Protein AF-A0A9P1GJ25-F1 (afdb_monomer_lite)

Organism: NCBI:txid2562237

pLDDT: mean 79.01, std 17.04, range [30.56, 98.62]

InterPro domains:
  IPR002156 Ribonuclease H domain [PS50879] (129-288)
  IPR012337 Ribonuclease H-like superfamily [SSF53098] (136-288)
  IPR036397 Ribonuclease H superfamily [G3DSA:3.30.420.10] (131-294)

Radius of gyration: 30.02 Å; chains: 1; bounding box: 71×71×80 Å

Sequence (431 aa):
MSQQFFGQGLESGLDAVLHKRLLDSVPVQDAPLLQTWWQGALQHSFNSRQCVCPTCDVELTLLHMLFECPGCIRECGPVPAAWSACYGLVEQSHFWLRGLVPDAWTRAPAVTDENIVRTGCFENSAGFDFSDLFFATDGSGGPFSNEPRLRKCAWAVVAVALVDGDYVLVGSIAGFVRGGPDPNTVARAELRAFVELLRSISEGCELRVAVDASFVINVYNKLRRCPKKIRNPHGDLLGQLVTLLDKQVSLTKVKSHITHEEHVSLGRESWSWHANQCADELASMNAAAVAPFEVEGGKGKRKKIDETSVVEIEWPDDEQAPPSRNGIALWDFKAFASTKIPAKIEEPSAEKEQKRAQLMMLFRSEYSRFCKEVMGLESVPADSVDRWLLEQLAQPGGGPDPLLPRPRIAESSRVLLRELLAEDYAPVVRS

Secondary structure (DSSP, 8-state):
------STT-TT-B--HHHHHHHHHS-TTTHHHHHIIIIIS---TTT-S--B-TTT-SB--HHIIIII-HHHHHHH-PPPHHHHHHHT-GGGHHHHTTSPPBHHHHSPPP------EEEETTTT-TT---TT-EEEEEEE--TTTT-TTT---EEEEEEEEEETTEEEEEEEEEEE---SSS---HHHHHHHHHHHHHHHSPTT-EEEEEE--HHHHHHHHHHHH-TT---STTHHHHHHHHTTTTSEEEEEEPPTT--HHHHHHTT--HHHHHHHHHHHHHHHHHHHHT-SS--TT---------GGG-------TT--S--EETTEES---------PPPP-PPPP-HHHHHHHHHHHHHHHHHHHHHHHHHS--SSPPTTHHHHHHHHHHTSSS--SSSSSPPP-SS-S-HHHHHHHHHHTTS-----

Structure (mmCIF, N/CA/C/O backbone):
data_AF-A0A9P1GJ25-F1
#
_entry.id   AF-A0A9P1GJ25-F1
#
loop_
_atom_site.group_PDB
_atom_site.id
_atom_site.type_symbol
_atom_site.label_atom_id
_atom_site.label_alt_id
_atom_site.label_comp_id
_atom_site.label_asym_id
_atom_site.label_entity_id
_atom_site.label_seq_id
_atom_site.pdbx_PDB_ins_code
_atom_site.Cartn_x
_atom_site.Cartn_y
_atom_site.Cartn_z
_atom_site.occupancy
_atom_site.B_iso_or_equiv
_atom_site.auth_seq_id
_atom_site.auth_comp_id
_atom_site.auth_asym_id
_atom_site.auth_atom_id
_atom_site.pdbx_PDB_model_num
ATOM 1 N N . MET A 1 1 ? 16.631 -29.225 -35.673 1.00 30.56 1 MET A N 1
ATOM 2 C CA . MET A 1 1 ? 15.606 -28.860 -34.676 1.00 30.56 1 MET A CA 1
ATOM 3 C C . MET A 1 1 ? 16.176 -27.715 -33.866 1.00 30.56 1 MET A C 1
ATOM 5 O O . MET A 1 1 ? 16.994 -27.965 -32.990 1.00 30.56 1 MET A O 1
ATOM 9 N N . SER A 1 2 ? 15.865 -26.475 -34.247 1.00 33.25 2 SER A N 1
ATOM 10 C CA . SER A 1 2 ? 16.211 -25.305 -33.441 1.00 33.25 2 SER A CA 1
ATOM 11 C C . SER A 1 2 ? 15.443 -25.424 -32.117 1.00 33.25 2 SER A C 1
ATOM 13 O O . SER A 1 2 ? 14.251 -25.742 -32.107 1.00 33.25 2 SER A O 1
ATOM 15 N N . GLN A 1 3 ? 16.132 -25.298 -30.981 1.00 38.75 3 GLN A N 1
ATOM 16 C CA . GLN A 1 3 ? 15.456 -25.204 -29.689 1.00 38.75 3 GLN A CA 1
ATOM 17 C C . GLN A 1 3 ? 14.682 -23.889 -29.700 1.00 38.75 3 GLN A C 1
ATOM 19 O O . GLN A 1 3 ? 15.248 -22.825 -29.486 1.00 38.75 3 GLN A O 1
ATOM 24 N N . GLN A 1 4 ? 13.390 -23.941 -30.011 1.00 45.34 4 GLN A N 1
ATOM 25 C CA . GLN A 1 4 ? 12.520 -22.798 -29.789 1.00 45.34 4 GLN A CA 1
ATOM 26 C C . GLN A 1 4 ? 12.521 -22.532 -28.276 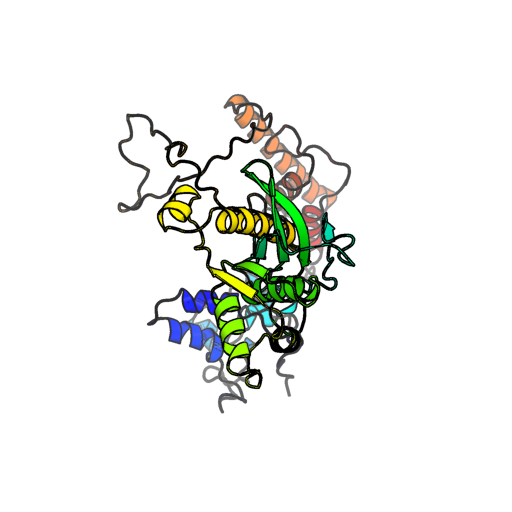1.00 45.34 4 GLN A C 1
ATOM 28 O O . GLN A 1 4 ? 12.147 -23.401 -27.486 1.00 45.34 4 GLN A O 1
ATOM 33 N N . PHE A 1 5 ? 13.024 -21.358 -27.885 1.00 50.81 5 PHE A N 1
ATOM 34 C CA . PHE A 1 5 ? 13.275 -20.933 -26.503 1.00 50.81 5 PHE A CA 1
ATOM 35 C C . PHE A 1 5 ? 11.974 -20.617 -25.758 1.00 50.81 5 PHE A C 1
ATOM 37 O O . PHE A 1 5 ? 11.742 -19.501 -25.298 1.00 50.81 5 PHE A O 1
ATOM 44 N N . PHE A 1 6 ? 11.080 -21.599 -25.669 1.00 50.50 6 PHE A N 1
ATOM 45 C CA . PHE A 1 6 ? 9.806 -21.465 -24.979 1.00 50.50 6 PHE A CA 1
ATOM 46 C C . PHE A 1 6 ? 10.024 -21.417 -23.465 1.00 50.50 6 PHE A C 1
ATOM 48 O O . PHE A 1 6 ? 9.904 -22.421 -22.770 1.00 50.50 6 PHE A O 1
ATOM 55 N N . GLY A 1 7 ? 10.331 -20.225 -22.956 1.00 46.97 7 GLY A N 1
ATOM 56 C CA . GLY A 1 7 ? 10.226 -19.910 -21.535 1.00 46.97 7 GLY A CA 1
ATOM 57 C C . GLY A 1 7 ? 11.461 -20.152 -20.673 1.00 46.97 7 GLY A C 1
ATOM 58 O O . GLY A 1 7 ? 11.330 -20.064 -19.455 1.00 46.97 7 GLY A O 1
ATOM 59 N N . GLN A 1 8 ? 12.644 -20.390 -21.251 1.00 46.66 8 GLN A N 1
ATOM 60 C CA . GLN A 1 8 ? 13.890 -20.252 -20.483 1.00 46.66 8 GLN A CA 1
ATOM 61 C C . GLN A 1 8 ? 14.023 -18.802 -19.993 1.00 46.66 8 GLN A C 1
ATOM 63 O O . GLN A 1 8 ? 13.913 -17.867 -20.786 1.00 46.66 8 GLN A O 1
ATOM 68 N N . GLY A 1 9 ? 14.201 -18.619 -18.684 1.00 50.44 9 GLY A N 1
ATOM 69 C CA . GLY A 1 9 ? 14.195 -17.311 -18.022 1.00 50.44 9 GLY A CA 1
ATOM 70 C C . GLY A 1 9 ? 12.812 -16.833 -17.555 1.00 50.44 9 GLY A C 1
ATOM 71 O O . GLY A 1 9 ? 12.728 -15.828 -16.853 1.00 50.44 9 GLY A O 1
ATOM 72 N N . LEU A 1 10 ? 11.723 -17.533 -17.903 1.00 55.56 10 LEU A N 1
ATOM 73 C CA . LEU A 1 10 ? 10.347 -17.211 -17.486 1.00 55.56 10 LEU A CA 1
ATOM 74 C C . LEU A 1 10 ? 9.837 -18.109 -16.351 1.00 55.56 10 LEU A C 1
ATOM 76 O O . LEU A 1 10 ? 8.634 -18.166 -16.096 1.00 55.56 10 LEU A O 1
ATOM 80 N N . GLU A 1 11 ? 10.728 -18.803 -15.644 1.00 64.25 11 GLU A N 1
ATOM 81 C CA . GLU A 1 11 ? 10.382 -19.727 -14.556 1.00 64.25 11 GLU A CA 1
ATOM 82 C C . GLU A 1 11 ? 9.681 -19.007 -13.392 1.00 64.25 11 GLU A C 1
ATOM 84 O O . GLU A 1 11 ? 8.899 -19.610 -12.659 1.00 64.25 11 GLU A O 1
ATOM 89 N N . SER A 1 12 ? 9.924 -17.700 -13.252 1.00 62.84 12 SER A N 1
ATOM 90 C CA . SER A 1 12 ? 9.251 -16.823 -12.282 1.00 62.84 12 SER A CA 1
ATOM 91 C C . SER A 1 12 ? 7.916 -16.244 -12.773 1.00 62.84 12 SER A C 1
ATOM 93 O O . SER A 1 12 ? 7.251 -15.527 -12.031 1.00 62.84 12 SER A O 1
ATOM 95 N N . GLY A 1 13 ? 7.497 -16.565 -13.999 1.00 71.25 13 GLY A N 1
ATOM 96 C CA . GLY A 1 13 ? 6.379 -15.919 -14.678 1.00 71.25 13 GLY A CA 1
ATOM 97 C C . GLY A 1 13 ? 6.787 -14.643 -15.420 1.00 71.25 13 GLY A C 1
ATOM 98 O O . GLY A 1 13 ? 7.953 -14.251 -15.449 1.00 71.25 13 GLY A O 1
ATOM 99 N N . LEU A 1 14 ? 5.802 -14.005 -16.053 1.00 73.19 14 LEU A N 1
ATOM 100 C CA . LEU A 1 14 ? 5.967 -12.781 -16.839 1.00 73.19 14 LEU A CA 1
ATOM 101 C C . LEU A 1 14 ? 5.398 -11.581 -16.082 1.00 73.19 14 LEU A C 1
ATOM 103 O O . LEU A 1 14 ? 4.258 -11.634 -15.612 1.00 73.19 14 LEU A O 1
ATOM 107 N N . ASP A 1 15 ? 6.140 -10.475 -16.051 1.00 75.25 15 ASP A N 1
ATOM 108 C CA . ASP A 1 15 ? 5.578 -9.193 -15.640 1.00 75.25 15 ASP A CA 1
ATOM 109 C C . ASP A 1 15 ? 4.720 -8.611 -16.769 1.00 75.25 15 ASP A C 1
ATOM 111 O O . ASP A 1 15 ? 5.225 -8.057 -17.744 1.00 75.25 15 ASP A O 1
ATOM 115 N N . ALA A 1 16 ? 3.402 -8.714 -16.611 1.00 74.75 16 ALA A N 1
ATOM 116 C CA . ALA A 1 16 ? 2.423 -8.110 -17.510 1.00 74.75 16 ALA A CA 1
ATOM 117 C C . ALA A 1 16 ? 1.762 -6.849 -16.922 1.00 74.75 16 ALA A C 1
ATOM 119 O O . ALA A 1 16 ? 0.785 -6.352 -17.483 1.00 74.75 16 ALA A O 1
ATOM 120 N N . VAL A 1 17 ? 2.234 -6.328 -15.779 1.00 75.62 17 VAL A N 1
ATOM 121 C CA . VAL A 1 17 ? 1.596 -5.188 -15.094 1.00 75.62 17 VAL A CA 1
ATOM 122 C C . VAL A 1 17 ? 1.683 -3.924 -15.943 1.00 75.62 17 VAL A C 1
ATOM 124 O O . VAL A 1 17 ? 0.689 -3.206 -16.070 1.00 75.62 17 VAL A O 1
ATOM 127 N N . LEU A 1 18 ? 2.846 -3.667 -16.552 1.00 73.62 18 LEU A N 1
ATOM 128 C CA . LEU A 1 18 ? 3.038 -2.532 -17.457 1.00 73.62 18 LEU A CA 1
ATOM 129 C C . LEU A 1 18 ? 2.117 -2.643 -18.676 1.00 73.62 18 LEU A C 1
ATOM 131 O O . LEU A 1 18 ? 1.384 -1.705 -18.978 1.00 73.62 18 LEU A O 1
ATOM 135 N N . HIS A 1 19 ? 2.106 -3.806 -19.325 1.00 72.94 19 HIS A N 1
ATOM 136 C CA . HIS A 1 19 ? 1.274 -4.084 -20.494 1.00 72.94 19 HIS A CA 1
ATOM 137 C C . HIS A 1 19 ? -0.204 -3.920 -20.167 1.00 72.94 19 HIS A C 1
ATOM 139 O O . HIS A 1 19 ? -0.912 -3.221 -20.880 1.00 72.94 19 HIS A O 1
ATOM 145 N N . LYS A 1 20 ? -0.675 -4.463 -19.042 1.00 74.56 20 LYS A N 1
ATOM 146 C CA . LYS A 1 20 ? -2.064 -4.284 -18.613 1.00 74.56 20 LYS A CA 1
ATOM 147 C C . LYS A 1 20 ? -2.430 -2.806 -18.461 1.00 74.56 20 LYS A C 1
ATOM 149 O O . LYS A 1 20 ? -3.450 -2.388 -18.990 1.00 74.56 20 LYS A O 1
ATOM 154 N N . ARG A 1 21 ? -1.582 -2.004 -17.808 1.00 75.44 21 ARG A N 1
ATOM 155 C CA . ARG A 1 21 ? -1.823 -0.556 -17.681 1.00 75.44 21 ARG A CA 1
ATOM 156 C C . ARG A 1 21 ? -1.832 0.160 -19.023 1.00 75.44 21 ARG A C 1
ATOM 158 O O . ARG A 1 21 ? -2.636 1.062 -19.220 1.00 75.44 21 ARG A O 1
ATOM 165 N N . LEU A 1 22 ? -0.937 -0.231 -19.923 1.00 71.50 22 LEU A N 1
ATOM 166 C CA . LEU A 1 22 ? -0.894 0.313 -21.272 1.00 71.50 22 LEU A CA 1
ATOM 167 C C . LEU A 1 22 ? -2.180 -0.042 -22.039 1.00 71.50 22 LEU A C 1
ATOM 169 O O . LEU A 1 22 ? -2.789 0.862 -22.595 1.00 71.50 22 LEU A O 1
ATOM 173 N N . LEU A 1 23 ? -2.664 -1.291 -21.979 1.00 73.62 23 LEU A N 1
ATOM 174 C CA . LEU A 1 23 ? -3.976 -1.684 -22.528 1.00 73.62 23 LEU A CA 1
ATOM 175 C C . LEU A 1 23 ? -5.116 -0.853 -21.945 1.00 73.62 23 LEU A C 1
ATOM 177 O O . LEU A 1 23 ? -5.940 -0.354 -22.699 1.00 73.62 23 LEU A O 1
ATOM 181 N N . ASP A 1 24 ? -5.135 -0.678 -20.623 1.00 74.00 24 ASP A N 1
ATOM 182 C CA . ASP A 1 24 ? -6.165 0.105 -19.932 1.00 74.00 24 ASP A CA 1
ATOM 183 C C . ASP A 1 24 ? -6.126 1.598 -20.331 1.00 74.00 24 ASP A C 1
ATOM 185 O O . ASP A 1 24 ? -7.125 2.302 -20.192 1.00 74.00 24 ASP A O 1
ATOM 189 N N . SER A 1 25 ? -4.980 2.089 -20.818 1.00 76.44 25 SER A N 1
ATOM 190 C CA . SER A 1 25 ? -4.781 3.484 -21.242 1.00 76.44 25 SER A CA 1
ATOM 191 C C . SER A 1 25 ? -5.005 3.732 -22.735 1.00 76.44 25 SER A C 1
ATOM 193 O O . SER A 1 25 ? -5.116 4.884 -23.157 1.00 76.44 25 SER A O 1
ATOM 195 N N . VAL A 1 26 ? -5.047 2.671 -23.541 1.00 75.19 26 VAL A N 1
ATOM 196 C CA . VAL A 1 26 ? -5.187 2.762 -24.994 1.00 75.19 26 VAL A CA 1
ATOM 197 C C . VAL A 1 26 ? -6.677 2.791 -25.361 1.00 75.19 26 VAL A C 1
ATOM 199 O O . VAL A 1 26 ? -7.472 2.076 -24.746 1.00 75.19 26 VAL A O 1
ATOM 202 N N . PRO A 1 27 ? -7.101 3.616 -26.342 1.00 79.25 27 PRO A N 1
ATOM 203 C CA . PRO A 1 27 ? -8.493 3.651 -26.776 1.00 79.25 27 PRO A CA 1
ATOM 204 C C . PRO A 1 27 ? -9.014 2.263 -27.168 1.00 79.25 27 PRO A C 1
ATOM 206 O O . PRO A 1 27 ? -8.287 1.451 -27.736 1.00 79.25 27 PRO A O 1
ATOM 209 N N . VAL A 1 28 ? -10.299 1.996 -26.916 1.00 77.50 28 VAL A N 1
ATOM 210 C CA . VAL A 1 28 ? -10.917 0.677 -27.167 1.00 77.50 28 VAL A CA 1
ATOM 211 C C . VAL A 1 28 ? -10.739 0.223 -28.619 1.00 77.50 28 VAL A C 1
ATOM 213 O O . VAL A 1 28 ? -10.575 -0.969 -28.865 1.00 77.50 28 VAL A O 1
ATOM 216 N N . GLN A 1 29 ? -10.724 1.153 -29.578 1.00 76.94 29 GLN A N 1
ATOM 217 C CA . GLN A 1 29 ? -10.479 0.842 -30.989 1.00 76.94 29 GLN A CA 1
ATOM 218 C C . GLN A 1 29 ? -9.054 0.343 -31.288 1.00 76.94 29 GLN A C 1
ATOM 220 O O . GLN A 1 29 ? -8.866 -0.420 -32.232 1.00 76.94 29 GLN A O 1
ATOM 225 N N . ASP A 1 30 ? -8.074 0.721 -30.467 1.00 69.88 30 ASP A N 1
ATOM 226 C CA . ASP A 1 30 ? -6.655 0.402 -30.649 1.00 69.88 30 ASP A CA 1
ATOM 227 C C . ASP A 1 30 ? -6.218 -0.778 -29.758 1.00 69.88 30 ASP A C 1
ATOM 229 O O . ASP A 1 30 ? -5.186 -1.411 -29.999 1.00 69.88 30 ASP A O 1
ATOM 233 N N . ALA A 1 31 ? -7.029 -1.137 -28.756 1.00 65.81 31 ALA A N 1
ATOM 234 C CA . ALA A 1 31 ? -6.791 -2.281 -27.879 1.00 65.81 31 ALA A CA 1
ATOM 235 C C . ALA A 1 31 ? -6.618 -3.618 -28.639 1.00 65.81 31 ALA A C 1
ATOM 237 O O . ALA A 1 31 ? -5.700 -4.358 -28.285 1.00 65.81 31 ALA A O 1
ATOM 238 N N . PRO A 1 32 ? -7.382 -3.940 -29.709 1.00 62.59 32 PRO A N 1
ATOM 239 C CA . PRO A 1 32 ? -7.147 -5.144 -30.508 1.00 62.59 32 PRO A CA 1
ATOM 240 C C . PRO A 1 32 ? -5.794 -5.151 -31.226 1.00 62.59 32 PRO A C 1
ATOM 242 O O . PRO A 1 32 ? -5.188 -6.212 -31.358 1.00 62.59 32 PRO A O 1
ATOM 245 N N . LEU A 1 33 ? -5.291 -3.992 -31.669 1.00 61.84 33 LEU A N 1
ATOM 246 C CA . LEU A 1 33 ? -3.977 -3.875 -32.308 1.00 61.84 33 LEU A CA 1
ATOM 247 C C . LEU A 1 33 ? -2.866 -4.141 -31.288 1.00 61.84 33 LEU A C 1
ATOM 249 O O . LEU A 1 33 ? -1.985 -4.964 -31.531 1.00 61.84 33 LEU A O 1
ATOM 253 N N . LEU A 1 34 ? -2.968 -3.518 -30.114 1.00 62.62 34 LEU A N 1
ATOM 254 C CA . LEU A 1 34 ? -2.039 -3.702 -29.001 1.00 62.62 34 LEU A CA 1
ATOM 255 C C . LEU A 1 34 ? -2.064 -5.147 -28.470 1.00 62.62 34 LEU A C 1
ATOM 257 O O . LEU A 1 34 ? -1.027 -5.769 -28.248 1.00 62.62 34 LEU A O 1
ATOM 261 N N . GLN A 1 35 ? -3.259 -5.729 -28.352 1.00 58.22 35 GLN A N 1
ATOM 262 C CA . GLN A 1 35 ? -3.460 -7.130 -27.995 1.00 58.22 35 GLN A CA 1
ATOM 263 C C . GLN A 1 35 ? -2.908 -8.069 -29.072 1.00 58.22 35 GLN A C 1
ATOM 265 O O . GLN A 1 35 ? -2.310 -9.082 -28.730 1.00 58.22 35 GLN A O 1
ATOM 270 N N . THR A 1 36 ? -3.033 -7.736 -30.358 1.00 57.66 36 THR A N 1
ATOM 271 C CA . THR A 1 36 ? -2.426 -8.508 -31.453 1.00 57.66 36 THR A CA 1
ATOM 272 C C . THR A 1 36 ? -0.905 -8.439 -31.383 1.00 57.66 36 THR A C 1
ATOM 274 O O . THR A 1 36 ? -0.251 -9.472 -31.481 1.00 57.66 36 THR A O 1
ATOM 277 N N . TRP A 1 37 ? -0.326 -7.269 -31.114 1.00 57.72 37 TRP A N 1
ATOM 278 C CA . TRP A 1 37 ? 1.120 -7.110 -30.935 1.00 57.72 37 TRP A CA 1
ATOM 279 C C . TRP A 1 37 ? 1.661 -7.923 -29.750 1.00 57.72 37 TRP A C 1
ATOM 281 O O . TRP A 1 37 ? 2.795 -8.395 -29.797 1.00 57.72 37 TRP A O 1
ATOM 291 N N . TRP A 1 38 ? 0.852 -8.148 -28.710 1.00 62.69 38 TRP A N 1
ATOM 292 C CA . TRP A 1 38 ? 1.287 -8.852 -27.497 1.00 62.69 38 TRP A CA 1
ATOM 293 C C . TRP A 1 38 ? 0.881 -10.332 -27.411 1.00 62.69 38 TRP A C 1
ATOM 295 O O . TRP A 1 38 ? 1.620 -11.128 -26.828 1.00 62.69 38 TRP A O 1
ATOM 305 N N . GLN A 1 39 ? -0.259 -10.724 -27.988 1.00 55.06 39 GLN A N 1
ATOM 306 C CA . GLN A 1 39 ? -0.792 -12.096 -27.979 1.00 55.06 39 GLN A CA 1
ATOM 307 C C . GLN A 1 39 ? -0.649 -12.820 -29.326 1.00 55.06 39 GLN A C 1
ATOM 309 O O . GLN A 1 39 ? -0.524 -14.043 -29.330 1.00 55.06 39 GLN A O 1
ATOM 314 N N . GLY A 1 40 ? -0.695 -12.107 -30.457 1.00 48.97 40 GLY A N 1
ATOM 315 C CA . GLY A 1 40 ? -1.078 -12.699 -31.746 1.00 48.97 40 GLY A CA 1
ATOM 316 C C . GLY A 1 40 ? -0.162 -12.448 -32.945 1.00 48.97 40 GLY A C 1
ATOM 317 O O . GLY A 1 40 ? -0.390 -13.049 -33.987 1.00 48.97 40 GLY A O 1
ATOM 318 N N . ALA A 1 41 ? 0.871 -11.610 -32.847 1.00 48.00 41 ALA A N 1
ATOM 319 C CA . ALA A 1 41 ? 1.617 -11.200 -34.039 1.00 48.00 41 ALA A CA 1
ATOM 320 C C . ALA A 1 41 ? 2.564 -12.272 -34.598 1.00 48.00 41 ALA A C 1
ATOM 322 O O . ALA A 1 41 ? 3.050 -12.109 -35.709 1.00 48.00 41 ALA A O 1
ATOM 323 N N . LEU A 1 42 ? 2.809 -13.377 -33.888 1.00 52.81 42 LEU A N 1
ATOM 324 C CA . LEU A 1 42 ? 3.602 -14.473 -34.432 1.00 52.81 42 LEU A CA 1
ATOM 325 C C . LEU A 1 42 ? 2.816 -15.760 -34.517 1.00 52.81 42 LEU A C 1
ATOM 327 O O . LEU A 1 42 ? 2.594 -16.445 -33.519 1.00 52.81 42 LEU A O 1
ATOM 331 N N . GLN A 1 43 ? 2.474 -16.094 -35.751 1.00 52.84 43 GLN A N 1
ATOM 332 C CA . GLN A 1 43 ? 2.223 -17.457 -36.160 1.00 52.84 43 GLN A CA 1
ATOM 333 C C . GLN A 1 43 ? 3.477 -18.300 -35.878 1.00 52.84 43 GLN A C 1
ATOM 335 O O . GLN A 1 43 ? 4.548 -18.030 -36.408 1.00 52.84 43 GLN A O 1
ATOM 340 N N . HIS A 1 44 ? 3.350 -19.297 -35.012 1.00 55.09 44 HIS A N 1
ATOM 341 C CA . HIS A 1 44 ? 4.343 -20.339 -34.775 1.00 55.09 44 HIS A CA 1
ATOM 342 C C . HIS A 1 44 ? 3.628 -21.682 -34.626 1.00 55.09 44 HIS A C 1
ATOM 344 O O . HIS A 1 44 ? 2.415 -21.727 -34.438 1.00 55.09 44 HIS A O 1
ATOM 350 N N . SER A 1 45 ? 4.372 -22.784 -34.650 1.00 50.31 45 SER A N 1
ATOM 351 C CA . SER A 1 45 ? 3.850 -24.163 -34.706 1.00 50.31 45 SER A CA 1
ATOM 352 C C . SER A 1 45 ? 2.751 -24.534 -33.689 1.00 50.31 45 SER A C 1
ATOM 354 O O . SER A 1 45 ? 2.000 -25.477 -33.934 1.00 50.31 45 SER A O 1
ATOM 356 N N . PHE A 1 46 ? 2.627 -23.817 -32.565 1.00 48.69 46 PHE A N 1
ATOM 357 C CA . PHE A 1 46 ? 1.612 -24.070 -31.532 1.00 48.69 46 PHE A CA 1
ATOM 358 C C . PHE A 1 46 ? 0.341 -23.211 -31.658 1.00 48.69 46 PHE A C 1
ATOM 360 O O . PHE A 1 46 ? -0.679 -23.580 -31.081 1.00 48.69 46 PHE A O 1
ATOM 367 N N . ASN A 1 47 ? 0.369 -22.087 -32.384 1.00 57.78 47 ASN A N 1
ATOM 368 C CA . ASN A 1 47 ? -0.791 -21.199 -32.580 1.00 57.78 47 ASN A CA 1
ATOM 369 C C . ASN A 1 47 ? -1.136 -20.956 -34.067 1.00 57.78 47 ASN A C 1
ATOM 371 O O . ASN A 1 47 ? -2.163 -20.353 -34.371 1.00 57.78 47 ASN A O 1
ATOM 375 N N . SER A 1 48 ? -0.312 -21.465 -34.987 1.00 62.69 48 SER A N 1
ATOM 376 C CA . SER A 1 48 ? -0.516 -21.478 -36.432 1.00 62.69 48 SER A CA 1
ATOM 377 C C . SER A 1 48 ? 0.122 -22.724 -37.057 1.00 62.69 48 SER A C 1
ATOM 379 O O . SER A 1 48 ? 1.122 -23.251 -36.578 1.00 62.69 48 SER A O 1
ATOM 381 N N . ARG A 1 49 ? -0.444 -23.192 -38.176 1.00 65.12 49 ARG A N 1
ATOM 382 C CA . ARG A 1 49 ? 0.171 -24.235 -39.021 1.00 65.12 49 ARG A CA 1
ATOM 383 C C . ARG A 1 49 ? 1.297 -23.694 -39.906 1.00 65.12 49 ARG A C 1
ATOM 385 O O . ARG A 1 49 ? 1.934 -24.465 -40.619 1.00 65.12 49 ARG A O 1
ATOM 392 N N . GLN A 1 50 ? 1.511 -22.383 -39.901 1.00 70.12 50 GLN A N 1
ATOM 393 C CA . GLN A 1 50 ? 2.555 -21.743 -40.675 1.00 70.12 50 GLN A CA 1
ATOM 394 C C . GLN A 1 50 ? 3.901 -21.897 -39.959 1.00 70.12 50 GLN A C 1
ATOM 396 O O . GLN A 1 50 ? 4.207 -21.181 -39.012 1.00 70.12 50 GLN A O 1
ATOM 401 N N . CYS A 1 51 ? 4.699 -22.856 -40.424 1.00 76.75 51 CYS A N 1
ATOM 402 C CA . CYS A 1 51 ? 6.061 -23.091 -39.935 1.00 76.75 51 CYS A CA 1
ATOM 403 C C . CYS A 1 51 ? 7.132 -22.400 -40.794 1.00 76.75 51 CYS A C 1
ATOM 405 O O . CYS A 1 51 ? 8.311 -22.465 -40.459 1.00 76.75 51 CYS A O 1
ATOM 407 N N . VAL A 1 52 ? 6.733 -21.768 -41.902 1.00 84.44 52 VAL A N 1
ATOM 408 C CA . VAL A 1 52 ? 7.628 -21.123 -42.870 1.00 84.44 52 VAL A CA 1
ATOM 409 C C . VAL A 1 52 ? 7.170 -19.705 -43.192 1.00 84.44 52 VAL A C 1
ATOM 411 O O . VAL A 1 52 ? 5.974 -19.402 -43.258 1.00 84.44 52 VAL A O 1
ATOM 414 N N . CYS A 1 53 ? 8.142 -18.819 -43.358 1.00 84.06 53 CYS A N 1
ATOM 415 C CA . CYS A 1 53 ? 7.938 -17.414 -43.649 1.00 84.06 53 CYS A CA 1
ATOM 416 C C . CYS A 1 53 ? 7.371 -17.237 -45.066 1.00 84.06 53 CYS A C 1
ATOM 418 O O . CYS A 1 53 ? 7.967 -17.737 -46.019 1.00 84.06 53 CYS A O 1
ATOM 420 N N . PRO A 1 54 ? 6.261 -16.503 -45.256 1.00 82.44 54 PRO A N 1
ATOM 421 C CA . PRO A 1 54 ? 5.603 -16.421 -46.559 1.00 82.44 54 PRO A CA 1
ATOM 422 C C . PRO A 1 54 ? 6.378 -15.559 -47.566 1.00 82.44 54 PRO A C 1
ATOM 424 O O . PRO A 1 54 ? 6.087 -15.591 -48.756 1.00 82.44 54 PRO A O 1
ATOM 427 N N . THR A 1 55 ? 7.349 -14.771 -47.098 1.00 85.38 55 THR A N 1
ATOM 428 C CA . THR A 1 55 ? 8.105 -13.823 -47.924 1.00 85.38 55 THR A CA 1
ATOM 429 C C . THR A 1 55 ? 9.473 -14.352 -48.354 1.00 85.38 55 THR A C 1
ATOM 431 O O . THR A 1 55 ? 10.033 -13.852 -49.332 1.00 85.38 55 THR A O 1
ATOM 434 N N . CYS A 1 56 ? 10.040 -15.334 -47.643 1.00 89.25 56 CYS A N 1
ATOM 435 C CA . CYS A 1 56 ? 11.371 -15.870 -47.948 1.00 89.25 56 CYS A CA 1
ATOM 436 C C . CYS A 1 56 ? 11.539 -17.382 -47.728 1.00 89.25 56 CYS A C 1
ATOM 438 O O . CYS A 1 56 ? 12.651 -17.870 -47.890 1.00 89.25 56 CYS A O 1
ATOM 440 N N . ASP A 1 57 ? 10.477 -18.103 -47.355 1.00 87.88 57 ASP A N 1
ATOM 441 C CA . ASP A 1 57 ? 10.433 -19.573 -47.252 1.00 87.88 57 ASP A CA 1
ATOM 442 C C . ASP A 1 57 ? 11.440 -20.203 -46.260 1.00 87.88 57 ASP A C 1
ATOM 444 O O . ASP A 1 57 ? 11.842 -21.357 -46.379 1.00 87.88 57 ASP A O 1
ATOM 448 N N . VAL A 1 58 ? 11.856 -19.437 -45.246 1.00 86.75 58 VAL A N 1
ATOM 449 C CA . VAL A 1 58 ? 12.709 -19.898 -44.131 1.00 86.75 58 VAL A CA 1
ATOM 450 C C . VAL A 1 58 ? 11.834 -20.277 -42.928 1.00 86.75 58 VAL A C 1
ATOM 452 O O . VAL A 1 58 ? 10.697 -19.816 -42.835 1.00 86.75 58 VAL A O 1
ATOM 455 N N . GLU A 1 59 ? 12.342 -21.102 -42.001 1.00 84.25 59 GLU A N 1
ATOM 456 C CA . GLU A 1 59 ? 11.663 -21.422 -40.733 1.00 84.25 59 GLU A CA 1
ATOM 457 C C . GLU A 1 59 ? 11.140 -20.147 -40.048 1.00 84.25 59 GLU A C 1
ATOM 459 O O . GLU A 1 59 ? 11.887 -19.201 -39.785 1.00 84.25 59 GLU A O 1
ATOM 464 N N . LEU A 1 60 ? 9.837 -20.121 -39.766 1.00 75.06 60 LEU A N 1
ATOM 465 C CA . LEU A 1 60 ? 9.185 -18.963 -39.172 1.00 75.06 60 LEU A CA 1
ATOM 466 C C . LEU A 1 60 ? 9.438 -18.939 -37.662 1.00 75.06 60 LEU A C 1
ATOM 468 O O . LEU A 1 60 ? 8.790 -19.648 -36.891 1.00 75.06 60 LEU A O 1
ATOM 472 N N . THR A 1 61 ? 10.379 -18.094 -37.242 1.00 73.81 61 THR A N 1
ATOM 473 C CA . THR A 1 61 ? 10.635 -17.770 -35.833 1.00 73.81 61 THR A CA 1
ATOM 474 C C . THR A 1 61 ? 10.268 -16.314 -35.531 1.00 73.81 61 THR A C 1
ATOM 476 O O . THR A 1 61 ? 10.137 -15.486 -36.437 1.00 73.81 61 THR A O 1
ATOM 479 N N . LEU A 1 62 ? 10.108 -15.983 -34.243 1.00 71.62 62 LEU A N 1
ATOM 480 C CA . LEU A 1 62 ? 9.833 -14.605 -33.811 1.00 71.62 62 LEU A CA 1
ATOM 481 C C . LEU A 1 62 ? 10.988 -13.664 -34.174 1.00 71.62 62 LEU A C 1
ATOM 483 O O . LEU A 1 62 ? 10.756 -12.568 -34.675 1.00 71.62 62 LEU A O 1
ATOM 487 N N . LEU A 1 63 ? 12.219 -14.138 -33.957 1.00 75.88 63 LEU A N 1
ATOM 488 C CA . LEU A 1 63 ? 13.450 -13.455 -34.341 1.00 75.88 63 LEU A CA 1
ATOM 489 C C . LEU A 1 63 ? 13.468 -13.185 -35.848 1.00 75.88 63 LEU A C 1
ATOM 491 O O . LEU A 1 63 ? 13.666 -12.049 -36.275 1.00 75.88 63 LEU A O 1
ATOM 495 N N . HIS A 1 64 ? 13.154 -14.211 -36.641 1.00 80.69 64 HIS A N 1
ATOM 496 C CA . HIS A 1 64 ? 13.134 -14.097 -38.087 1.00 80.69 64 HIS A CA 1
ATOM 497 C C . HIS A 1 64 ? 12.131 -13.047 -38.565 1.00 80.69 64 HIS A C 1
ATOM 499 O O . HIS A 1 64 ? 12.505 -12.126 -39.283 1.00 80.69 64 HIS A O 1
ATOM 505 N N . MET A 1 65 ? 10.862 -13.146 -38.162 1.00 75.94 65 MET A N 1
ATOM 506 C CA . MET A 1 65 ? 9.829 -12.244 -38.679 1.00 75.94 65 MET A CA 1
ATOM 507 C C . MET A 1 65 ? 10.071 -10.779 -38.295 1.00 75.94 65 MET A C 1
ATOM 509 O O . MET A 1 65 ? 9.789 -9.891 -39.097 1.00 75.94 65 MET A O 1
ATOM 513 N N . LEU A 1 66 ? 10.555 -10.531 -37.073 1.00 74.12 66 LEU A N 1
ATOM 514 C CA . LEU A 1 66 ? 10.730 -9.176 -36.556 1.00 74.12 66 LEU A CA 1
ATOM 515 C C . LEU A 1 66 ? 12.051 -8.535 -36.988 1.00 74.12 66 LEU A C 1
ATOM 517 O O . LEU A 1 66 ? 12.081 -7.320 -37.168 1.00 74.12 66 LEU A O 1
ATOM 521 N N . PHE A 1 67 ? 13.125 -9.320 -37.140 1.00 78.50 67 PHE A N 1
ATOM 522 C CA . PHE A 1 67 ? 14.474 -8.760 -37.256 1.00 78.50 67 PHE A CA 1
ATOM 523 C C . PHE A 1 67 ? 15.301 -9.270 -38.440 1.00 78.50 67 PHE A C 1
ATOM 525 O O . PHE A 1 67 ? 16.104 -8.507 -38.972 1.00 78.50 67 PHE A O 1
ATOM 532 N N . GLU A 1 68 ? 15.125 -10.519 -38.881 1.00 84.06 68 GLU A N 1
ATOM 533 C CA . GLU A 1 68 ? 16.030 -11.126 -39.879 1.00 84.06 68 GLU A CA 1
ATOM 534 C C . GLU A 1 68 ? 15.401 -11.297 -41.265 1.00 84.06 68 GLU A C 1
ATOM 536 O O . GLU A 1 68 ? 16.113 -11.545 -42.238 1.00 84.06 68 GLU A O 1
ATOM 541 N N . CYS A 1 69 ? 14.074 -11.204 -41.381 1.00 87.69 69 CYS A N 1
ATOM 542 C CA . CYS A 1 69 ? 13.365 -11.538 -42.607 1.00 87.69 69 CYS A CA 1
ATOM 543 C C . CYS A 1 69 ? 13.746 -10.582 -43.750 1.00 87.69 69 CYS A C 1
ATOM 545 O O . CYS A 1 69 ? 13.374 -9.404 -43.714 1.00 87.69 69 CYS A O 1
ATOM 547 N N . PRO A 1 70 ? 14.384 -11.074 -44.834 1.00 89.94 70 PRO A N 1
ATOM 548 C CA . PRO A 1 70 ? 14.774 -10.219 -45.952 1.00 89.94 70 PRO A CA 1
ATOM 549 C C . PRO A 1 70 ? 13.571 -9.586 -46.658 1.00 89.94 70 PRO A C 1
ATOM 551 O O . PRO A 1 70 ? 13.688 -8.502 -47.220 1.00 89.94 70 PRO A O 1
ATOM 554 N N . GLY A 1 71 ? 12.417 -10.265 -46.647 1.00 87.75 71 GLY A N 1
ATOM 555 C CA . GLY A 1 71 ? 11.161 -9.729 -47.167 1.00 87.75 71 GLY A CA 1
ATOM 556 C C . GLY A 1 71 ? 10.686 -8.517 -46.373 1.00 87.75 71 GLY A C 1
ATOM 557 O O . GLY A 1 71 ? 10.510 -7.451 -46.953 1.00 87.75 71 GLY A O 1
ATOM 558 N N . CYS A 1 72 ? 10.582 -8.658 -45.048 1.00 82.88 72 CYS A N 1
ATOM 559 C CA . CYS A 1 72 ? 10.197 -7.563 -44.159 1.00 82.88 72 CYS A CA 1
ATOM 560 C C . CYS A 1 72 ? 11.191 -6.397 -44.226 1.00 82.88 72 CYS A C 1
ATOM 562 O O . CYS A 1 72 ? 10.771 -5.251 -44.290 1.00 82.88 72 CYS A O 1
ATOM 564 N N . ILE A 1 73 ? 12.499 -6.671 -44.274 1.00 88.06 73 ILE A N 1
ATOM 565 C CA . ILE A 1 73 ? 13.535 -5.628 -44.364 1.00 88.06 73 ILE A CA 1
ATOM 566 C C . ILE A 1 73 ? 13.411 -4.817 -45.661 1.00 88.06 73 ILE A C 1
ATOM 568 O O . ILE A 1 73 ? 13.620 -3.605 -45.656 1.00 88.06 73 ILE A O 1
ATOM 572 N N . ARG A 1 74 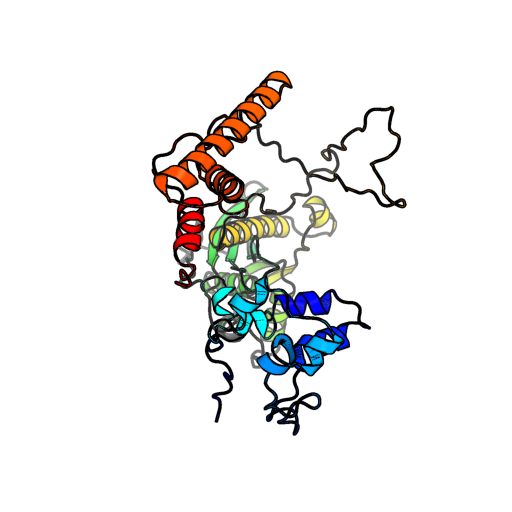? 13.061 -5.460 -46.783 1.00 88.81 74 ARG A N 1
ATOM 573 C CA . ARG A 1 74 ? 12.838 -4.747 -48.051 1.00 88.81 74 ARG A CA 1
ATOM 574 C C . ARG A 1 74 ? 11.620 -3.830 -48.000 1.00 88.81 74 ARG A C 1
ATOM 576 O O . ARG A 1 74 ? 11.666 -2.759 -48.594 1.00 88.81 74 ARG A O 1
ATOM 583 N N . GLU A 1 75 ? 10.547 -4.254 -47.338 1.00 83.44 75 GLU A N 1
ATOM 584 C CA . GLU A 1 75 ? 9.287 -3.500 -47.283 1.00 83.44 75 GLU A CA 1
ATOM 585 C C . GLU A 1 75 ? 9.293 -2.411 -46.204 1.00 83.44 75 GLU A C 1
ATOM 587 O O . GLU A 1 75 ? 8.870 -1.285 -46.455 1.00 83.44 75 GLU A O 1
ATOM 592 N N . CYS A 1 76 ? 9.793 -2.733 -45.012 1.00 79.75 76 CYS A N 1
ATOM 593 C CA . CYS A 1 76 ? 9.732 -1.882 -43.824 1.00 79.75 76 CYS A CA 1
ATOM 594 C C . CYS A 1 76 ? 11.040 -1.124 -43.544 1.00 79.75 76 CYS A C 1
ATOM 596 O O . CYS A 1 76 ? 11.066 -0.252 -42.677 1.00 79.75 76 CYS A O 1
ATOM 598 N N . GLY A 1 77 ? 12.119 -1.445 -44.263 1.00 85.38 77 GLY A N 1
ATOM 599 C CA . GLY A 1 77 ? 13.463 -0.932 -44.007 1.00 85.38 77 GLY A CA 1
ATOM 600 C C . GLY A 1 77 ? 14.279 -1.811 -43.046 1.00 85.38 77 GLY A C 1
ATOM 601 O O . GLY A 1 77 ? 13.748 -2.724 -42.409 1.00 85.38 77 GLY A O 1
ATOM 602 N N . PRO A 1 78 ? 15.601 -1.575 -42.956 1.00 82.94 78 PRO A N 1
ATOM 603 C CA . PRO A 1 78 ? 16.485 -2.346 -42.091 1.00 82.94 78 PRO A CA 1
ATOM 604 C C . PRO A 1 78 ? 16.215 -2.071 -40.612 1.00 82.94 78 PRO A C 1
ATOM 606 O O . PRO A 1 78 ? 15.867 -0.957 -40.216 1.00 82.94 78 PRO A O 1
ATOM 609 N N . VAL A 1 79 ? 16.453 -3.085 -39.780 1.00 77.88 79 VAL A N 1
ATOM 610 C CA . VAL A 1 79 ? 16.434 -2.925 -38.324 1.00 77.88 79 VAL A CA 1
ATOM 611 C C . VAL A 1 79 ? 17.517 -1.916 -37.912 1.00 77.88 79 VAL A C 1
ATOM 613 O O . VAL A 1 79 ? 18.642 -2.009 -38.413 1.00 77.88 79 VAL A O 1
ATOM 616 N N . PRO A 1 80 ? 17.232 -0.974 -36.993 1.00 79.69 80 PRO A N 1
ATOM 617 C CA . PRO A 1 80 ? 18.246 -0.063 -36.476 1.00 79.69 80 PRO A CA 1
ATOM 618 C C . PRO A 1 80 ? 19.469 -0.816 -35.936 1.00 79.69 80 PRO A C 1
ATOM 620 O O . PRO A 1 80 ? 19.328 -1.753 -35.151 1.00 79.69 80 PRO A O 1
ATOM 623 N N . ALA A 1 81 ? 20.676 -0.374 -36.297 1.00 77.06 81 ALA A N 1
ATOM 624 C CA . ALA A 1 81 ? 21.930 -1.018 -35.882 1.00 77.06 81 ALA A CA 1
ATOM 625 C C . ALA A 1 81 ? 22.100 -1.104 -34.351 1.00 77.06 81 ALA A C 1
ATOM 627 O O . ALA A 1 81 ? 22.741 -2.014 -33.832 1.00 77.06 81 ALA A O 1
ATOM 628 N N . ALA A 1 82 ? 21.468 -0.199 -33.600 1.00 69.88 82 ALA A N 1
ATOM 629 C CA . ALA A 1 82 ? 21.453 -0.262 -32.141 1.00 69.88 82 ALA A CA 1
ATOM 630 C C . ALA A 1 82 ? 20.768 -1.536 -31.604 1.00 69.88 82 ALA A C 1
ATOM 632 O O . ALA A 1 82 ? 21.036 -1.952 -30.483 1.00 69.88 82 ALA A O 1
ATOM 633 N N . TRP A 1 83 ? 19.877 -2.157 -32.382 1.00 69.50 83 TRP A N 1
ATOM 634 C CA . TRP A 1 83 ? 19.104 -3.328 -31.962 1.00 69.50 83 TRP A CA 1
ATOM 635 C C . TRP A 1 83 ? 19.790 -4.644 -32.347 1.00 69.50 83 TRP A C 1
ATOM 637 O O . TRP A 1 83 ? 19.548 -5.659 -31.695 1.00 69.50 83 TRP A O 1
ATOM 647 N N . SER A 1 84 ? 20.687 -4.638 -33.345 1.00 69.56 84 SER A N 1
ATOM 648 C CA . SER A 1 84 ? 21.420 -5.839 -33.785 1.00 69.56 84 SER A CA 1
ATOM 649 C C . SER A 1 84 ? 22.365 -6.417 -32.745 1.00 69.56 84 SER A C 1
ATOM 651 O O . SER A 1 84 ? 22.579 -7.626 -32.732 1.00 69.56 84 SER A O 1
ATOM 653 N N . ALA A 1 85 ? 22.860 -5.593 -31.821 1.00 66.06 85 ALA A N 1
ATOM 654 C CA . ALA A 1 85 ? 23.626 -6.072 -30.674 1.00 66.06 85 ALA A CA 1
ATOM 655 C C . ALA A 1 85 ? 22.764 -6.859 -29.664 1.00 66.06 85 ALA A C 1
ATOM 657 O O . ALA A 1 85 ? 23.290 -7.679 -28.918 1.00 66.06 85 ALA A O 1
ATOM 658 N N . CYS A 1 86 ? 21.447 -6.625 -29.638 1.00 62.81 86 CYS A N 1
ATOM 659 C CA . CYS A 1 86 ? 20.551 -7.145 -28.605 1.00 62.81 86 CYS A CA 1
ATOM 660 C C . CYS A 1 86 ? 19.790 -8.405 -29.039 1.00 62.81 86 CYS A C 1
ATOM 662 O O . CYS A 1 86 ? 19.570 -9.290 -28.215 1.00 62.81 86 CYS A O 1
ATOM 664 N N . TYR A 1 87 ? 19.388 -8.519 -30.313 1.00 67.38 87 TYR A N 1
ATOM 665 C CA . TYR A 1 87 ? 18.590 -9.671 -30.763 1.00 67.38 87 TYR A CA 1
ATOM 666 C C . TYR A 1 87 ? 19.399 -10.935 -31.087 1.00 67.38 87 TYR A C 1
ATOM 668 O O . TYR A 1 87 ? 18.822 -12.011 -31.215 1.00 67.38 87 TYR A O 1
ATOM 676 N N . GLY A 1 88 ? 20.731 -10.831 -31.169 1.00 65.12 88 GLY A N 1
ATOM 677 C CA . GLY A 1 88 ? 21.629 -11.987 -31.299 1.00 65.12 88 GLY A CA 1
ATOM 678 C C . GLY A 1 88 ? 21.859 -12.755 -29.991 1.00 65.12 88 GLY A C 1
ATOM 679 O O . GLY A 1 88 ? 22.375 -13.871 -30.019 1.00 65.12 88 GLY A O 1
ATOM 680 N N . LEU A 1 89 ? 21.468 -12.178 -28.848 1.00 70.69 89 LEU A N 1
ATOM 681 C CA . LEU A 1 89 ? 21.620 -12.774 -27.522 1.00 70.69 89 LEU A CA 1
ATOM 682 C C . LEU A 1 89 ? 20.310 -13.449 -27.107 1.00 70.69 89 LEU A C 1
ATOM 684 O O . LEU A 1 89 ? 19.326 -12.800 -26.740 1.00 70.69 89 LEU A O 1
ATOM 688 N N . VAL A 1 90 ? 20.299 -14.777 -27.182 1.00 66.81 90 VAL A N 1
ATOM 689 C CA . VAL A 1 90 ? 19.136 -15.627 -26.889 1.00 66.81 90 VAL A CA 1
ATOM 690 C C . VAL A 1 90 ? 18.616 -15.409 -25.466 1.00 66.81 90 VAL A C 1
ATOM 692 O O . VAL A 1 90 ? 17.406 -15.355 -25.234 1.00 66.81 90 VAL A O 1
ATOM 695 N N . GLU A 1 91 ? 19.518 -15.240 -24.507 1.00 65.56 91 GLU A N 1
ATOM 696 C CA . GLU A 1 91 ? 19.208 -14.983 -23.106 1.00 65.56 91 GLU A CA 1
ATOM 697 C C . GLU A 1 91 ? 18.513 -13.634 -22.888 1.00 65.56 91 GLU A C 1
ATOM 699 O O . GLU A 1 91 ? 17.800 -13.479 -21.901 1.00 65.56 91 GLU A O 1
ATOM 704 N N . GLN A 1 92 ? 18.648 -12.687 -23.823 1.00 67.75 92 GLN A N 1
ATOM 705 C CA . GLN A 1 92 ? 17.998 -11.369 -23.797 1.00 67.75 92 GLN A CA 1
ATOM 706 C C . GLN A 1 92 ? 16.688 -11.332 -24.586 1.00 67.75 92 GLN A C 1
ATOM 708 O O . GLN A 1 92 ? 16.091 -10.268 -24.773 1.00 67.75 92 GLN A O 1
ATOM 713 N N . SER A 1 93 ? 16.215 -12.495 -25.039 1.00 66.81 93 SER A N 1
ATOM 714 C CA . SER A 1 93 ? 15.044 -12.603 -25.901 1.00 66.81 93 SER A CA 1
ATOM 715 C C . SER A 1 93 ? 13.784 -11.954 -25.341 1.00 66.81 93 SER A C 1
ATOM 717 O O . SER A 1 93 ? 13.024 -11.337 -26.076 1.00 66.81 93 SER A O 1
ATOM 719 N N . HIS A 1 94 ? 13.619 -11.919 -24.028 1.00 63.62 94 HIS A N 1
ATOM 720 C CA . HIS A 1 94 ? 12.530 -11.218 -23.349 1.00 63.62 94 HIS A CA 1
ATOM 721 C C . HIS A 1 94 ? 12.433 -9.702 -23.671 1.00 63.62 94 HIS A C 1
ATOM 723 O O . HIS A 1 94 ? 11.324 -9.160 -23.736 1.00 63.62 94 HIS A O 1
ATOM 729 N N . PHE A 1 95 ? 13.547 -9.014 -23.962 1.00 63.84 95 PHE A N 1
ATOM 730 C CA . PHE A 1 95 ? 13.533 -7.587 -24.318 1.00 63.84 95 PHE A CA 1
ATOM 731 C C . PHE A 1 95 ? 13.005 -7.328 -25.733 1.00 63.84 95 PHE A C 1
ATOM 733 O O . PHE A 1 95 ? 12.219 -6.402 -25.931 1.00 63.84 95 PHE A O 1
ATOM 740 N N . TRP A 1 96 ? 13.377 -8.160 -26.708 1.00 65.19 96 TRP A N 1
ATOM 741 C CA . TRP A 1 96 ? 13.038 -7.954 -28.122 1.00 65.19 96 TRP A CA 1
ATOM 742 C C . TRP A 1 96 ? 11.880 -8.830 -28.623 1.00 65.19 96 TRP A C 1
ATOM 744 O O . TRP A 1 96 ? 11.293 -8.534 -29.661 1.00 65.19 96 TRP A O 1
ATOM 754 N N . LEU A 1 97 ? 11.480 -9.866 -27.876 1.00 58.38 97 LEU A N 1
ATOM 755 C CA . LEU A 1 97 ? 10.359 -10.739 -28.238 1.00 58.38 97 LEU A CA 1
ATOM 756 C C . LEU A 1 97 ? 8.980 -10.156 -27.889 1.00 58.38 97 LEU A C 1
ATOM 758 O O . LEU A 1 97 ? 7.994 -10.739 -28.340 1.00 58.38 97 LEU A O 1
ATOM 762 N N . ARG A 1 98 ? 8.894 -9.102 -27.048 1.00 64.12 98 ARG A N 1
ATOM 763 C CA . ARG A 1 98 ? 7.634 -8.468 -26.558 1.00 64.12 98 ARG A CA 1
ATOM 764 C C . ARG A 1 98 ? 7.815 -7.337 -25.521 1.00 64.12 98 ARG A C 1
ATOM 766 O O . ARG A 1 98 ? 6.816 -6.782 -25.052 1.00 64.12 98 ARG A O 1
ATOM 773 N N . GLY A 1 99 ? 9.048 -7.045 -25.093 1.00 64.19 99 GLY A N 1
ATOM 774 C CA . GLY A 1 99 ? 9.314 -6.142 -23.966 1.00 64.19 99 GLY A CA 1
ATOM 775 C C . GLY A 1 99 ? 8.766 -6.651 -22.625 1.00 64.19 99 GLY A C 1
ATOM 776 O O . GLY A 1 99 ? 8.540 -5.856 -21.717 1.00 64.19 99 GLY A O 1
ATOM 777 N N . LEU A 1 100 ? 8.491 -7.956 -22.513 1.00 69.50 100 LEU A N 1
ATOM 778 C CA . LEU A 1 100 ? 8.017 -8.594 -21.286 1.00 69.50 100 LEU A CA 1
ATOM 779 C C . LEU A 1 100 ? 9.212 -9.210 -20.573 1.00 69.50 100 LEU A C 1
ATOM 781 O O . LEU A 1 100 ? 9.858 -10.085 -21.134 1.00 69.50 100 LEU A O 1
ATOM 785 N N . VAL A 1 101 ? 9.474 -8.789 -19.342 1.00 73.12 101 VAL A N 1
ATOM 786 C CA . VAL A 1 101 ? 10.582 -9.303 -18.528 1.00 73.12 101 VAL A CA 1
ATOM 787 C C . VAL A 1 101 ? 10.088 -10.340 -17.513 1.00 73.12 101 VAL A C 1
ATOM 789 O O . VAL A 1 101 ? 8.890 -10.370 -17.201 1.00 73.12 101 VAL A O 1
ATOM 792 N N . PRO A 1 102 ? 10.982 -11.192 -16.980 1.00 76.31 102 PRO A N 1
ATOM 793 C CA . PRO A 1 102 ? 10.638 -12.089 -15.883 1.00 76.31 102 PRO A CA 1
ATOM 794 C C . PRO A 1 102 ? 10.080 -11.315 -14.681 1.00 76.31 102 PRO A C 1
ATOM 796 O O . PRO A 1 102 ? 10.617 -10.272 -14.306 1.00 76.31 102 PRO A O 1
ATOM 799 N N . ASP A 1 103 ? 9.027 -11.829 -14.043 1.00 76.69 103 ASP A N 1
ATOM 800 C CA . ASP A 1 103 ? 8.366 -11.160 -12.908 1.00 76.69 103 ASP A CA 1
ATOM 801 C C . ASP A 1 103 ? 9.327 -10.896 -11.735 1.00 76.69 103 ASP A C 1
ATOM 803 O O . ASP A 1 103 ? 9.281 -9.843 -11.097 1.00 76.69 103 ASP A O 1
ATOM 807 N N . ALA A 1 104 ? 10.274 -11.809 -11.504 1.00 80.50 104 ALA A N 1
ATOM 808 C CA . ALA A 1 104 ? 11.286 -11.659 -10.462 1.00 80.50 104 ALA A CA 1
ATOM 809 C C . ALA A 1 104 ? 12.231 -10.460 -10.669 1.00 80.50 104 ALA A C 1
ATOM 811 O O . ALA A 1 104 ? 12.886 -10.044 -9.718 1.00 80.50 104 ALA A O 1
ATOM 812 N N . TRP A 1 105 ? 12.328 -9.907 -11.883 1.00 81.00 105 TRP A N 1
ATOM 813 C CA . TRP A 1 105 ? 13.220 -8.777 -12.171 1.00 81.00 105 TRP A CA 1
ATOM 814 C C . TRP A 1 105 ? 12.621 -7.437 -11.757 1.00 81.00 105 TRP A C 1
ATOM 816 O O . TRP A 1 105 ? 13.347 -6.484 -11.488 1.00 81.00 105 TRP A O 1
ATOM 826 N N . THR A 1 106 ? 11.293 -7.353 -11.726 1.00 84.06 106 THR A N 1
ATOM 827 C CA . THR A 1 106 ? 10.560 -6.105 -11.483 1.00 84.06 106 THR A CA 1
ATOM 828 C C . THR A 1 106 ? 9.837 -6.107 -10.144 1.00 84.06 106 THR A C 1
ATOM 830 O O . THR A 1 106 ? 9.494 -5.042 -9.621 1.00 84.06 106 THR A O 1
ATOM 833 N N . ARG A 1 107 ? 9.611 -7.287 -9.560 1.00 86.00 107 ARG A N 1
ATOM 834 C CA . ARG A 1 107 ? 8.990 -7.444 -8.250 1.00 86.00 107 ARG A CA 1
ATOM 835 C C . ARG A 1 107 ? 9.989 -7.187 -7.128 1.00 86.00 107 ARG A C 1
ATOM 837 O O . ARG A 1 107 ? 11.057 -7.785 -7.053 1.00 86.00 107 ARG A O 1
ATOM 844 N N . ALA A 1 108 ? 9.586 -6.353 -6.178 1.00 87.50 108 ALA A N 1
ATOM 845 C CA . ALA A 1 108 ? 10.345 -6.151 -4.955 1.00 87.50 108 ALA A CA 1
ATOM 846 C C . ALA A 1 108 ? 10.341 -7.423 -4.080 1.00 87.50 108 ALA A C 1
ATOM 848 O O . ALA A 1 108 ? 9.280 -8.055 -3.961 1.00 87.50 108 ALA A O 1
ATOM 849 N N . PRO A 1 109 ? 11.444 -7.743 -3.372 1.00 86.44 109 PRO A N 1
ATOM 850 C CA . PRO A 1 109 ? 11.547 -8.926 -2.515 1.00 86.44 109 PRO A CA 1
ATOM 851 C C . PRO A 1 109 ? 10.376 -9.074 -1.539 1.00 86.44 109 PRO A C 1
ATOM 853 O O . PRO A 1 109 ? 9.871 -8.090 -0.992 1.00 86.44 109 PRO A O 1
ATOM 856 N N . ALA A 1 110 ? 9.894 -10.298 -1.335 1.00 87.19 110 ALA A N 1
ATOM 857 C CA . ALA A 1 110 ? 8.787 -10.565 -0.420 1.00 87.19 110 ALA A CA 1
ATOM 858 C C . ALA A 1 110 ? 9.148 -10.191 1.030 1.00 87.19 110 ALA A C 1
ATOM 860 O O . ALA A 1 110 ? 10.278 -10.391 1.466 1.00 87.19 110 ALA A O 1
ATOM 861 N N . VAL A 1 111 ? 8.170 -9.687 1.790 1.00 89.88 111 VAL A N 1
ATOM 862 C CA . VAL A 1 111 ? 8.334 -9.454 3.232 1.00 89.88 111 VAL A CA 1
ATOM 863 C C . VAL A 1 111 ? 8.332 -10.807 3.939 1.00 89.88 111 VAL A C 1
ATOM 865 O O . VAL A 1 111 ? 7.323 -11.512 3.907 1.00 89.88 111 VAL A O 1
ATOM 868 N N . THR A 1 112 ? 9.451 -11.194 4.547 1.00 88.25 112 THR A N 1
ATOM 869 C CA . THR A 1 112 ? 9.597 -12.512 5.186 1.00 88.25 112 THR A CA 1
ATOM 870 C C . THR A 1 112 ? 9.115 -12.539 6.633 1.00 88.25 112 THR A C 1
ATOM 872 O O . THR A 1 112 ? 8.631 -13.583 7.075 1.00 88.25 112 THR A O 1
ATOM 875 N N . ASP A 1 113 ? 9.210 -11.406 7.333 1.00 88.94 113 ASP A N 1
ATOM 876 C CA . ASP A 1 113 ? 8.834 -11.218 8.737 1.00 88.94 113 ASP A CA 1
ATOM 877 C C . ASP A 1 113 ? 7.743 -10.141 8.865 1.00 88.94 113 ASP A C 1
ATOM 879 O O . ASP A 1 113 ? 7.830 -9.087 8.239 1.00 88.94 113 ASP A O 1
ATOM 883 N N . GLU A 1 114 ? 6.707 -10.410 9.664 1.00 90.31 114 GLU A N 1
ATOM 884 C CA . GLU A 1 114 ? 5.640 -9.441 9.940 1.00 90.31 114 GLU A CA 1
ATOM 885 C C . GLU A 1 114 ? 6.106 -8.303 10.858 1.00 90.31 114 GLU A C 1
ATOM 887 O O . GLU A 1 114 ? 5.446 -7.270 10.877 1.00 90.31 114 GLU A O 1
ATOM 892 N N . ASN A 1 115 ? 7.213 -8.470 11.597 1.00 93.69 115 ASN A N 1
ATOM 893 C CA . ASN A 1 115 ? 7.776 -7.464 12.506 1.00 93.69 115 ASN A CA 1
ATOM 894 C C . ASN A 1 115 ? 6.702 -6.785 13.379 1.00 93.69 115 ASN A C 1
ATOM 896 O O . ASN A 1 115 ? 6.504 -5.570 13.327 1.00 93.69 115 ASN A O 1
ATOM 900 N N . ILE A 1 116 ? 5.941 -7.595 14.122 1.00 96.31 116 ILE A N 1
ATOM 901 C CA . ILE A 1 116 ? 4.801 -7.086 14.885 1.00 96.31 116 ILE A CA 1
ATOM 902 C C . ILE A 1 116 ? 5.291 -6.349 16.132 1.00 96.31 116 ILE A C 1
ATOM 904 O O . ILE A 1 116 ? 5.829 -6.966 17.053 1.00 96.31 116 ILE A O 1
ATOM 908 N N . VAL A 1 117 ? 5.012 -5.052 16.195 1.00 96.81 117 VAL A N 1
ATOM 909 C CA . VAL A 1 117 ? 5.308 -4.180 17.335 1.00 96.81 117 VAL A CA 1
ATOM 910 C C . VAL A 1 117 ? 4.028 -3.930 18.126 1.00 96.81 117 VAL A C 1
ATOM 912 O O . VAL A 1 117 ? 2.979 -3.653 17.545 1.00 96.81 117 VAL A O 1
ATOM 915 N N . ARG A 1 118 ? 4.111 -4.031 19.456 1.00 97.44 118 ARG A N 1
ATOM 916 C CA . ARG A 1 118 ? 3.017 -3.742 20.397 1.00 97.44 118 ARG A CA 1
ATOM 917 C C . ARG A 1 118 ? 3.447 -2.641 21.350 1.00 97.44 118 ARG A C 1
ATOM 919 O O . ARG A 1 118 ? 4.594 -2.649 21.785 1.00 97.44 118 ARG A O 1
ATOM 926 N N . THR A 1 119 ? 2.534 -1.728 21.661 1.00 96.75 119 THR A N 1
ATOM 927 C CA . THR A 1 119 ? 2.772 -0.625 22.599 1.00 96.75 119 THR A CA 1
ATOM 928 C C . THR A 1 119 ? 1.605 -0.439 23.566 1.00 96.75 119 THR A C 1
ATOM 930 O O . THR A 1 119 ? 0.453 -0.756 23.240 1.00 96.75 119 THR A O 1
ATOM 933 N N . GLY A 1 120 ? 1.893 0.110 24.748 1.00 95.19 120 GLY A N 1
ATOM 934 C CA . GLY A 1 120 ? 0.878 0.504 25.730 1.00 95.19 120 GLY A CA 1
ATOM 935 C C . GLY A 1 120 ? 0.038 -0.679 26.216 1.00 95.19 120 GLY A C 1
ATOM 936 O O . GLY A 1 120 ? 0.585 -1.718 26.584 1.00 95.19 120 GLY A O 1
ATOM 937 N N . CYS A 1 121 ? -1.295 -0.556 26.183 1.00 93.75 121 CYS A N 1
ATOM 938 C CA . CYS A 1 121 ? -2.214 -1.612 26.645 1.00 93.75 121 CYS A CA 1
ATOM 939 C C . CYS A 1 121 ? -2.054 -2.975 25.934 1.00 93.75 121 CYS A C 1
ATOM 941 O O . CYS A 1 121 ? -2.536 -3.987 26.440 1.00 93.75 121 CYS A O 1
ATOM 943 N N . PHE A 1 122 ? -1.350 -3.038 24.797 1.00 95.31 122 PHE A N 1
ATOM 944 C CA . PHE A 1 122 ? -1.076 -4.291 24.089 1.00 95.31 122 PHE A CA 1
ATOM 945 C C . PHE A 1 122 ? 0.266 -4.953 24.443 1.00 95.31 122 PHE A C 1
ATOM 947 O O . PHE A 1 122 ? 0.490 -6.083 24.012 1.00 95.31 122 PHE A O 1
ATOM 954 N N . GLU A 1 123 ? 1.157 -4.305 25.204 1.00 92.62 123 GLU A N 1
ATOM 955 C CA . GLU A 1 123 ? 2.442 -4.907 25.615 1.00 92.62 123 GLU A CA 1
ATOM 956 C C . GLU A 1 123 ? 2.238 -6.100 26.556 1.00 92.62 123 GLU A C 1
ATOM 958 O O . GLU A 1 123 ? 2.898 -7.124 26.409 1.00 92.62 123 GLU A O 1
ATOM 963 N N . ASN A 1 124 ? 1.272 -5.987 27.473 1.00 83.44 124 ASN A N 1
ATOM 964 C CA . ASN A 1 124 ? 0.862 -7.037 28.404 1.00 83.44 124 ASN A CA 1
ATOM 965 C C . ASN A 1 124 ? -0.667 -7.156 28.408 1.00 83.44 124 ASN A C 1
ATOM 967 O O . ASN A 1 124 ? -1.337 -6.793 29.369 1.00 83.44 124 ASN A O 1
ATOM 971 N N . SER A 1 125 ? -1.223 -7.656 27.306 1.00 78.38 125 SER A N 1
ATOM 972 C CA . SER A 1 125 ? -2.676 -7.799 27.110 1.00 78.38 125 SER A CA 1
ATOM 973 C C . SER A 1 125 ? -3.340 -8.790 28.077 1.00 78.38 125 SER A C 1
ATOM 975 O O . SER A 1 125 ? -4.549 -8.727 28.300 1.00 78.38 125 SER A O 1
ATOM 977 N N . ALA A 1 126 ? -2.567 -9.698 28.679 1.00 79.81 126 ALA A N 1
ATOM 978 C CA . ALA A 1 126 ? -3.069 -10.659 29.650 1.00 79.81 126 ALA A CA 1
ATOM 979 C C . ALA A 1 126 ? -3.566 -9.951 30.924 1.00 79.81 126 ALA A C 1
ATOM 981 O O . ALA A 1 126 ? -2.776 -9.454 31.721 1.00 79.81 126 ALA A O 1
ATOM 982 N N . GLY A 1 127 ? -4.886 -9.944 31.124 1.00 74.81 127 GLY A N 1
ATOM 983 C CA . GLY A 1 127 ? -5.521 -9.352 32.305 1.00 74.81 127 GLY A CA 1
ATOM 984 C C . GLY A 1 127 ? -5.757 -7.842 32.223 1.00 74.81 127 GLY A C 1
ATOM 985 O O . GLY A 1 127 ? -6.217 -7.264 33.204 1.00 74.81 127 GLY A O 1
ATOM 986 N N . PHE A 1 128 ? -5.479 -7.208 31.080 1.00 85.88 128 PHE A N 1
ATOM 987 C CA . PHE A 1 128 ? -5.881 -5.824 30.843 1.00 85.88 128 PHE A CA 1
ATOM 988 C C . PHE A 1 128 ? -7.394 -5.754 30.580 1.00 85.88 128 PHE A C 1
ATOM 990 O O . PHE A 1 128 ? -7.937 -6.568 29.826 1.00 85.88 128 PHE A O 1
ATOM 997 N N . ASP A 1 129 ? -8.076 -4.789 31.196 1.00 88.31 129 ASP A N 1
ATOM 998 C CA . ASP A 1 129 ? -9.499 -4.551 30.954 1.00 88.31 129 ASP A CA 1
ATOM 999 C C . ASP A 1 129 ? -9.689 -3.621 29.751 1.00 88.31 129 ASP A C 1
ATOM 1001 O O . ASP A 1 129 ? -9.338 -2.443 29.780 1.00 88.31 129 ASP A O 1
ATOM 1005 N N . PHE A 1 130 ? -10.245 -4.168 28.673 1.00 90.94 130 PHE A N 1
ATOM 1006 C CA . PHE A 1 130 ? -10.476 -3.456 27.417 1.00 90.94 130 PHE A CA 1
ATOM 1007 C C . PHE A 1 130 ? -11.874 -2.821 27.322 1.00 90.94 130 PHE A C 1
ATOM 1009 O O . PHE A 1 130 ? -12.187 -2.221 26.294 1.00 90.94 130 PHE A O 1
ATOM 1016 N N . SER A 1 131 ? -12.719 -2.958 28.350 1.00 87.50 131 SER A N 1
ATOM 1017 C CA . SER A 1 131 ? -14.153 -2.627 28.282 1.00 87.50 131 SER A CA 1
ATOM 1018 C C . SER A 1 131 ? -14.431 -1.146 27.990 1.00 87.50 131 SER A C 1
ATOM 1020 O O . SER A 1 131 ? -15.363 -0.823 27.253 1.00 87.50 131 SER A O 1
ATOM 1022 N N . ASP A 1 132 ? -13.579 -0.245 28.484 1.00 90.81 132 ASP A N 1
ATOM 1023 C CA . ASP A 1 132 ? -13.738 1.207 28.312 1.00 90.81 132 ASP A CA 1
ATOM 1024 C C . ASP A 1 132 ? -12.991 1.778 27.097 1.00 90.81 132 ASP A C 1
ATOM 1026 O O . ASP A 1 132 ? -12.998 2.990 26.864 1.00 90.81 132 ASP A O 1
ATOM 1030 N N . LEU A 1 133 ? -12.365 0.921 26.287 1.00 95.69 133 LEU A N 1
ATOM 1031 C CA . LEU A 1 133 ? -11.564 1.350 25.146 1.00 95.69 133 LEU A CA 1
ATOM 1032 C C . LEU A 1 133 ? -12.358 1.370 23.840 1.00 95.69 133 LEU A C 1
ATOM 1034 O O . LEU A 1 133 ? -13.340 0.648 23.634 1.00 95.69 133 LEU A O 1
ATOM 1038 N N . PHE A 1 134 ? -11.896 2.222 22.932 1.00 97.25 134 PHE A N 1
ATOM 1039 C CA . PHE A 1 134 ? -12.346 2.279 21.552 1.00 97.25 134 PHE A CA 1
ATOM 1040 C C . PHE A 1 134 ? -11.195 1.888 20.640 1.00 97.25 134 PHE A C 1
ATOM 1042 O O . PHE A 1 134 ? -10.054 2.287 20.863 1.00 97.25 134 PHE A O 1
ATOM 1049 N N . PHE A 1 135 ? -11.491 1.135 19.592 1.00 98.12 135 PHE A N 1
ATOM 1050 C CA . PHE A 1 135 ? -10.468 0.597 18.708 1.00 98.12 135 PHE A CA 1
ATOM 1051 C C . PHE A 1 135 ? -10.631 1.132 17.298 1.00 98.12 135 PHE A C 1
ATOM 1053 O O . PHE A 1 135 ? -11.739 1.448 16.866 1.00 98.12 135 PHE A O 1
ATOM 1060 N N . ALA A 1 136 ? -9.538 1.172 16.549 1.00 98.25 136 ALA A N 1
ATOM 1061 C CA . ALA A 1 136 ? -9.597 1.293 15.103 1.00 98.25 136 ALA A CA 1
ATOM 1062 C C . ALA A 1 136 ? -8.574 0.386 14.437 1.00 98.25 136 ALA A C 1
ATOM 1064 O O . ALA A 1 136 ? -7.544 0.047 15.026 1.00 98.25 136 ALA A O 1
ATOM 1065 N N . THR A 1 137 ? -8.877 -0.008 13.206 1.00 98.44 137 THR A N 1
ATOM 1066 C CA . THR A 1 137 ? -8.000 -0.847 12.392 1.00 98.44 137 THR A CA 1
ATOM 1067 C C . THR A 1 137 ? -7.856 -0.254 11.008 1.00 98.44 137 THR A C 1
ATOM 1069 O O . THR A 1 137 ? -8.873 0.090 10.406 1.00 98.44 137 THR A O 1
ATOM 1072 N N . ASP A 1 138 ? -6.631 -0.214 10.497 1.00 97.88 138 ASP A N 1
ATOM 1073 C CA . ASP A 1 138 ? -6.354 0.245 9.139 1.00 97.88 138 ASP A CA 1
ATOM 1074 C C . ASP A 1 138 ? -5.246 -0.579 8.460 1.00 97.88 138 ASP A C 1
ATOM 1076 O O . ASP A 1 138 ? -4.431 -1.241 9.116 1.00 97.88 138 ASP A O 1
ATOM 1080 N N . GLY A 1 139 ? -5.233 -0.554 7.128 1.00 97.31 139 GLY A N 1
ATOM 1081 C CA . GLY A 1 139 ? -4.197 -1.129 6.286 1.00 97.31 139 GLY A CA 1
ATOM 1082 C C . GLY A 1 139 ? -3.734 -0.139 5.221 1.00 97.31 139 GLY A C 1
ATOM 1083 O O . GLY A 1 139 ? -4.533 0.461 4.518 1.00 97.31 139 GLY A O 1
ATOM 1084 N N . SER A 1 140 ? -2.422 -0.036 5.014 1.00 96.56 140 SER A N 1
ATOM 1085 C CA . SER A 1 140 ? -1.842 0.873 4.022 1.00 96.56 140 SER A CA 1
ATOM 1086 C C . SER A 1 140 ? -0.930 0.136 3.052 1.00 96.56 140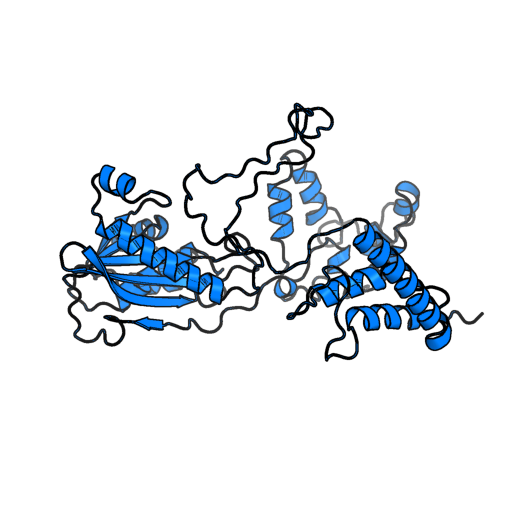 SER A C 1
ATOM 1088 O O . SER A 1 140 ? -0.193 -0.768 3.434 1.00 96.56 140 SER A O 1
ATOM 1090 N N . GLY A 1 141 ? -0.963 0.531 1.777 1.00 94.69 141 GLY A N 1
ATOM 1091 C CA . GLY A 1 141 ? -0.050 0.055 0.729 1.00 94.69 141 GLY A CA 1
ATOM 1092 C C . GLY A 1 141 ? 1.200 0.916 0.539 1.00 94.69 141 GLY A C 1
ATOM 1093 O O . GLY A 1 141 ? 1.991 0.637 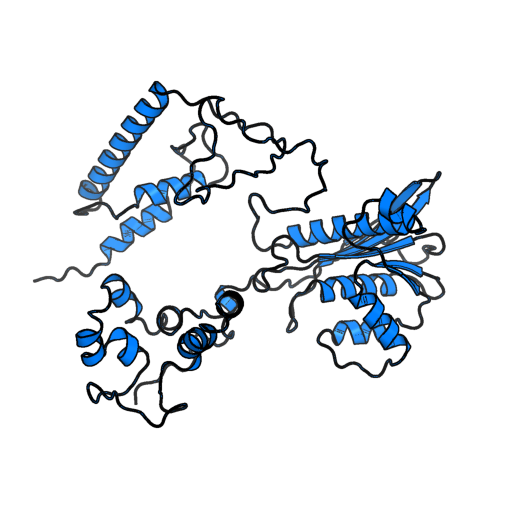-0.364 1.00 94.69 141 GLY A O 1
ATOM 1094 N N . GLY A 1 142 ? 1.351 1.969 1.349 1.00 93.31 142 GLY A N 1
ATOM 1095 C CA . GLY A 1 142 ? 2.505 2.861 1.316 1.00 93.31 142 GLY A CA 1
ATOM 1096 C C . GLY A 1 142 ? 2.647 3.651 0.006 1.00 93.31 142 GLY A C 1
ATOM 1097 O O . GLY A 1 142 ? 1.689 3.786 -0.764 1.00 93.31 142 GLY A O 1
ATOM 1098 N N . PRO A 1 143 ? 3.854 4.170 -0.282 1.00 91.19 143 PRO A N 1
ATOM 1099 C CA . PRO A 1 143 ? 4.115 5.002 -1.461 1.00 91.19 143 PRO A CA 1
ATOM 1100 C C . PRO A 1 143 ? 3.827 4.296 -2.793 1.00 91.19 143 PRO A C 1
ATOM 1102 O O . PRO A 1 143 ? 3.423 4.924 -3.769 1.00 91.19 143 PRO A O 1
ATOM 1105 N N . PHE A 1 144 ? 3.977 2.971 -2.819 1.00 90.75 144 PHE A N 1
ATOM 1106 C CA . PHE A 1 144 ? 3.740 2.131 -3.992 1.00 90.75 144 PHE A CA 1
ATOM 1107 C C . PHE A 1 144 ? 2.359 1.461 -3.964 1.00 90.75 144 PHE A C 1
ATOM 1109 O O . PHE A 1 144 ? 2.155 0.420 -4.590 1.00 90.75 144 PHE A O 1
ATOM 1116 N N . SER A 1 145 ? 1.376 2.060 -3.279 1.00 90.25 145 SER A N 1
ATOM 1117 C CA . SER A 1 145 ? 0.023 1.500 -3.161 1.00 90.25 145 SER A CA 1
ATOM 1118 C C . SER A 1 145 ? -0.639 1.234 -4.516 1.00 90.25 145 SER A C 1
ATOM 1120 O O . SER A 1 145 ? -1.421 0.305 -4.629 1.00 90.25 145 SER A O 1
ATOM 1122 N N . ASN A 1 146 ? -0.279 1.930 -5.595 1.00 86.12 146 ASN A N 1
ATOM 1123 C CA . ASN A 1 146 ? -0.831 1.655 -6.930 1.00 86.12 146 ASN A CA 1
ATOM 1124 C C . ASN A 1 146 ? 0.025 0.717 -7.791 1.00 86.12 146 ASN A C 1
ATOM 1126 O O . ASN A 1 146 ? -0.398 0.368 -8.891 1.00 86.12 146 ASN A O 1
ATOM 1130 N N . GLU A 1 147 ? 1.193 0.281 -7.312 1.00 88.56 147 GLU A N 1
ATOM 1131 C CA . GLU A 1 147 ? 2.162 -0.537 -8.049 1.00 88.56 147 GLU A CA 1
ATOM 1132 C C . GLU A 1 147 ? 2.321 -1.931 -7.428 1.00 88.56 147 GLU A C 1
ATOM 1134 O O . GLU A 1 147 ? 3.154 -2.104 -6.544 1.00 88.56 147 GLU A O 1
ATOM 1139 N N . PRO A 1 148 ? 1.556 -2.949 -7.879 1.00 86.81 148 PRO A N 1
ATOM 1140 C CA . PRO A 1 148 ? 1.552 -4.284 -7.275 1.00 86.81 148 PRO A CA 1
ATOM 1141 C C . PRO A 1 148 ? 2.924 -4.959 -7.178 1.00 86.81 148 PRO A C 1
ATOM 1143 O O . PRO A 1 148 ? 3.123 -5.788 -6.293 1.00 86.81 148 PRO A O 1
ATOM 1146 N N . ARG A 1 149 ? 3.864 -4.618 -8.068 1.00 86.25 149 ARG A N 1
ATOM 1147 C CA . ARG A 1 149 ? 5.219 -5.194 -8.083 1.00 86.25 149 ARG A CA 1
ATOM 1148 C C . ARG A 1 149 ? 6.065 -4.699 -6.917 1.00 86.25 149 ARG A C 1
ATOM 1150 O O . ARG A 1 149 ? 6.841 -5.456 -6.338 1.00 86.25 149 ARG A O 1
ATOM 1157 N N . LEU A 1 150 ? 5.887 -3.430 -6.562 1.00 89.75 150 LEU A N 1
ATOM 1158 C CA . LEU A 1 150 ? 6.654 -2.743 -5.525 1.00 89.75 150 LEU A CA 1
ATOM 1159 C C . LEU A 1 150 ? 5.887 -2.628 -4.209 1.00 89.75 150 LEU A C 1
ATOM 1161 O O . LEU A 1 150 ? 6.491 -2.378 -3.170 1.00 89.75 150 LEU A O 1
ATOM 1165 N N . ARG A 1 151 ? 4.565 -2.819 -4.241 1.00 92.31 151 ARG A N 1
ATOM 1166 C CA . ARG A 1 151 ? 3.680 -2.633 -3.097 1.00 92.31 151 ARG A CA 1
ATOM 1167 C C . ARG A 1 151 ? 4.086 -3.529 -1.934 1.00 92.31 151 ARG A C 1
ATOM 1169 O O . ARG A 1 151 ? 4.129 -4.758 -2.043 1.00 92.31 151 ARG A O 1
ATOM 1176 N N . LYS A 1 152 ? 4.295 -2.892 -0.788 1.00 93.00 152 LYS A N 1
ATOM 1177 C CA . LYS A 1 152 ? 4.452 -3.534 0.512 1.00 93.00 152 LYS A CA 1
ATOM 1178 C C . LYS A 1 152 ? 3.407 -2.923 1.424 1.00 93.00 152 LYS A C 1
ATOM 1180 O O . LYS A 1 152 ? 3.364 -1.706 1.576 1.00 93.00 152 LYS A O 1
ATOM 1185 N N . CYS A 1 153 ? 2.513 -3.760 1.939 1.00 95.62 153 CYS A N 1
ATOM 1186 C CA . CYS A 1 153 ? 1.467 -3.286 2.827 1.00 95.62 153 CYS A CA 1
ATOM 1187 C C . CYS A 1 153 ? 1.844 -3.513 4.285 1.00 95.62 153 CYS A C 1
ATOM 1189 O O . CYS A 1 153 ? 2.444 -4.533 4.636 1.00 95.62 153 CYS A O 1
ATOM 1191 N N . ALA A 1 154 ? 1.419 -2.579 5.118 1.00 97.38 154 ALA A N 1
ATOM 1192 C CA . ALA A 1 154 ? 1.439 -2.688 6.562 1.00 97.38 154 ALA A CA 1
ATOM 1193 C C . ALA A 1 154 ? 0.036 -2.451 7.109 1.00 97.38 154 ALA A C 1
ATOM 1195 O O . ALA A 1 154 ? -0.853 -1.974 6.402 1.00 97.38 154 ALA A O 1
ATOM 1196 N N . TRP A 1 155 ? -0.160 -2.822 8.359 1.00 98.19 155 TRP A N 1
ATOM 1197 C CA . TRP A 1 155 ? -1.444 -2.793 9.028 1.00 98.19 155 TRP A CA 1
ATOM 1198 C C . TRP A 1 155 ? -1.256 -2.291 10.457 1.00 98.19 155 TRP A C 1
ATOM 1200 O O . TRP A 1 155 ? -0.174 -2.429 11.033 1.00 98.19 155 TRP A O 1
ATOM 1210 N N . ALA A 1 156 ? -2.301 -1.688 11.013 1.00 98.56 156 ALA A N 1
ATOM 1211 C CA . ALA A 1 156 ? -2.283 -1.157 12.364 1.00 98.56 156 ALA A CA 1
ATOM 1212 C C . ALA A 1 156 ? -3.618 -1.375 13.077 1.00 98.56 156 ALA A C 1
ATOM 1214 O O . ALA A 1 156 ? -4.693 -1.318 12.482 1.00 98.56 156 ALA A O 1
ATOM 1215 N N . VAL A 1 157 ? -3.514 -1.593 14.380 1.00 98.62 157 VAL A N 1
ATOM 1216 C CA . VAL A 1 157 ? -4.583 -1.585 15.369 1.00 98.62 157 VAL A CA 1
ATOM 1217 C C . VAL A 1 157 ? -4.219 -0.519 16.385 1.00 98.62 157 VAL A C 1
ATOM 1219 O O . VAL A 1 157 ? -3.083 -0.473 16.856 1.00 98.62 157 VAL A O 1
ATOM 1222 N N . VAL A 1 158 ? -5.172 0.321 16.753 1.00 98.44 158 VAL A N 1
ATOM 1223 C CA . VAL A 1 158 ? -4.992 1.306 17.821 1.00 98.44 158 VAL A CA 1
ATOM 1224 C C . VAL A 1 158 ? -6.113 1.180 18.831 1.00 98.44 158 VAL A C 1
ATOM 1226 O O . VAL A 1 158 ? -7.234 0.811 18.477 1.00 98.44 158 VAL A O 1
ATOM 1229 N N . ALA A 1 159 ? -5.796 1.493 20.080 1.00 97.94 159 ALA A N 1
ATOM 1230 C CA . ALA A 1 159 ? -6.749 1.614 21.165 1.00 97.94 159 ALA A CA 1
ATOM 1231 C C . ALA A 1 159 ? -6.683 3.034 21.729 1.00 97.94 159 ALA A C 1
ATOM 1233 O O . ALA A 1 159 ? -5.597 3.538 22.027 1.00 97.94 159 ALA A O 1
ATOM 1234 N N . VAL A 1 160 ? -7.840 3.671 21.881 1.00 97.69 160 VAL A N 1
ATOM 1235 C CA . VAL A 1 160 ? -7.977 5.008 22.461 1.00 97.69 160 VAL A CA 1
ATOM 1236 C C . VAL A 1 160 ? -8.908 4.969 23.671 1.00 97.69 160 VAL A C 1
ATOM 1238 O O . VAL A 1 160 ? -9.876 4.205 23.694 1.00 97.69 160 VAL A O 1
ATOM 1241 N N . ALA A 1 161 ? -8.615 5.797 24.668 1.00 96.44 161 ALA A N 1
ATOM 1242 C CA . ALA A 1 161 ? -9.442 6.002 25.856 1.00 96.44 161 ALA A CA 1
ATOM 1243 C C . ALA A 1 161 ? -9.932 7.451 25.905 1.00 96.44 161 ALA A C 1
ATOM 1245 O O . ALA A 1 161 ? -9.257 8.343 25.393 1.00 96.44 161 ALA A O 1
ATOM 1246 N N . LEU A 1 162 ? -11.087 7.686 26.529 1.00 95.56 162 LEU A N 1
ATOM 1247 C CA . LEU A 1 162 ? -11.547 9.035 26.850 1.00 95.56 162 LEU A CA 1
ATOM 1248 C C . LEU A 1 162 ? -10.946 9.451 28.200 1.00 95.56 162 LEU A C 1
ATOM 1250 O O . LEU A 1 162 ? -11.304 8.881 29.228 1.00 95.56 162 LEU A O 1
ATOM 1254 N N . VAL A 1 163 ? -10.044 10.429 28.194 1.00 93.88 163 VAL A N 1
ATOM 1255 C CA . VAL A 1 163 ? -9.367 10.959 29.385 1.00 93.88 163 VAL A CA 1
ATOM 1256 C C . VAL A 1 163 ? -9.591 12.463 29.419 1.00 93.88 163 VAL A C 1
ATOM 1258 O O . VAL A 1 163 ? -9.279 13.152 28.456 1.00 93.88 163 VAL A O 1
ATOM 1261 N N . ASP A 1 164 ? -10.185 12.967 30.501 1.00 92.56 164 ASP A N 1
ATOM 1262 C CA . ASP A 1 164 ? -10.465 14.398 30.701 1.00 92.56 164 ASP A CA 1
ATOM 1263 C C . ASP A 1 164 ? -11.235 15.079 29.549 1.00 92.56 164 ASP A C 1
ATOM 1265 O O . ASP A 1 164 ? -11.130 16.281 29.327 1.00 92.56 164 ASP A O 1
ATOM 1269 N N . GLY A 1 165 ? -12.067 14.309 28.836 1.00 90.38 165 GLY A N 1
ATOM 1270 C CA . GLY A 1 165 ? -12.871 14.791 27.708 1.00 90.38 165 GLY A CA 1
ATOM 1271 C C . GLY A 1 165 ? -12.207 14.645 26.336 1.00 90.38 165 GLY A C 1
ATOM 1272 O O . GLY A 1 165 ? -12.891 14.829 25.331 1.00 90.38 165 GLY A O 1
ATOM 1273 N N . ASP A 1 166 ? -10.942 14.226 26.287 1.00 91.50 166 ASP A N 1
ATOM 1274 C CA . ASP A 1 166 ? -10.183 14.019 25.055 1.00 91.50 166 ASP A CA 1
ATOM 1275 C C . ASP A 1 166 ? -9.914 12.534 24.786 1.00 91.50 166 ASP A C 1
ATOM 1277 O O . ASP A 1 166 ? -9.721 11.726 25.697 1.00 91.50 166 ASP A O 1
ATOM 1281 N N . TYR A 1 167 ? -9.890 12.153 23.507 1.00 94.75 167 TYR A N 1
ATOM 1282 C CA . TYR A 1 167 ? -9.480 10.808 23.111 1.00 94.75 167 TYR A CA 1
ATOM 1283 C C . TYR A 1 167 ? -7.959 10.738 23.022 1.00 94.75 167 TYR A C 1
ATOM 1285 O O . TYR A 1 167 ? -7.342 11.500 22.282 1.00 94.75 167 TYR A O 1
ATOM 1293 N N . VAL A 1 168 ? -7.365 9.810 23.767 1.00 95.75 168 VAL A N 1
ATOM 1294 C CA . VAL A 1 168 ? -5.912 9.630 23.849 1.00 95.75 168 VAL A CA 1
ATOM 1295 C C . VAL A 1 168 ? -5.546 8.218 23.413 1.00 95.75 168 VAL A C 1
ATOM 1297 O O . VAL A 1 168 ? -6.187 7.249 23.824 1.00 95.75 168 VAL A O 1
ATOM 1300 N N . LEU A 1 169 ? -4.500 8.087 22.593 1.00 96.81 169 LEU A N 1
ATOM 1301 C CA . LEU A 1 169 ? -3.919 6.798 22.218 1.00 96.81 169 LEU A CA 1
ATOM 1302 C C . LEU A 1 169 ? -3.308 6.112 23.449 1.00 96.81 169 LEU A C 1
ATOM 1304 O O . LEU A 1 169 ? -2.340 6.606 24.020 1.00 96.81 169 LEU A O 1
ATOM 1308 N N . VAL A 1 170 ? -3.845 4.950 23.826 1.00 96.44 170 VAL A N 1
ATOM 1309 C CA . VAL A 1 170 ? -3.393 4.166 24.994 1.00 96.44 170 VAL A CA 1
ATOM 1310 C C . VAL A 1 170 ? -2.668 2.874 24.616 1.00 96.44 170 VAL A C 1
ATOM 1312 O O . VAL A 1 170 ? -2.122 2.180 25.474 1.00 96.44 170 VAL A O 1
ATOM 1315 N N . GLY A 1 171 ? -2.641 2.524 23.332 1.00 97.25 171 GLY A N 1
ATOM 1316 C CA . GLY A 1 171 ? -1.837 1.419 22.828 1.00 97.25 171 GLY A CA 1
ATOM 1317 C C . GLY A 1 171 ? -2.016 1.192 21.338 1.00 97.25 171 GLY A C 1
ATOM 1318 O O . GLY A 1 171 ? -2.987 1.647 20.729 1.00 97.25 171 GLY A O 1
ATOM 1319 N N . SER A 1 172 ? -1.074 0.464 20.747 1.00 98.31 172 SER A N 1
ATOM 1320 C CA . SER A 1 172 ? -1.164 0.046 19.351 1.00 98.31 172 SER A CA 1
ATOM 1321 C C . SER A 1 172 ? -0.554 -1.330 19.098 1.00 98.31 172 SER A C 1
ATOM 1323 O O . SER A 1 172 ? 0.272 -1.815 19.872 1.00 98.31 172 SER A O 1
ATOM 1325 N N . ILE A 1 173 ? -0.960 -1.940 17.988 1.00 98.44 173 ILE A N 1
ATOM 1326 C CA . ILE A 1 173 ? -0.290 -3.077 17.365 1.00 98.44 173 ILE A CA 1
ATOM 1327 C C . ILE A 1 173 ? -0.069 -2.714 15.906 1.00 98.44 173 ILE A C 1
ATOM 1329 O O . ILE A 1 173 ? -1.020 -2.353 15.221 1.00 98.44 173 ILE A O 1
ATOM 1333 N N . ALA A 1 174 ? 1.151 -2.833 15.406 1.00 98.25 174 ALA A N 1
ATOM 1334 C CA . ALA A 1 174 ? 1.433 -2.615 13.995 1.00 98.25 174 ALA A CA 1
ATOM 1335 C C . ALA A 1 174 ? 2.355 -3.697 13.456 1.00 98.25 174 ALA A C 1
ATOM 1337 O O . ALA A 1 174 ? 3.158 -4.267 14.192 1.00 98.25 174 ALA A O 1
ATOM 1338 N N . GLY A 1 175 ? 2.239 -3.976 12.165 1.00 97.50 175 GLY A N 1
ATOM 1339 C CA . GLY A 1 175 ? 3.096 -4.943 11.500 1.00 97.50 175 GLY A CA 1
ATOM 1340 C C . GLY A 1 175 ? 2.968 -4.883 9.989 1.00 97.50 175 GLY A C 1
ATOM 1341 O O . GLY A 1 175 ? 2.166 -4.142 9.417 1.00 97.50 175 GLY A O 1
ATOM 1342 N N . PHE A 1 176 ? 3.774 -5.693 9.324 1.00 96.25 176 PHE A N 1
ATOM 1343 C CA . PHE A 1 176 ? 3.769 -5.850 7.881 1.00 96.25 176 PHE A CA 1
ATOM 1344 C C . PHE A 1 176 ? 2.862 -7.005 7.470 1.00 96.25 176 PHE A C 1
ATOM 1346 O O . PHE A 1 176 ? 2.645 -7.966 8.212 1.00 96.25 176 PHE A O 1
ATOM 1353 N N . VAL A 1 177 ? 2.329 -6.936 6.253 1.00 94.75 177 VAL A N 1
ATOM 1354 C CA . VAL A 1 177 ? 1.687 -8.096 5.636 1.00 94.75 177 VAL A CA 1
ATOM 1355 C C . VAL A 1 177 ? 2.781 -8.994 5.075 1.00 94.75 177 VAL A C 1
ATOM 1357 O O . VAL A 1 177 ? 3.473 -8.614 4.124 1.00 94.75 177 VAL A O 1
ATOM 1360 N N . ARG A 1 178 ? 2.912 -10.198 5.642 1.00 90.44 178 ARG A N 1
ATOM 1361 C CA . ARG A 1 178 ? 3.856 -11.209 5.159 1.00 90.44 178 ARG A CA 1
ATOM 1362 C C . ARG A 1 178 ? 3.606 -11.528 3.686 1.00 90.44 178 ARG A C 1
ATOM 1364 O O . ARG A 1 178 ? 2.464 -11.731 3.264 1.00 90.44 178 ARG A O 1
ATOM 1371 N N . GLY A 1 179 ? 4.686 -11.591 2.913 1.00 80.75 179 GLY A N 1
ATOM 1372 C CA . GLY A 1 179 ? 4.651 -12.067 1.538 1.00 80.75 179 GLY A CA 1
ATOM 1373 C C . GLY A 1 179 ? 4.321 -13.558 1.479 1.00 80.75 179 GLY A C 1
ATOM 1374 O O . GLY A 1 179 ? 4.733 -14.337 2.336 1.00 80.75 179 GLY A O 1
ATOM 1375 N N . GLY A 1 180 ? 3.570 -13.954 0.460 1.00 75.38 180 GLY A N 1
ATOM 1376 C CA . GLY A 1 180 ? 3.153 -15.332 0.242 1.00 75.38 180 GLY A CA 1
ATOM 1377 C C . GLY A 1 180 ? 2.710 -15.543 -1.205 1.00 75.38 180 GLY A C 1
ATOM 1378 O O . GLY A 1 180 ? 2.969 -14.679 -2.045 1.00 75.38 180 GLY A O 1
ATOM 1379 N N . PRO A 1 181 ? 2.041 -16.669 -1.508 1.00 65.69 181 PRO A N 1
ATOM 1380 C CA . PRO A 1 181 ? 1.475 -16.900 -2.837 1.00 65.69 181 PRO A CA 1
ATOM 1381 C C . PRO A 1 181 ? 0.401 -15.859 -3.189 1.00 65.69 181 PRO A C 1
ATOM 1383 O O . PRO A 1 181 ? 0.189 -15.561 -4.363 1.00 65.69 181 PRO A O 1
ATOM 1386 N N . ASP A 1 182 ? -0.251 -15.282 -2.175 1.00 70.06 182 ASP A N 1
ATOM 1387 C CA . ASP A 1 182 ? -1.277 -14.266 -2.360 1.00 70.06 182 ASP A CA 1
ATOM 1388 C C . ASP A 1 182 ? -0.680 -12.855 -2.502 1.00 70.06 182 ASP A C 1
ATOM 1390 O O . ASP A 1 182 ? 0.273 -12.498 -1.796 1.00 70.06 182 ASP A O 1
ATOM 1394 N N . PRO A 1 183 ? -1.263 -11.998 -3.361 1.00 71.62 183 PRO A N 1
ATOM 1395 C CA . PRO A 1 183 ? -0.780 -10.640 -3.554 1.00 71.62 183 PRO A CA 1
ATOM 1396 C C . PRO A 1 183 ? -0.867 -9.802 -2.275 1.00 71.62 183 PRO A C 1
ATOM 1398 O O . PRO A 1 183 ? -1.886 -9.795 -1.574 1.00 71.62 183 PRO A O 1
ATOM 1401 N N . ASN A 1 184 ? 0.170 -8.999 -2.028 1.00 85.06 184 ASN A N 1
ATOM 1402 C CA . ASN A 1 184 ? 0.116 -7.982 -0.989 1.00 85.06 184 ASN A CA 1
ATOM 1403 C C . ASN A 1 184 ? -0.856 -6.870 -1.429 1.00 85.06 184 ASN A C 1
ATOM 1405 O O . ASN A 1 184 ? -0.658 -6.210 -2.453 1.00 85.06 184 ASN A O 1
ATOM 1409 N N . THR A 1 185 ? -1.969 -6.717 -0.716 1.00 92.06 185 THR A N 1
ATOM 1410 C CA . THR A 1 185 ? -3.049 -5.782 -1.065 1.00 92.06 185 THR A CA 1
ATOM 1411 C C . THR A 1 185 ? -3.510 -5.029 0.168 1.00 92.06 185 THR A C 1
ATOM 1413 O O . THR A 1 185 ? -3.457 -5.557 1.276 1.00 92.06 185 THR A O 1
ATOM 1416 N N . VAL A 1 186 ? -4.015 -3.812 -0.045 1.00 94.19 186 VAL A N 1
ATOM 1417 C CA . VAL A 1 186 ? -4.579 -2.980 1.026 1.00 94.19 186 VAL A CA 1
ATOM 1418 C C . VAL A 1 186 ? -5.719 -3.717 1.735 1.00 94.19 186 VAL A C 1
ATOM 1420 O O . VAL A 1 186 ? -5.671 -3.879 2.944 1.00 94.19 186 VAL A O 1
ATOM 1423 N N . ALA A 1 187 ? -6.639 -4.328 0.982 1.00 94.06 187 ALA A N 1
ATOM 1424 C CA . ALA A 1 187 ? -7.725 -5.140 1.540 1.00 94.06 187 ALA A CA 1
ATOM 1425 C C . ALA A 1 187 ? -7.237 -6.291 2.446 1.00 94.06 187 ALA A C 1
ATOM 1427 O O . ALA A 1 187 ? -7.855 -6.602 3.465 1.00 94.06 187 ALA A O 1
ATOM 1428 N N . ARG A 1 188 ? -6.108 -6.928 2.099 1.00 93.81 188 ARG A N 1
ATOM 1429 C CA . ARG A 1 188 ? -5.482 -7.956 2.943 1.00 93.81 188 ARG A CA 1
ATOM 1430 C C . ARG A 1 188 ? -4.899 -7.353 4.222 1.00 93.81 188 ARG A C 1
ATOM 1432 O O . ARG A 1 188 ? -5.042 -7.966 5.273 1.00 93.81 188 ARG A O 1
ATOM 1439 N N . ALA A 1 189 ? -4.266 -6.184 4.138 1.00 96.19 189 ALA A N 1
ATOM 1440 C CA . ALA A 1 189 ? -3.730 -5.467 5.293 1.00 96.19 189 ALA A CA 1
ATOM 1441 C C . ALA A 1 189 ? -4.837 -5.034 6.266 1.00 96.19 189 ALA A C 1
ATOM 1443 O O . ALA A 1 189 ? -4.749 -5.326 7.455 1.00 96.19 189 ALA A O 1
ATOM 1444 N N . GLU A 1 190 ? -5.918 -4.450 5.749 1.00 97.25 190 GLU A N 1
ATOM 1445 C CA . GLU A 1 190 ? -7.103 -4.070 6.528 1.00 97.25 190 GLU A CA 1
ATOM 1446 C C . GLU A 1 190 ? -7.701 -5.288 7.257 1.00 97.25 190 GLU A C 1
ATOM 1448 O O . GLU A 1 190 ? -7.959 -5.254 8.461 1.00 97.25 190 GLU A O 1
ATOM 1453 N N . LEU A 1 191 ? -7.869 -6.414 6.549 1.00 95.94 191 LEU A N 1
ATOM 1454 C CA . LEU A 1 191 ? -8.376 -7.650 7.150 1.00 95.94 191 LEU A CA 1
ATOM 1455 C C . LEU A 1 191 ? -7.403 -8.238 8.183 1.00 95.94 191 LEU A C 1
ATOM 1457 O O . LEU A 1 191 ? -7.840 -8.763 9.206 1.00 95.94 191 LEU A O 1
ATOM 1461 N N . ARG A 1 192 ? -6.091 -8.150 7.937 1.00 96.56 192 ARG A N 1
ATOM 1462 C CA . ARG A 1 192 ? -5.045 -8.610 8.861 1.00 96.56 192 ARG A CA 1
ATOM 1463 C C . ARG A 1 192 ? -5.045 -7.803 10.161 1.00 96.56 192 ARG A C 1
ATOM 1465 O O . ARG A 1 192 ? -4.924 -8.436 11.211 1.00 96.56 192 ARG A O 1
ATOM 1472 N N . ALA A 1 193 ? -5.214 -6.476 10.103 1.00 98.06 193 ALA A N 1
ATOM 1473 C CA . ALA A 1 193 ? -5.380 -5.634 11.293 1.00 98.06 193 ALA A CA 1
ATOM 1474 C C . ALA A 1 193 ? -6.616 -6.049 12.090 1.00 98.06 193 ALA A C 1
ATOM 1476 O O . ALA A 1 193 ? -6.537 -6.254 13.299 1.00 98.06 193 ALA A O 1
ATOM 1477 N N . PHE A 1 194 ? -7.748 -6.243 11.410 1.00 97.88 194 PHE A N 1
ATOM 1478 C CA . PHE A 1 194 ? -8.980 -6.652 12.075 1.00 97.88 194 PHE A CA 1
ATOM 1479 C C . PHE A 1 194 ? -8.850 -8.012 12.772 1.00 97.88 194 PHE A C 1
ATOM 1481 O O . PHE A 1 194 ? -9.234 -8.158 13.931 1.00 97.88 194 PHE A O 1
ATOM 1488 N N . VAL A 1 195 ? -8.241 -8.999 12.109 1.00 96.81 195 VAL A N 1
ATOM 1489 C CA . VAL A 1 195 ? -7.953 -10.307 12.720 1.00 96.81 195 VAL A CA 1
ATOM 1490 C C . VAL A 1 195 ? -6.992 -10.174 13.906 1.00 96.81 195 VAL A C 1
ATOM 1492 O O . VAL A 1 195 ? -7.197 -10.849 14.914 1.00 96.81 195 VAL A O 1
ATOM 1495 N N . GLU A 1 196 ? -5.972 -9.312 13.824 1.00 97.38 196 GLU A N 1
ATOM 1496 C CA . GLU A 1 196 ? -5.060 -9.084 14.952 1.00 97.38 196 GLU A CA 1
ATOM 1497 C C . GLU A 1 196 ? -5.782 -8.502 16.162 1.00 97.38 196 GLU A C 1
ATOM 1499 O O . GLU A 1 196 ? -5.579 -8.988 17.276 1.00 97.38 196 GLU A O 1
ATOM 1504 N N . LEU A 1 197 ? -6.639 -7.498 15.953 1.00 97.00 197 LEU A N 1
ATOM 1505 C CA . LEU A 1 197 ? -7.414 -6.898 17.032 1.00 97.00 197 LEU A CA 1
ATOM 1506 C C . LEU A 1 197 ? -8.214 -7.979 17.759 1.00 97.00 197 LEU A C 1
ATOM 1508 O O . LEU A 1 197 ? -8.087 -8.135 18.968 1.00 97.00 197 LEU A O 1
ATOM 1512 N N . LEU A 1 198 ? -8.976 -8.790 17.022 1.00 95.56 198 LEU A N 1
ATOM 1513 C CA . LEU A 1 198 ? -9.804 -9.829 17.631 1.00 95.56 198 LEU A CA 1
ATOM 1514 C C . LEU A 1 198 ? -8.985 -10.879 18.388 1.00 95.56 198 LEU A C 1
ATOM 1516 O O . LEU A 1 198 ? -9.433 -11.365 19.423 1.00 95.56 198 LEU A O 1
ATOM 1520 N N . ARG A 1 199 ? -7.783 -11.214 17.913 1.00 94.44 199 ARG A N 1
ATOM 1521 C CA . ARG A 1 199 ? -6.864 -12.112 18.630 1.00 94.44 199 ARG A CA 1
ATOM 1522 C C . ARG A 1 199 ? -6.308 -11.525 19.914 1.00 94.44 199 ARG A C 1
ATOM 1524 O O . ARG A 1 199 ? -6.064 -12.273 20.852 1.00 94.44 199 ARG A O 1
ATOM 1531 N N . SER A 1 200 ? -6.065 -10.222 19.925 1.00 92.75 200 SER A N 1
ATOM 1532 C CA . SER A 1 200 ? -5.343 -9.554 21.011 1.00 92.75 200 SER A CA 1
ATOM 1533 C C . SER A 1 200 ? -6.228 -9.224 22.209 1.00 92.75 200 SER A C 1
ATOM 1535 O O . SER A 1 200 ? -5.713 -8.891 23.270 1.00 92.75 200 SER A O 1
ATOM 1537 N N . ILE A 1 201 ? -7.547 -9.312 22.043 1.00 90.75 201 ILE A N 1
ATOM 1538 C CA . ILE A 1 201 ? -8.523 -9.007 23.085 1.00 90.75 201 ILE A CA 1
ATOM 1539 C C . ILE A 1 201 ? -9.012 -10.308 23.721 1.00 90.75 201 ILE A C 1
ATOM 1541 O O . ILE A 1 201 ? -9.216 -11.308 23.031 1.00 90.75 201 ILE A O 1
ATOM 1545 N N . SER A 1 202 ? -9.265 -10.273 25.026 1.00 84.94 202 SER A N 1
ATOM 1546 C CA . SER A 1 202 ? -9.900 -11.337 25.810 1.00 84.94 202 SER A CA 1
ATOM 1547 C C . SER A 1 202 ? -11.291 -11.742 25.286 1.00 84.94 202 SER A C 1
ATOM 1549 O O . SER A 1 202 ? -11.926 -11.053 24.484 1.00 84.94 202 SER A O 1
ATOM 1551 N N . GLU A 1 203 ? -11.788 -12.906 25.699 1.00 84.00 203 GLU A N 1
ATOM 1552 C CA . GLU A 1 203 ? -13.200 -13.264 25.499 1.00 84.00 203 GLU A CA 1
ATOM 1553 C C . GLU A 1 203 ? -14.111 -12.445 26.427 1.00 84.00 203 GLU A C 1
ATOM 1555 O O . GLU A 1 203 ? -13.676 -11.972 27.473 1.00 84.00 203 GLU A O 1
ATOM 1560 N N . GLY A 1 204 ? -15.376 -12.263 26.039 1.00 82.12 204 GLY A N 1
ATOM 1561 C CA . GLY A 1 204 ? -16.377 -11.558 26.852 1.00 82.12 204 GLY A CA 1
ATOM 1562 C C . GLY A 1 204 ? -16.361 -10.026 26.769 1.00 82.12 204 GLY A C 1
ATOM 1563 O O . GLY A 1 204 ? -17.318 -9.410 27.225 1.00 82.12 204 GLY A O 1
ATOM 1564 N N . CYS A 1 205 ? -15.350 -9.406 26.152 1.00 85.25 205 CYS A N 1
ATOM 1565 C CA . CYS A 1 205 ? -15.334 -7.960 25.904 1.00 85.25 205 CYS A CA 1
ATOM 1566 C C . CYS A 1 205 ? -16.215 -7.584 24.699 1.00 85.25 205 CYS A C 1
ATOM 1568 O O . CYS A 1 205 ? -16.127 -8.215 23.641 1.00 85.25 205 CYS A O 1
ATOM 1570 N N . GLU A 1 206 ? -17.015 -6.524 24.836 1.00 90.12 206 GLU A N 1
ATOM 1571 C CA . GLU A 1 206 ? -17.727 -5.903 23.717 1.00 90.12 206 GLU A CA 1
ATOM 1572 C C . GLU A 1 206 ? -16.837 -4.842 23.062 1.00 90.12 206 GLU A C 1
ATOM 1574 O O . GLU A 1 206 ? -16.514 -3.812 23.648 1.00 90.12 206 GLU A O 1
ATOM 1579 N N . LEU A 1 207 ? -16.417 -5.101 21.826 1.00 92.88 207 LEU A N 1
ATOM 1580 C CA . LEU A 1 207 ? -15.482 -4.242 21.112 1.00 92.88 207 LEU A CA 1
ATOM 1581 C C . LEU A 1 207 ? -16.201 -3.189 20.277 1.00 92.88 207 LEU A C 1
ATOM 1583 O O . LEU A 1 207 ? -16.963 -3.528 19.374 1.00 92.88 207 LEU A O 1
ATOM 1587 N N . ARG A 1 208 ? -15.881 -1.912 20.499 1.00 96.25 208 ARG A N 1
ATOM 1588 C CA . ARG A 1 208 ? -16.269 -0.801 19.615 1.00 96.25 208 ARG A CA 1
ATOM 1589 C C . ARG A 1 208 ? -15.119 -0.496 18.668 1.00 96.25 208 ARG A C 1
ATOM 1591 O O . ARG A 1 208 ? -14.074 -0.021 19.106 1.00 96.25 208 ARG A O 1
ATOM 1598 N N . VAL A 1 209 ? -15.297 -0.797 17.383 1.00 97.44 209 VAL A N 1
ATOM 1599 C CA . VAL A 1 209 ? -14.210 -0.747 16.396 1.00 97.44 209 VAL A CA 1
ATOM 1600 C C . VAL A 1 209 ? -14.581 0.151 15.225 1.00 97.44 209 VAL A C 1
ATOM 1602 O O . VAL A 1 209 ? -15.555 -0.097 14.514 1.00 97.44 209 VAL A O 1
ATOM 1605 N N . ALA A 1 210 ? -13.778 1.182 14.998 1.00 97.38 210 ALA A N 1
ATOM 1606 C CA . ALA A 1 210 ? -13.823 2.015 13.812 1.00 97.38 210 ALA A CA 1
ATOM 1607 C C . ALA A 1 210 ? -13.026 1.369 12.674 1.00 97.38 210 ALA A C 1
ATOM 1609 O O . ALA A 1 210 ? -11.892 0.924 12.854 1.00 97.38 210 ALA A O 1
ATOM 1610 N N . VAL A 1 211 ? -13.638 1.310 11.496 1.00 96.06 211 VAL A N 1
ATOM 1611 C CA . VAL A 1 211 ? -13.030 0.733 10.295 1.00 96.06 211 VAL A CA 1
ATOM 1612 C C . VAL A 1 211 ? -13.431 1.585 9.097 1.00 96.06 211 VAL A C 1
ATOM 1614 O O . VAL A 1 211 ? -14.617 1.870 8.907 1.00 96.06 211 VAL A O 1
ATOM 1617 N N . ASP A 1 212 ? -12.487 1.981 8.251 1.00 93.12 212 ASP A N 1
ATOM 1618 C CA . ASP A 1 212 ? -12.777 2.662 6.986 1.00 93.12 212 ASP A CA 1
ATOM 1619 C C . ASP A 1 212 ? -12.835 1.688 5.784 1.00 93.12 212 ASP A C 1
ATOM 1621 O O . ASP A 1 212 ? -13.373 1.999 4.720 1.00 93.12 212 ASP A O 1
ATOM 1625 N N . ALA A 1 213 ? -12.422 0.447 5.972 1.00 93.88 213 ALA A N 1
ATOM 1626 C CA . ALA A 1 213 ? -12.572 -0.619 5.003 1.00 93.88 213 ALA A CA 1
ATOM 1627 C C . ALA A 1 213 ? -14.005 -1.180 4.956 1.00 93.88 213 ALA A C 1
ATOM 1629 O O . ALA A 1 213 ? -14.385 -2.064 5.733 1.00 93.88 213 ALA A O 1
ATOM 1630 N N . SER A 1 214 ? -14.816 -0.764 3.972 1.00 92.56 214 SER A N 1
ATOM 1631 C CA . SER A 1 214 ? -16.116 -1.424 3.708 1.00 92.56 214 SER A CA 1
ATOM 1632 C C . SER A 1 214 ? -15.945 -2.923 3.434 1.00 92.56 214 SER A C 1
ATOM 1634 O O . SER A 1 214 ? -16.830 -3.723 3.736 1.00 92.56 214 SER A O 1
ATOM 1636 N N . PHE A 1 215 ? -14.801 -3.305 2.860 1.00 92.44 215 PHE A N 1
ATOM 1637 C CA . PHE A 1 215 ? -14.438 -4.691 2.601 1.00 92.44 215 PHE A CA 1
ATOM 1638 C C . PHE A 1 215 ? -14.453 -5.539 3.882 1.00 92.44 215 PHE A C 1
ATOM 1640 O O . PHE A 1 215 ? -15.125 -6.571 3.907 1.00 92.44 215 PHE A O 1
ATOM 1647 N N . VAL A 1 216 ? -13.801 -5.078 4.955 1.00 94.50 216 VAL A N 1
ATOM 1648 C CA . VAL A 1 216 ? -13.732 -5.785 6.246 1.00 94.50 216 VAL A CA 1
ATOM 1649 C C . VAL A 1 216 ? -15.122 -5.967 6.850 1.00 94.50 216 VAL A C 1
ATOM 1651 O O . VAL A 1 216 ? -15.497 -7.085 7.206 1.00 94.50 216 VAL A O 1
ATOM 1654 N N . ILE A 1 217 ? -15.932 -4.903 6.879 1.00 94.31 217 ILE A N 1
ATOM 1655 C CA . ILE A 1 217 ? -17.309 -4.950 7.399 1.00 94.31 217 ILE A CA 1
ATOM 1656 C C . ILE A 1 217 ? -18.152 -5.967 6.621 1.00 94.31 217 ILE A C 1
ATOM 1658 O O . ILE A 1 217 ? -18.851 -6.796 7.209 1.00 94.31 217 ILE A O 1
ATOM 1662 N N . ASN A 1 218 ? -18.071 -5.939 5.290 1.00 92.62 218 ASN A N 1
ATOM 1663 C CA . ASN A 1 218 ? -18.821 -6.851 4.431 1.00 92.62 218 ASN A CA 1
ATOM 1664 C C . ASN A 1 218 ? -18.387 -8.308 4.625 1.00 92.62 218 ASN A C 1
ATOM 1666 O O . ASN A 1 218 ? -19.237 -9.199 4.691 1.00 92.62 218 ASN A O 1
ATOM 1670 N N . VAL A 1 219 ? -17.079 -8.554 4.736 1.00 91.50 219 VAL A N 1
ATOM 1671 C CA . VAL A 1 219 ? -16.517 -9.881 5.006 1.00 91.50 219 VAL A CA 1
ATOM 1672 C C . VAL A 1 219 ? -16.992 -10.406 6.357 1.00 91.50 219 VAL A C 1
ATOM 1674 O O . VAL A 1 219 ? -17.533 -11.511 6.415 1.00 91.50 219 VAL A O 1
ATOM 1677 N N . TYR A 1 220 ? -16.856 -9.611 7.418 1.00 92.69 220 TYR A N 1
ATOM 1678 C CA . TYR A 1 220 ? -17.260 -9.993 8.767 1.00 92.69 220 TYR A CA 1
ATOM 1679 C C . TYR A 1 220 ? -18.758 -10.314 8.842 1.00 92.69 220 TYR A C 1
ATOM 1681 O O . TYR A 1 220 ? -19.148 -11.408 9.253 1.00 92.69 220 TYR A O 1
ATOM 1689 N N . ASN A 1 221 ? -19.608 -9.418 8.330 1.00 91.94 221 ASN A N 1
ATOM 1690 C CA . ASN A 1 221 ? -21.059 -9.617 8.304 1.00 91.94 221 ASN A CA 1
ATOM 1691 C C . ASN A 1 221 ? -21.468 -10.854 7.494 1.00 91.94 221 ASN A C 1
ATOM 1693 O O . ASN A 1 221 ? -22.381 -11.588 7.880 1.00 91.94 221 ASN A O 1
ATOM 1697 N N . LYS A 1 222 ? -20.795 -11.110 6.366 1.00 90.12 222 LYS A N 1
ATOM 1698 C CA . LYS A 1 222 ? -21.047 -12.296 5.542 1.00 90.12 222 LYS A CA 1
ATOM 1699 C C . LYS A 1 222 ? -20.655 -13.579 6.269 1.00 90.12 222 LYS A C 1
ATOM 1701 O O . LYS A 1 222 ? -21.420 -14.541 6.216 1.00 90.12 222 LYS A O 1
ATOM 1706 N N . LEU A 1 223 ? -19.505 -13.603 6.942 1.00 90.50 223 LEU A N 1
ATOM 1707 C CA . LEU A 1 223 ? -19.046 -14.773 7.689 1.00 90.50 223 LEU A CA 1
ATOM 1708 C C . LEU A 1 223 ? -19.933 -15.065 8.899 1.00 90.50 223 LEU A C 1
ATOM 1710 O O . LEU A 1 223 ? -20.295 -16.221 9.083 1.00 90.50 223 LEU A O 1
ATOM 1714 N N . ARG A 1 224 ? -20.393 -14.044 9.637 1.00 89.56 224 ARG A N 1
ATOM 1715 C CA . ARG A 1 224 ? -21.376 -14.234 10.722 1.00 89.56 224 ARG A CA 1
ATOM 1716 C C . ARG A 1 224 ? -22.671 -14.891 10.240 1.00 89.56 224 ARG A C 1
ATOM 1718 O O . ARG A 1 224 ? -23.250 -15.702 10.951 1.00 89.56 224 ARG A O 1
ATOM 1725 N N . ARG A 1 225 ? -23.125 -14.567 9.024 1.00 88.69 225 ARG A N 1
ATOM 1726 C CA . ARG A 1 225 ? -24.329 -15.174 8.425 1.00 88.69 225 ARG A CA 1
ATOM 1727 C C . ARG A 1 225 ? -24.067 -16.555 7.825 1.00 88.69 225 ARG A C 1
ATOM 1729 O O . ARG A 1 225 ? -24.958 -17.398 7.815 1.00 88.69 225 ARG A O 1
ATOM 1736 N N . CYS A 1 226 ? -22.890 -16.772 7.241 1.00 87.44 226 CYS A N 1
ATOM 1737 C CA . CYS A 1 226 ? -22.561 -17.971 6.467 1.00 87.44 226 CYS A CA 1
ATOM 1738 C C . CYS A 1 226 ? -21.083 -18.388 6.642 1.00 87.44 226 CYS A C 1
ATOM 1740 O O . CYS A 1 226 ? -20.306 -18.257 5.687 1.00 87.44 226 CYS A O 1
ATOM 1742 N N . PRO A 1 227 ? -20.692 -18.975 7.791 1.00 81.31 227 PRO A N 1
ATOM 1743 C CA . PRO A 1 227 ? -19.290 -19.307 8.079 1.00 81.31 227 PRO A CA 1
ATOM 1744 C C . PRO A 1 227 ? -18.664 -20.299 7.083 1.00 81.31 227 PRO A C 1
ATOM 1746 O O . PRO A 1 227 ? -17.467 -20.271 6.827 1.00 81.31 227 PRO A O 1
ATOM 1749 N N . LYS A 1 228 ? -19.485 -21.157 6.456 1.00 77.62 228 LYS A N 1
ATOM 1750 C CA . LYS A 1 228 ? -19.037 -22.213 5.527 1.00 77.62 228 LYS A CA 1
ATOM 1751 C C . LYS A 1 228 ? -18.671 -21.714 4.118 1.00 77.62 228 LYS A C 1
ATOM 1753 O O . LYS A 1 228 ? -18.203 -22.500 3.300 1.00 77.62 228 LYS A O 1
ATOM 1758 N N . LYS A 1 229 ? -18.894 -20.434 3.786 1.00 67.81 229 LYS A N 1
ATOM 1759 C CA . LYS A 1 229 ? -18.608 -19.875 2.447 1.00 67.81 229 LYS A CA 1
ATOM 1760 C C . LYS A 1 229 ? -17.233 -19.201 2.389 1.00 67.81 229 LYS A C 1
ATOM 1762 O O . LYS A 1 229 ? -17.137 -17.994 2.172 1.00 67.81 229 LYS A O 1
ATOM 1767 N N . ILE A 1 230 ? -16.174 -20.000 2.508 1.00 62.88 230 ILE A N 1
ATOM 1768 C CA . ILE A 1 230 ? -14.781 -19.559 2.337 1.00 62.88 230 ILE A CA 1
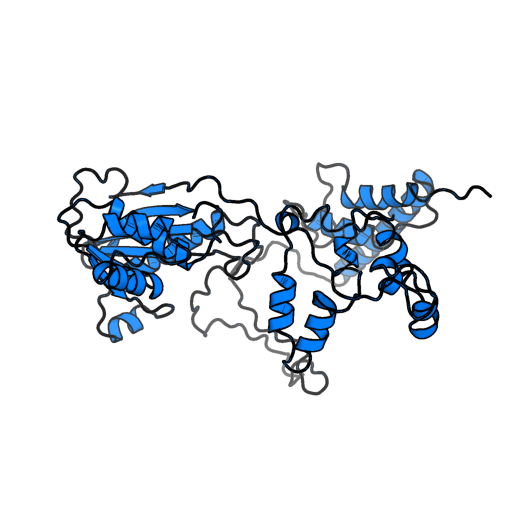ATOM 1769 C C . ILE A 1 230 ? -14.334 -19.868 0.898 1.00 62.88 230 ILE A C 1
ATOM 1771 O O . ILE A 1 230 ? -13.628 -20.833 0.630 1.00 62.88 230 ILE A O 1
ATOM 1775 N N . ARG A 1 231 ? -14.802 -19.079 -0.073 1.00 58.62 231 ARG A N 1
ATOM 1776 C CA . ARG A 1 231 ? -14.232 -19.043 -1.433 1.00 58.62 231 ARG A CA 1
ATOM 1777 C C . ARG A 1 231 ? -13.867 -17.594 -1.733 1.00 58.62 231 ARG A C 1
ATOM 1779 O O . ARG A 1 231 ? -14.724 -16.835 -2.176 1.00 58.62 231 ARG A O 1
ATOM 1786 N N . ASN A 1 232 ? -12.650 -17.189 -1.373 1.00 64.69 232 ASN A N 1
ATOM 1787 C CA . ASN A 1 232 ? -12.143 -15.829 -1.578 1.00 64.69 232 ASN A CA 1
ATOM 1788 C C . ASN A 1 232 ? -10.596 -15.823 -1.571 1.00 64.69 232 ASN A C 1
ATOM 1790 O O . ASN A 1 232 ? -10.015 -16.727 -0.970 1.00 64.69 232 ASN A O 1
ATOM 1794 N N . PRO A 1 233 ? -9.926 -14.803 -2.144 1.00 68.19 233 PRO A N 1
ATOM 1795 C CA . PRO A 1 233 ? -8.466 -14.714 -2.286 1.00 68.19 233 PRO A CA 1
ATOM 1796 C C . PRO A 1 233 ? -7.716 -14.367 -0.980 1.00 68.19 233 PRO A C 1
ATOM 1798 O O . PRO A 1 233 ? -6.564 -13.956 -1.009 1.00 68.19 233 PRO A O 1
ATOM 1801 N N . HIS A 1 234 ? -8.367 -14.505 0.179 1.00 84.12 234 HIS A N 1
ATOM 1802 C CA . HIS A 1 234 ? -7.781 -14.277 1.510 1.00 84.12 234 HIS A CA 1
ATOM 1803 C C . HIS A 1 234 ? -8.129 -15.432 2.459 1.00 84.12 234 HIS A C 1
ATOM 1805 O O . HIS A 1 234 ? -8.445 -15.222 3.629 1.00 84.12 234 HIS A O 1
ATOM 1811 N N . GLY A 1 235 ? -8.197 -16.655 1.920 1.00 83.06 235 GLY A N 1
ATOM 1812 C CA . GLY A 1 235 ? -8.729 -17.829 2.620 1.00 83.06 235 GLY A CA 1
ATOM 1813 C C . GLY A 1 235 ? -8.050 -18.117 3.960 1.00 83.06 235 GLY A C 1
ATOM 1814 O O . GLY A 1 235 ? -8.717 -18.559 4.892 1.00 83.06 235 GLY A O 1
ATOM 1815 N N . ASP A 1 236 ? -6.764 -17.794 4.083 1.00 88.31 236 ASP A N 1
ATOM 1816 C CA . ASP A 1 236 ? -5.985 -17.925 5.310 1.00 88.31 236 ASP A CA 1
ATOM 1817 C C . ASP A 1 236 ? -6.484 -16.994 6.429 1.00 88.31 236 ASP A C 1
ATOM 1819 O O . ASP A 1 236 ? -6.773 -17.462 7.530 1.00 88.31 236 ASP A O 1
ATOM 1823 N N . LEU A 1 237 ? -6.664 -15.699 6.148 1.00 91.25 237 LEU A N 1
ATOM 1824 C CA . LEU A 1 237 ? -7.196 -14.728 7.110 1.00 91.25 237 LEU A CA 1
ATOM 1825 C C . LEU A 1 237 ? -8.675 -14.979 7.402 1.00 91.25 237 LEU A C 1
ATOM 1827 O O . LEU A 1 237 ? -9.117 -14.813 8.534 1.00 91.25 237 LEU A O 1
ATOM 1831 N N . LEU A 1 238 ? -9.444 -15.420 6.404 1.00 90.00 238 LEU A N 1
ATOM 1832 C CA . LEU A 1 238 ? -10.851 -15.772 6.599 1.00 90.00 238 LEU A CA 1
ATOM 1833 C C . LEU A 1 238 ? -11.009 -16.992 7.508 1.00 90.00 238 LEU A C 1
ATOM 1835 O O . LEU A 1 238 ? -11.889 -16.987 8.362 1.00 90.00 238 LEU A O 1
ATOM 1839 N N . GLY A 1 239 ? -10.155 -18.009 7.362 1.00 89.88 239 GLY A N 1
ATOM 1840 C CA . GLY A 1 239 ? -10.142 -19.166 8.258 1.00 89.88 239 GLY A CA 1
ATOM 1841 C C . GLY A 1 239 ? -9.868 -18.762 9.707 1.00 89.88 239 GLY A C 1
ATOM 1842 O O . GLY A 1 239 ? -10.557 -19.221 10.612 1.00 89.88 239 GLY A O 1
ATOM 1843 N N . GLN A 1 240 ? -8.929 -17.835 9.914 1.00 92.75 240 GLN A N 1
ATOM 1844 C CA . GLN A 1 240 ? -8.624 -17.268 11.232 1.00 92.75 240 GLN A CA 1
ATOM 1845 C C . GLN A 1 240 ? -9.781 -16.420 11.774 1.00 92.75 240 GLN A C 1
ATOM 1847 O O . GLN A 1 240 ? -10.109 -16.495 12.951 1.00 92.75 240 GLN A O 1
ATOM 1852 N N . LEU A 1 241 ? -10.433 -15.628 10.922 1.00 93.31 241 LEU A N 1
ATOM 1853 C CA . LEU A 1 241 ? -11.575 -14.815 11.328 1.00 93.31 241 LEU A CA 1
ATOM 1854 C C . LEU A 1 241 ? -12.775 -15.680 11.733 1.00 93.31 241 LEU A C 1
ATOM 1856 O O . LEU A 1 241 ? -13.470 -15.333 12.681 1.00 93.31 241 LEU A O 1
ATOM 1860 N N . VAL A 1 242 ? -13.004 -16.817 11.063 1.00 92.94 242 VAL A N 1
ATOM 1861 C CA . VAL A 1 242 ? -14.090 -17.753 11.406 1.00 92.94 242 VAL A CA 1
ATOM 1862 C C . VAL A 1 242 ? -13.975 -18.257 12.845 1.00 92.94 242 VAL A C 1
ATOM 1864 O O . VAL A 1 242 ? -14.994 -18.358 13.521 1.00 92.94 242 VAL A O 1
ATOM 1867 N N . THR A 1 243 ? -12.760 -18.507 13.342 1.00 92.69 243 THR A N 1
ATOM 1868 C CA . THR A 1 243 ? -12.545 -18.945 14.733 1.00 92.69 243 THR A CA 1
ATOM 1869 C C . THR A 1 243 ? -12.711 -17.822 15.758 1.00 92.69 243 THR A C 1
ATOM 1871 O O . THR A 1 243 ? -12.611 -18.073 16.951 1.00 92.69 243 THR A O 1
ATOM 1874 N N . LEU A 1 244 ? -12.916 -16.580 15.311 1.00 93.88 244 LEU A N 1
ATOM 1875 C CA . LEU A 1 244 ? -13.021 -15.384 16.152 1.00 93.88 244 LEU A CA 1
ATOM 1876 C C . LEU A 1 244 ? -14.422 -14.749 16.097 1.00 93.88 244 LEU A C 1
ATOM 1878 O O . LEU A 1 244 ? -14.636 -13.704 16.706 1.00 93.88 244 LEU A O 1
ATOM 1882 N N . LEU A 1 245 ? -15.378 -15.356 15.378 1.00 91.25 245 LEU A N 1
ATOM 1883 C CA . LEU A 1 245 ? -16.723 -14.796 15.166 1.00 91.25 245 LEU A CA 1
ATOM 1884 C C . LEU A 1 245 ? -17.590 -14.738 16.429 1.00 91.25 245 LEU A C 1
ATOM 1886 O O . LEU A 1 245 ? -18.585 -14.013 16.428 1.00 91.25 245 LEU A O 1
ATOM 1890 N N . ASP A 1 246 ? -17.226 -15.483 17.474 1.00 90.38 246 ASP A N 1
ATOM 1891 C CA . ASP A 1 246 ? -17.944 -15.488 18.754 1.00 90.38 246 ASP A CA 1
ATOM 1892 C C . ASP A 1 246 ? -17.653 -14.231 19.593 1.00 90.38 246 ASP A C 1
ATOM 1894 O O . ASP A 1 246 ? -18.377 -13.933 20.544 1.00 90.38 246 ASP A O 1
ATOM 1898 N N . LYS A 1 247 ? -16.630 -13.445 19.224 1.00 90.31 247 LYS A N 1
ATOM 1899 C CA . LYS A 1 247 ? -16.342 -12.161 19.871 1.00 90.31 247 LYS A CA 1
ATOM 1900 C C . LYS A 1 247 ? -17.427 -11.140 19.542 1.00 90.31 247 LYS A C 1
ATOM 1902 O O . LYS A 1 247 ? -17.852 -10.993 18.394 1.00 90.31 247 LYS A O 1
ATOM 1907 N N . GLN A 1 248 ? -17.861 -10.401 20.560 1.00 88.25 248 GLN A N 1
ATOM 1908 C CA . GLN A 1 248 ? -18.835 -9.332 20.382 1.00 88.25 248 GLN A CA 1
ATOM 1909 C C . GLN A 1 248 ? -18.132 -8.089 19.845 1.00 88.25 248 GLN A C 1
ATOM 1911 O O . GLN A 1 248 ? -17.246 -7.530 20.484 1.00 88.25 248 GLN A O 1
ATOM 1916 N N . VAL A 1 249 ? -18.513 -7.681 18.636 1.00 93.25 249 VAL A N 1
ATOM 1917 C CA . VAL A 1 249 ? -17.895 -6.557 17.930 1.00 93.25 249 VAL A CA 1
ATOM 1918 C C . VAL A 1 249 ? -18.981 -5.680 17.325 1.00 93.25 249 VAL A C 1
ATOM 1920 O O . VAL A 1 249 ? -19.777 -6.146 16.503 1.00 93.25 249 VAL A O 1
ATOM 1923 N N . SER A 1 250 ? -18.964 -4.406 17.698 1.00 93.81 250 SER A N 1
ATOM 1924 C CA . SER A 1 250 ? -19.705 -3.316 17.080 1.00 93.81 250 SER A CA 1
ATOM 1925 C C . SER A 1 250 ? -18.783 -2.567 16.116 1.00 93.81 250 SER A C 1
ATOM 1927 O O . SER A 1 250 ? -17.769 -1.996 16.520 1.00 93.81 250 SER A O 1
ATOM 1929 N N . LEU A 1 251 ? -19.106 -2.616 14.820 1.00 95.19 251 LEU A N 1
ATOM 1930 C CA . LEU A 1 251 ? -18.317 -1.983 13.761 1.00 95.19 251 LEU A CA 1
ATOM 1931 C C . LEU A 1 251 ? -18.917 -0.633 13.361 1.00 95.19 251 LEU A C 1
ATOM 1933 O O . LEU A 1 251 ? -20.046 -0.575 12.871 1.00 95.19 251 LEU A O 1
ATOM 1937 N N . THR A 1 252 ? -18.118 0.427 13.456 1.00 94.56 252 THR A N 1
ATOM 1938 C CA . THR A 1 252 ? -18.460 1.775 12.990 1.00 94.56 252 THR A CA 1
ATOM 1939 C C . THR A 1 252 ? -17.704 2.086 11.703 1.00 94.56 252 THR A C 1
ATOM 1941 O O . THR A 1 252 ? -16.478 2.192 11.696 1.00 94.56 252 THR A O 1
ATOM 1944 N N . LYS A 1 253 ? -18.431 2.273 10.593 1.00 94.00 253 LYS A N 1
ATOM 1945 C CA . LYS A 1 253 ? -17.822 2.698 9.325 1.00 94.00 253 LYS A CA 1
ATOM 1946 C C . LYS A 1 253 ? -17.420 4.169 9.394 1.00 94.00 253 LYS A C 1
ATOM 1948 O O . LYS A 1 253 ? -18.283 5.051 9.388 1.00 94.00 253 LYS A O 1
ATOM 1953 N N . VAL A 1 254 ? -16.126 4.447 9.311 1.00 93.00 254 VAL A N 1
ATOM 1954 C CA . VAL A 1 254 ? -15.617 5.817 9.142 1.00 93.00 254 VAL A CA 1
ATOM 1955 C C . VAL A 1 254 ? -15.533 6.126 7.654 1.00 93.00 254 VAL A C 1
ATOM 1957 O O . VAL A 1 254 ? -15.158 5.270 6.856 1.00 93.00 254 VAL A O 1
ATOM 1960 N N . LYS A 1 255 ? -15.984 7.304 7.221 1.00 88.38 255 LYS A N 1
ATOM 1961 C CA . LYS A 1 255 ? -15.861 7.690 5.809 1.00 88.38 255 LYS A CA 1
ATOM 1962 C C . LYS A 1 255 ? -14.437 8.199 5.600 1.00 88.38 255 LYS A C 1
ATOM 1964 O O . LYS A 1 255 ? -13.975 9.024 6.375 1.00 88.38 255 LYS A O 1
ATOM 1969 N N . SER A 1 256 ? -13.753 7.703 4.580 1.00 80.19 256 SER A N 1
ATOM 1970 C CA . SER A 1 256 ? -12.401 8.161 4.268 1.00 80.19 256 SER A CA 1
ATOM 1971 C C . SER A 1 256 ? -12.437 9.622 3.793 1.00 80.19 256 SER A C 1
ATOM 1973 O O . SER A 1 256 ? -13.412 10.047 3.165 1.00 80.19 256 SER A O 1
ATOM 1975 N N . HIS A 1 257 ? -11.367 10.370 4.072 1.00 75.81 257 HIS A N 1
ATOM 1976 C CA . HIS A 1 257 ? -11.138 11.746 3.597 1.00 75.81 257 HIS A CA 1
ATOM 1977 C C . HIS A 1 257 ? -12.139 12.821 4.062 1.00 75.81 257 HIS A C 1
ATOM 1979 O O . HIS A 1 257 ? -12.342 13.793 3.337 1.00 75.81 257 HIS A O 1
ATOM 1985 N N . ILE A 1 258 ? -12.747 12.676 5.243 1.00 86.25 258 ILE A N 1
ATOM 1986 C CA . ILE A 1 258 ? -13.575 13.738 5.842 1.00 86.25 258 ILE A CA 1
ATOM 1987 C C . ILE A 1 258 ? -12.879 14.393 7.035 1.00 86.25 258 ILE A C 1
ATOM 1989 O O . ILE A 1 258 ? -12.085 13.741 7.721 1.00 86.25 258 ILE A O 1
ATOM 1993 N N . THR A 1 259 ? -13.177 15.666 7.291 1.00 89.31 259 THR A N 1
ATOM 1994 C CA . THR A 1 259 ? -12.679 16.367 8.486 1.00 89.31 259 THR A CA 1
ATOM 1995 C C . THR A 1 259 ? -13.398 15.891 9.750 1.00 89.31 259 THR A C 1
ATOM 1997 O O . THR A 1 259 ? -14.418 15.195 9.684 1.00 89.31 259 THR A O 1
ATOM 2000 N N . HIS A 1 260 ? -12.861 16.250 10.919 1.00 89.12 260 HIS A N 1
ATOM 2001 C CA . HIS A 1 260 ? -13.497 15.933 12.197 1.00 89.12 260 HIS A CA 1
ATOM 2002 C C . HIS A 1 260 ? -14.877 16.592 12.304 1.00 89.12 260 HIS A C 1
ATOM 2004 O O . HIS A 1 260 ? -15.849 15.928 12.663 1.00 89.12 260 HIS A O 1
ATOM 2010 N N . GLU A 1 261 ? -14.993 17.854 11.890 1.00 87.69 261 GLU A N 1
ATOM 2011 C CA . GLU A 1 261 ? -16.247 18.611 11.900 1.00 87.69 261 GLU A CA 1
ATOM 2012 C C . GLU A 1 261 ? -17.286 17.977 10.971 1.00 87.69 261 GLU A C 1
ATOM 2014 O O . GLU A 1 261 ? -18.441 17.795 11.360 1.00 87.69 261 GLU A O 1
ATOM 2019 N N . GLU A 1 262 ? -16.877 17.574 9.763 1.00 88.00 262 GLU A N 1
ATOM 2020 C CA . GLU A 1 262 ? -17.741 16.853 8.827 1.00 88.00 262 GLU A CA 1
ATOM 2021 C C . GLU A 1 262 ? -18.217 15.525 9.428 1.00 88.00 262 GLU A C 1
ATOM 2023 O O . GLU A 1 262 ? -19.395 15.182 9.323 1.00 88.00 262 GLU A O 1
ATOM 2028 N N . HIS A 1 263 ? -17.336 14.780 10.100 1.00 89.38 263 HIS A N 1
ATOM 2029 C CA . HIS A 1 263 ? -17.693 13.511 10.734 1.00 89.38 263 HIS A CA 1
ATOM 2030 C C . HIS A 1 263 ? -18.721 13.690 11.851 1.00 89.38 263 HIS A C 1
ATOM 2032 O O . HIS A 1 263 ? -19.722 12.970 11.877 1.00 89.38 263 HIS A O 1
ATOM 2038 N N . VAL A 1 264 ? -18.517 14.679 12.720 1.00 89.06 264 VAL A N 1
ATOM 2039 C CA . VAL A 1 264 ? -19.456 15.014 13.799 1.00 89.06 264 VAL A CA 1
ATOM 2040 C C . VAL A 1 264 ? -20.785 15.525 13.232 1.00 89.06 264 VAL A C 1
ATOM 2042 O O . VAL A 1 264 ? -21.844 15.130 13.716 1.00 89.06 264 VAL A O 1
ATOM 2045 N N . SER A 1 265 ? -20.763 16.317 12.152 1.00 87.38 265 SER A N 1
ATOM 2046 C CA . SER A 1 265 ? -21.979 16.827 11.492 1.00 87.38 265 SER A CA 1
ATOM 2047 C C . SER A 1 265 ? -22.891 15.719 10.946 1.00 87.38 265 SER A C 1
ATOM 2049 O O . SER A 1 265 ? -24.104 15.899 10.850 1.00 87.38 265 SER A O 1
ATOM 2051 N N . LEU A 1 266 ? -22.330 14.541 10.648 1.00 86.88 266 LEU A N 1
ATOM 2052 C CA . LEU A 1 266 ? -23.078 13.348 10.240 1.00 86.88 266 LEU A CA 1
ATOM 2053 C C . LEU A 1 266 ? -23.693 12.586 11.431 1.00 86.88 266 LEU A C 1
ATOM 2055 O O . LEU A 1 266 ? -24.187 11.472 11.244 1.00 86.88 266 LEU A O 1
ATOM 2059 N N . GLY A 1 267 ? -23.641 13.148 12.643 1.00 85.69 267 GLY A N 1
ATOM 2060 C CA . GLY A 1 267 ? -24.163 12.544 13.871 1.00 85.69 267 GLY A CA 1
ATOM 2061 C C . GLY A 1 267 ? -23.331 11.363 14.372 1.00 85.69 267 GLY A C 1
ATOM 2062 O O . GLY A 1 267 ? -23.862 10.482 15.046 1.00 85.69 267 GLY A O 1
ATOM 2063 N N . ARG A 1 268 ? -22.048 11.296 14.000 1.00 89.62 268 ARG A N 1
ATOM 2064 C CA . ARG A 1 268 ? -21.147 10.202 14.380 1.00 89.62 268 ARG A CA 1
ATOM 2065 C C . ARG A 1 268 ? -20.282 10.605 15.562 1.00 89.62 268 ARG A C 1
ATOM 2067 O O . ARG A 1 268 ? -19.885 11.757 15.697 1.00 89.62 268 ARG A O 1
ATOM 2074 N N . GLU A 1 269 ? -19.950 9.628 16.393 1.00 91.44 269 GLU A N 1
ATOM 2075 C CA . GLU A 1 269 ? -19.140 9.867 17.581 1.00 91.44 269 GLU A CA 1
ATOM 2076 C C . GLU A 1 269 ? -17.680 10.185 17.221 1.00 91.44 269 GLU A C 1
ATOM 2078 O O . GLU A 1 269 ? -17.063 9.502 16.390 1.00 91.44 269 GLU A O 1
ATOM 2083 N N . SER A 1 270 ? -17.117 11.195 17.892 1.00 92.62 270 SER A N 1
ATOM 2084 C CA . SER A 1 270 ? -15.756 11.704 17.669 1.00 92.62 270 SER A CA 1
ATOM 2085 C C . SER A 1 270 ? -14.664 10.645 17.827 1.00 92.62 270 SER A C 1
ATOM 2087 O O . SER A 1 270 ? -13.684 10.686 17.082 1.00 92.62 270 SER A O 1
ATOM 2089 N N . TRP A 1 271 ? -14.843 9.670 18.731 1.00 95.25 271 TRP A N 1
ATOM 2090 C CA . TRP A 1 271 ? -13.857 8.605 18.964 1.00 95.25 271 TRP A CA 1
ATOM 2091 C C . TRP A 1 271 ? -13.494 7.871 17.675 1.00 95.25 271 TRP A C 1
ATOM 2093 O O . TRP A 1 271 ? -12.331 7.555 17.445 1.00 95.25 271 TRP A O 1
ATOM 2103 N N . SER A 1 272 ? -14.489 7.621 16.819 1.00 95.94 272 SER A N 1
ATOM 2104 C CA . SER A 1 272 ? -14.307 6.792 15.629 1.00 95.94 272 SER A CA 1
ATOM 2105 C C . SER A 1 272 ? -13.449 7.488 14.582 1.00 95.94 272 SER A C 1
ATOM 2107 O O . SER A 1 272 ? -12.631 6.836 13.943 1.00 95.94 272 SER A O 1
ATOM 2109 N N . TRP A 1 273 ? -13.566 8.811 14.455 1.00 95.44 273 TRP A N 1
ATOM 2110 C CA . TRP A 1 273 ? -12.701 9.596 13.579 1.00 95.44 273 TRP A CA 1
ATOM 2111 C C . TRP A 1 273 ? -11.273 9.670 14.123 1.00 95.44 273 TRP A C 1
ATOM 2113 O O . TRP A 1 273 ? -10.333 9.370 13.391 1.00 95.44 273 TRP A O 1
ATOM 2123 N N . HIS A 1 274 ? -11.120 9.987 15.415 1.00 95.19 274 HIS A N 1
ATOM 2124 C CA . HIS A 1 274 ? -9.806 10.126 16.047 1.00 95.19 274 HIS A CA 1
ATOM 2125 C C . HIS A 1 274 ? -9.018 8.809 16.018 1.00 95.19 274 HIS A C 1
ATOM 2127 O O . HIS A 1 274 ? -7.891 8.766 15.529 1.00 95.19 274 HIS A O 1
ATOM 2133 N N . ALA A 1 275 ? -9.637 7.707 16.453 1.00 96.88 275 ALA A N 1
ATOM 2134 C CA . ALA A 1 275 ? -9.010 6.390 16.421 1.00 96.88 275 ALA A CA 1
ATOM 2135 C C . ALA A 1 275 ? -8.641 5.977 14.985 1.00 96.88 275 ALA A C 1
ATOM 2137 O O . ALA A 1 275 ? -7.543 5.476 14.751 1.00 96.88 275 ALA A O 1
ATOM 2138 N N . ASN A 1 276 ? -9.520 6.225 14.005 1.00 96.75 276 ASN A N 1
ATOM 2139 C CA . ASN A 1 276 ? -9.228 5.910 12.607 1.00 96.75 276 ASN A CA 1
ATOM 2140 C C . ASN A 1 276 ? -8.034 6.708 12.077 1.00 96.75 276 ASN A C 1
ATOM 2142 O O . ASN A 1 276 ? -7.205 6.137 11.379 1.00 96.75 276 ASN A O 1
ATOM 2146 N N . GLN A 1 277 ? -7.917 7.993 12.420 1.00 95.44 277 GLN A N 1
ATOM 2147 C CA . GLN A 1 277 ? -6.763 8.798 12.025 1.00 95.44 277 GLN A CA 1
ATOM 2148 C C . GLN A 1 277 ? -5.457 8.230 12.601 1.00 95.44 277 GLN A C 1
ATOM 2150 O O . GLN A 1 277 ? -4.485 8.080 11.863 1.00 95.44 277 GLN A O 1
ATOM 2155 N N . CYS A 1 278 ? -5.439 7.844 13.881 1.00 96.69 278 CYS A N 1
ATOM 2156 C CA . CYS A 1 278 ? -4.264 7.220 14.491 1.00 96.69 278 CYS A CA 1
ATOM 2157 C C . CYS A 1 278 ? -3.879 5.902 13.799 1.00 96.69 278 CYS A C 1
ATOM 2159 O O . CYS A 1 278 ? -2.699 5.670 13.530 1.00 96.69 278 CYS A O 1
ATOM 2161 N N . ALA A 1 279 ? -4.859 5.042 13.494 1.00 97.69 279 ALA A N 1
ATOM 2162 C CA . ALA A 1 279 ? -4.613 3.790 12.774 1.00 97.69 279 ALA A CA 1
ATOM 2163 C C . ALA A 1 279 ? -4.054 4.049 11.367 1.00 97.69 279 ALA A C 1
ATOM 2165 O O . ALA A 1 279 ? -3.075 3.421 10.968 1.00 97.69 279 ALA A O 1
ATOM 2166 N N . ASP A 1 280 ? -4.639 5.011 10.658 1.00 96.62 280 ASP A N 1
ATOM 2167 C CA . ASP A 1 280 ? -4.289 5.395 9.293 1.00 96.62 280 ASP A CA 1
ATOM 2168 C C . ASP A 1 280 ? -2.871 5.979 9.188 1.00 96.62 280 ASP A C 1
ATOM 2170 O O . ASP A 1 280 ? -2.080 5.622 8.298 1.00 96.62 280 ASP A O 1
ATOM 2174 N N . GLU A 1 281 ? -2.501 6.852 10.124 1.00 95.69 281 GLU A N 1
ATOM 2175 C CA . GLU A 1 281 ? -1.142 7.377 10.259 1.00 95.69 281 GLU A CA 1
ATOM 2176 C C . GLU A 1 281 ? -0.142 6.250 10.549 1.00 95.69 281 GLU A C 1
ATOM 2178 O O . GLU A 1 281 ? 0.840 6.100 9.813 1.00 95.69 281 GLU A O 1
ATOM 2183 N N . LEU A 1 282 ? -0.428 5.395 11.536 1.00 97.50 282 LEU A N 1
ATOM 2184 C CA . LEU A 1 282 ? 0.468 4.315 11.944 1.00 97.50 282 LEU A CA 1
ATOM 2185 C C . LEU A 1 282 ? 0.656 3.255 10.848 1.00 97.50 282 LEU A C 1
ATOM 2187 O O . LEU A 1 282 ? 1.791 2.860 10.562 1.00 97.50 282 LEU A O 1
ATOM 2191 N N . ALA A 1 283 ? -0.420 2.818 10.189 1.00 97.25 283 ALA A N 1
ATOM 2192 C CA . ALA A 1 283 ? -0.347 1.869 9.080 1.00 97.25 283 ALA A CA 1
ATOM 2193 C C . ALA A 1 283 ? 0.477 2.446 7.921 1.00 97.25 283 ALA A C 1
ATOM 2195 O O . ALA A 1 283 ? 1.299 1.749 7.324 1.00 97.25 283 ALA A O 1
ATOM 2196 N N . SER A 1 284 ? 0.311 3.737 7.624 1.00 95.69 284 SER A N 1
ATOM 2197 C CA . SER A 1 284 ? 1.041 4.396 6.538 1.00 95.69 284 SER A CA 1
ATOM 2198 C C . SER A 1 284 ? 2.518 4.609 6.839 1.00 95.69 284 SER A C 1
ATOM 2200 O O . SER A 1 284 ? 3.342 4.398 5.949 1.00 95.69 284 SER A O 1
ATOM 2202 N N . MET A 1 285 ? 2.868 4.968 8.077 1.00 95.38 285 MET A N 1
ATOM 2203 C CA . MET A 1 285 ? 4.264 5.044 8.516 1.00 95.38 285 MET A CA 1
ATOM 2204 C C . MET A 1 285 ? 4.960 3.688 8.370 1.00 95.38 285 MET A C 1
ATOM 2206 O O . MET A 1 285 ? 6.039 3.609 7.784 1.00 95.38 285 MET A O 1
ATOM 2210 N N . ASN A 1 286 ? 4.316 2.609 8.823 1.00 95.38 286 ASN A N 1
ATOM 2211 C CA . ASN A 1 286 ? 4.872 1.262 8.701 1.00 95.38 286 ASN A CA 1
ATOM 2212 C C . ASN A 1 286 ? 4.983 0.809 7.238 1.00 95.38 286 ASN A C 1
ATOM 2214 O O . ASN A 1 286 ? 5.994 0.228 6.854 1.00 95.38 286 ASN A O 1
ATOM 2218 N N . ALA A 1 287 ? 3.986 1.109 6.399 1.00 94.44 287 ALA A N 1
ATOM 2219 C CA . ALA A 1 287 ? 4.017 0.748 4.981 1.00 94.44 287 ALA A CA 1
ATOM 2220 C C . ALA A 1 287 ? 5.122 1.498 4.218 1.00 94.44 287 ALA A C 1
ATOM 2222 O O . ALA A 1 287 ? 5.732 0.942 3.306 1.00 94.44 287 ALA A O 1
ATOM 2223 N N . ALA A 1 288 ? 5.401 2.748 4.598 1.00 92.81 288 ALA A N 1
ATOM 2224 C CA . ALA A 1 288 ? 6.533 3.502 4.072 1.00 92.81 288 ALA A CA 1
ATOM 2225 C C . ALA A 1 288 ? 7.878 2.923 4.540 1.00 92.81 288 ALA A C 1
ATOM 2227 O O . ALA A 1 288 ? 8.787 2.802 3.726 1.00 92.81 288 ALA A O 1
ATOM 2228 N N . ALA A 1 289 ? 7.990 2.508 5.805 1.00 91.25 289 ALA A N 1
ATOM 2229 C CA . ALA A 1 289 ? 9.218 1.934 6.361 1.00 91.25 289 ALA A CA 1
ATOM 2230 C C . ALA A 1 289 ? 9.626 0.598 5.712 1.00 91.25 289 ALA A C 1
ATOM 2232 O O . ALA A 1 289 ? 10.809 0.278 5.657 1.00 91.25 289 ALA A O 1
ATOM 2233 N N . VAL A 1 290 ? 8.660 -0.178 5.207 1.00 91.06 290 VAL A N 1
ATOM 2234 C CA . VAL A 1 290 ? 8.912 -1.449 4.502 1.00 91.06 290 VAL A CA 1
ATOM 2235 C C . VAL A 1 290 ? 8.971 -1.287 2.976 1.00 91.06 290 VAL A C 1
ATOM 2237 O O . VAL A 1 290 ? 9.098 -2.273 2.248 1.00 91.06 290 VAL A O 1
ATOM 2240 N N . ALA A 1 291 ? 8.854 -0.064 2.454 1.00 89.06 291 ALA A N 1
ATOM 2241 C CA . ALA A 1 291 ? 8.921 0.172 1.019 1.00 89.06 291 ALA A CA 1
ATOM 2242 C C . ALA A 1 291 ? 10.315 -0.205 0.471 1.00 89.06 291 ALA A C 1
ATOM 2244 O O . ALA A 1 291 ? 11.327 0.091 1.100 1.00 89.06 291 ALA A O 1
ATOM 2245 N N . PRO A 1 292 ? 10.395 -0.838 -0.715 1.00 83.75 292 PRO A N 1
ATOM 2246 C CA . PRO A 1 292 ? 11.663 -1.333 -1.260 1.00 83.75 292 PRO A CA 1
ATOM 2247 C C . PRO A 1 292 ? 12.624 -0.223 -1.698 1.00 83.75 292 PRO A C 1
ATOM 2249 O O . PRO A 1 292 ? 13.804 -0.484 -1.904 1.00 83.75 292 PRO A O 1
ATOM 2252 N N . PHE A 1 293 ? 12.113 0.996 -1.864 1.00 80.56 293 PHE A N 1
ATOM 2253 C CA . PHE A 1 293 ? 12.870 2.161 -2.291 1.00 80.56 293 PHE A CA 1
ATOM 2254 C C . PHE A 1 293 ? 12.381 3.376 -1.513 1.00 80.56 293 PHE A C 1
ATOM 2256 O O . PHE A 1 293 ? 11.170 3.546 -1.321 1.00 80.56 293 PHE A O 1
ATOM 2263 N N . GLU A 1 294 ? 13.312 4.235 -1.107 1.00 67.06 294 GLU A N 1
ATOM 2264 C CA . GLU A 1 294 ? 12.965 5.566 -0.633 1.00 67.06 294 GLU A CA 1
ATOM 2265 C C . GLU A 1 294 ? 12.385 6.358 -1.802 1.00 67.06 294 GLU A C 1
ATOM 2267 O O . GLU A 1 294 ? 12.949 6.401 -2.896 1.00 67.06 294 GLU A O 1
ATOM 2272 N N . VAL A 1 295 ? 11.226 6.969 -1.587 1.00 60.09 295 VAL A N 1
ATOM 2273 C CA . VAL A 1 295 ? 10.659 7.873 -2.580 1.00 60.09 295 VAL A CA 1
ATOM 2274 C C . VAL A 1 295 ? 11.140 9.273 -2.234 1.00 60.09 295 VAL A C 1
ATOM 2276 O O . VAL A 1 295 ? 10.596 9.904 -1.324 1.00 60.09 295 VAL A O 1
ATOM 2279 N N . GLU A 1 296 ? 12.143 9.774 -2.956 1.00 43.09 296 GLU A N 1
ATOM 2280 C CA . GLU A 1 296 ? 12.464 11.202 -2.930 1.00 43.09 296 GLU A CA 1
ATOM 2281 C C . GLU A 1 296 ? 11.210 11.981 -3.357 1.00 43.09 296 GLU A C 1
ATOM 2283 O O . GLU A 1 296 ? 10.716 11.858 -4.476 1.00 43.09 296 GLU A O 1
ATOM 2288 N N . GLY A 1 297 ? 10.611 12.718 -2.418 1.00 47.41 297 GLY A N 1
ATOM 2289 C CA . GLY A 1 297 ? 9.366 13.454 -2.667 1.00 47.41 297 GLY A CA 1
ATOM 2290 C C . GLY A 1 297 ? 8.093 12.596 -2.688 1.00 47.41 297 GLY A C 1
ATOM 2291 O O . GLY A 1 297 ? 7.074 13.022 -3.236 1.00 47.41 297 GLY A O 1
ATOM 2292 N N . GLY A 1 298 ? 8.115 11.404 -2.085 1.00 35.62 298 GLY A N 1
ATOM 2293 C CA . GLY A 1 298 ? 6.941 10.542 -1.979 1.00 35.62 298 GLY A CA 1
ATOM 2294 C C . GLY A 1 298 ? 5.780 11.236 -1.284 1.00 35.62 298 GLY A C 1
ATOM 2295 O O . GLY A 1 298 ? 5.905 11.680 -0.146 1.00 35.62 298 GLY A O 1
ATOM 2296 N N . LYS A 1 299 ? 4.643 11.303 -1.985 1.00 41.09 299 LYS A N 1
ATOM 2297 C CA . LYS A 1 299 ? 3.338 11.774 -1.508 1.00 41.09 299 LYS A CA 1
ATOM 2298 C C . LYS A 1 299 ? 2.870 10.950 -0.297 1.00 41.09 299 LYS A C 1
ATOM 2300 O O . LYS A 1 299 ? 1.966 10.127 -0.410 1.00 41.09 299 LYS A O 1
ATOM 2305 N N . GLY A 1 300 ? 3.461 11.184 0.871 1.00 35.03 300 GLY A N 1
ATOM 2306 C CA . GLY A 1 300 ? 2.753 11.037 2.132 1.00 35.03 300 GLY A CA 1
ATOM 2307 C C . GLY A 1 300 ? 1.506 11.905 2.026 1.00 35.03 300 GLY A C 1
ATOM 2308 O O . GLY A 1 300 ? 1.592 13.038 1.553 1.00 35.03 300 GLY A O 1
ATOM 2309 N N . LYS A 1 301 ? 0.355 11.299 2.324 1.00 39.47 301 LYS A N 1
ATOM 2310 C CA . LYS A 1 301 ? -0.995 11.872 2.309 1.00 39.47 301 LYS A CA 1
ATOM 2311 C C . LYS A 1 301 ? -0.986 13.395 2.260 1.00 39.47 301 LYS A C 1
ATOM 2313 O O . LYS A 1 301 ? -0.515 14.039 3.196 1.00 39.47 301 LYS A O 1
ATOM 2318 N N . ARG A 1 302 ? -1.551 13.973 1.191 1.00 33.88 302 ARG A N 1
ATOM 2319 C CA . ARG A 1 302 ? -1.983 15.371 1.231 1.00 33.88 302 ARG A CA 1
ATOM 2320 C C . ARG A 1 302 ? -2.944 15.483 2.414 1.00 33.88 302 ARG A C 1
ATOM 2322 O O . ARG A 1 302 ? -4.124 15.172 2.283 1.00 33.88 302 ARG A O 1
ATOM 2329 N N . LYS A 1 303 ? -2.432 15.934 3.564 1.00 32.88 303 LYS A N 1
ATOM 2330 C CA . LYS A 1 303 ? -3.206 16.751 4.490 1.00 32.88 303 LYS A CA 1
ATOM 2331 C C . LYS A 1 303 ? -3.897 17.760 3.577 1.00 32.88 303 LYS A C 1
ATOM 2333 O O . LYS A 1 303 ? -3.232 18.315 2.695 1.00 32.88 303 LYS A O 1
ATOM 2338 N N . LYS A 1 304 ? -5.215 17.909 3.681 1.00 33.34 304 LYS A N 1
ATOM 2339 C CA . LYS A 1 304 ? -5.908 19.030 3.049 1.00 33.34 304 LYS A CA 1
ATOM 2340 C C . LYS A 1 304 ? -5.336 20.262 3.754 1.00 33.34 304 LYS A C 1
ATOM 2342 O O . LYS A 1 304 ? -5.792 20.636 4.826 1.00 33.34 304 LYS A O 1
ATOM 2347 N N . ILE A 1 305 ? -4.185 20.724 3.269 1.00 36.38 305 ILE A N 1
ATOM 2348 C CA . ILE A 1 305 ? -3.635 22.013 3.629 1.00 36.38 305 ILE A CA 1
ATOM 2349 C C . ILE A 1 305 ? -4.648 22.964 3.028 1.00 36.38 305 ILE A C 1
ATOM 2351 O O . ILE A 1 305 ? -5.026 22.813 1.864 1.00 36.38 305 ILE A O 1
ATOM 2355 N N . ASP A 1 306 ? -5.158 23.807 3.908 1.00 36.34 306 ASP A N 1
ATOM 2356 C CA . ASP A 1 306 ? -6.032 24.923 3.622 1.00 36.34 306 ASP A CA 1
ATOM 2357 C C . ASP A 1 306 ? -5.708 25.493 2.228 1.00 36.34 306 ASP A C 1
ATOM 2359 O O . ASP A 1 306 ? -4.543 25.750 1.913 1.00 36.34 306 ASP A O 1
ATOM 2363 N N . GLU A 1 307 ? -6.713 25.619 1.353 1.00 40.94 307 GLU A N 1
ATOM 2364 C CA . GLU A 1 307 ? -6.549 26.066 -0.049 1.00 40.94 307 GLU A CA 1
ATOM 2365 C C . GLU A 1 307 ? -5.941 27.482 -0.161 1.00 40.94 307 GLU A C 1
ATOM 2367 O O . GLU A 1 307 ? -5.678 27.975 -1.252 1.00 40.94 307 GLU A O 1
ATOM 2372 N N . THR A 1 308 ? -5.648 28.112 0.974 1.00 43.88 308 THR A N 1
ATOM 2373 C CA . THR A 1 308 ? -4.982 29.397 1.157 1.00 43.88 308 THR A CA 1
ATOM 2374 C C . THR A 1 308 ? -3.458 29.368 0.967 1.00 43.88 308 THR A C 1
ATOM 2376 O O . THR A 1 308 ? -2.854 30.437 0.949 1.00 43.88 308 THR A O 1
ATOM 2379 N N . SER A 1 309 ? -2.809 28.204 0.791 1.00 44.81 309 SER A N 1
ATOM 2380 C CA . SER A 1 309 ? -1.344 28.118 0.592 1.00 44.81 309 SER A CA 1
ATOM 2381 C C . SER A 1 309 ? -0.903 27.567 -0.774 1.00 44.81 309 SER A C 1
ATOM 2383 O O . SER A 1 309 ? 0.168 26.960 -0.888 1.00 44.81 309 SER A O 1
ATOM 2385 N N . VAL A 1 310 ? -1.720 27.728 -1.816 1.00 42.12 310 VAL A N 1
ATOM 2386 C CA . VAL A 1 310 ? -1.254 27.577 -3.201 1.00 42.12 310 VAL A CA 1
ATOM 2387 C C . VAL A 1 310 ? -0.556 28.881 -3.575 1.00 42.12 310 VAL A C 1
ATOM 2389 O O . VAL A 1 310 ? -1.205 29.909 -3.722 1.00 42.12 310 VAL A O 1
ATOM 2392 N N . VAL A 1 311 ? 0.772 28.855 -3.693 1.00 48.78 311 VAL A N 1
ATOM 2393 C CA . VAL A 1 311 ? 1.505 29.978 -4.286 1.00 48.78 311 VAL A CA 1
ATOM 2394 C C . VAL A 1 311 ? 1.315 29.859 -5.793 1.00 48.78 311 VAL A C 1
ATOM 2396 O O . VAL A 1 311 ? 1.973 29.049 -6.445 1.00 48.78 311 VAL A O 1
ATOM 2399 N N . GLU A 1 312 ? 0.351 30.597 -6.332 1.00 51.12 312 GLU A N 1
ATOM 2400 C CA . GLU A 1 312 ? 0.261 30.806 -7.772 1.00 51.12 312 GLU A CA 1
ATOM 2401 C C . GLU A 1 312 ? 1.469 31.659 -8.178 1.00 51.12 312 GLU A C 1
ATOM 2403 O O . GLU A 1 312 ? 1.760 32.675 -7.549 1.00 51.12 312 GLU A O 1
ATOM 2408 N N . ILE A 1 313 ? 2.243 31.201 -9.164 1.00 51.75 313 ILE A N 1
ATOM 2409 C CA . ILE A 1 313 ? 3.349 32.000 -9.691 1.00 51.75 313 ILE A CA 1
ATOM 2410 C C . ILE A 1 313 ? 2.707 33.165 -10.441 1.00 51.75 313 ILE A C 1
ATOM 2412 O O . ILE A 1 313 ? 2.116 32.960 -11.502 1.00 51.75 313 ILE A O 1
ATOM 2416 N N . GLU A 1 314 ? 2.798 34.365 -9.870 1.00 52.97 314 GLU A N 1
ATOM 2417 C CA . GLU A 1 314 ? 2.436 35.598 -10.559 1.00 52.97 314 GLU A CA 1
ATOM 2418 C C . GLU A 1 314 ? 3.391 35.775 -11.741 1.00 52.97 314 GLU A C 1
ATOM 2420 O O . GLU A 1 314 ? 4.611 35.894 -11.585 1.00 52.97 314 GLU A O 1
ATOM 2425 N N . TRP A 1 315 ? 2.828 35.720 -12.945 1.00 56.59 315 TRP A N 1
ATOM 2426 C CA . TRP A 1 315 ? 3.545 36.113 -14.146 1.00 56.59 315 TRP A CA 1
ATOM 2427 C C . TRP A 1 315 ? 3.739 37.630 -14.090 1.00 56.59 315 TRP A C 1
ATOM 2429 O O . TRP A 1 315 ? 2.814 38.321 -13.662 1.00 56.59 315 TRP A O 1
ATOM 2439 N N . PRO A 1 316 ? 4.907 38.160 -14.492 1.00 57.34 316 PRO A N 1
ATOM 2440 C CA . PRO A 1 316 ? 5.098 39.601 -14.602 1.00 57.34 316 PRO A CA 1
ATOM 2441 C C . PRO A 1 316 ? 3.937 40.202 -15.400 1.00 57.34 316 PRO A C 1
ATOM 2443 O O . PRO A 1 316 ? 3.561 39.629 -16.425 1.00 57.34 316 PRO A O 1
ATOM 2446 N N . ASP A 1 317 ? 3.382 41.322 -14.925 1.00 54.41 317 ASP A N 1
ATOM 2447 C CA . ASP A 1 317 ? 2.117 41.948 -15.371 1.00 54.41 317 ASP A CA 1
ATOM 2448 C C . ASP A 1 317 ? 2.006 42.216 -16.893 1.00 54.41 317 ASP A C 1
ATOM 2450 O O . ASP A 1 317 ? 0.945 42.573 -17.414 1.00 54.41 317 ASP A O 1
ATOM 2454 N N . ASP A 1 318 ? 3.095 42.006 -17.621 1.00 55.69 318 ASP A N 1
ATOM 2455 C CA . ASP A 1 318 ? 3.294 42.301 -19.029 1.00 55.69 318 ASP A CA 1
ATOM 2456 C C . ASP A 1 318 ? 2.927 41.108 -19.948 1.00 55.69 318 ASP A C 1
ATOM 2458 O O . ASP A 1 318 ? 2.690 41.304 -21.143 1.00 55.69 318 ASP A O 1
ATOM 2462 N N . GLU A 1 319 ? 2.847 39.873 -19.425 1.00 52.84 319 GLU A N 1
ATOM 2463 C CA . GLU A 1 319 ? 2.573 38.646 -20.198 1.00 52.84 319 GLU A CA 1
ATOM 2464 C C . GLU A 1 319 ? 1.246 37.982 -19.767 1.00 52.84 319 GLU A C 1
ATOM 2466 O O . GLU A 1 319 ? 1.191 37.117 -18.898 1.00 52.84 319 GLU A O 1
ATOM 2471 N N . GLN A 1 320 ? 0.134 38.372 -20.403 1.00 55.84 320 GLN A N 1
ATOM 2472 C CA . GLN A 1 320 ? -1.244 37.983 -20.030 1.00 55.84 320 GLN A CA 1
ATOM 2473 C C . GLN A 1 320 ? -1.645 36.503 -20.236 1.00 55.84 320 GLN A C 1
ATOM 2475 O O . GLN A 1 320 ? -2.834 36.181 -20.183 1.00 55.84 320 GLN A O 1
ATOM 2480 N N . ALA A 1 321 ? -0.717 35.572 -20.457 1.00 60.97 321 ALA A N 1
ATOM 2481 C CA . ALA A 1 321 ? -1.045 34.145 -20.468 1.00 60.97 321 ALA A CA 1
ATOM 2482 C C . ALA A 1 321 ? 0.203 33.268 -20.300 1.00 60.97 321 ALA A C 1
ATOM 2484 O O . ALA A 1 321 ? 1.257 33.608 -20.839 1.00 60.97 321 ALA A O 1
ATOM 2485 N N . PRO A 1 322 ? 0.083 32.088 -19.657 1.00 62.53 322 PRO A N 1
ATOM 2486 C CA . PRO A 1 322 ? 1.159 31.108 -19.657 1.00 62.53 322 PRO A CA 1
ATOM 2487 C C . PRO A 1 322 ? 1.538 30.741 -21.103 1.00 62.53 322 PRO A C 1
ATOM 2489 O O . PRO A 1 322 ? 0.650 30.643 -21.963 1.00 62.53 322 PRO A O 1
ATOM 2492 N N . PRO A 1 323 ? 2.828 30.479 -21.385 1.00 66.44 323 PRO A N 1
ATOM 2493 C CA . PRO A 1 323 ? 3.280 30.067 -22.706 1.00 66.44 323 PRO A CA 1
ATOM 2494 C C . PRO A 1 323 ? 2.443 28.892 -23.214 1.00 66.44 323 PRO A C 1
ATOM 2496 O O . PRO A 1 323 ? 2.414 27.814 -22.610 1.00 66.44 323 PRO A O 1
ATOM 2499 N N . SER A 1 324 ? 1.740 29.103 -24.323 1.00 70.69 324 SER A N 1
ATOM 2500 C CA . SER A 1 324 ? 0.847 28.109 -24.909 1.00 70.69 324 SER A CA 1
ATOM 2501 C C . SER A 1 324 ? 1.250 27.793 -26.341 1.00 70.69 324 SER A C 1
ATOM 2503 O O . SER A 1 324 ? 1.759 28.638 -27.079 1.00 70.69 324 SER A O 1
ATOM 2505 N N . ARG A 1 325 ? 1.021 26.547 -26.752 1.00 62.22 325 ARG A N 1
ATOM 2506 C CA . ARG A 1 325 ? 1.163 26.106 -28.138 1.00 62.22 325 ARG A CA 1
ATOM 2507 C C . ARG A 1 325 ? -0.174 25.535 -28.578 1.00 62.22 325 ARG A C 1
ATOM 2509 O O . ARG A 1 325 ? -0.661 24.576 -27.990 1.00 62.22 325 ARG A O 1
ATOM 2516 N N . ASN A 1 326 ? -0.777 26.145 -29.598 1.00 71.75 326 ASN A N 1
ATOM 2517 C CA . ASN A 1 326 ? -2.128 25.818 -30.078 1.00 71.75 326 ASN A CA 1
ATOM 2518 C C . ASN A 1 326 ? -3.217 25.936 -28.992 1.00 71.75 326 ASN A C 1
ATOM 2520 O O . ASN A 1 326 ? -4.112 25.100 -28.918 1.00 71.75 326 ASN A O 1
ATOM 2524 N N . GLY A 1 327 ? -3.126 26.950 -28.125 1.00 71.69 327 GLY A N 1
ATOM 2525 C CA . GLY A 1 327 ? -4.102 27.168 -27.050 1.00 71.69 327 GLY A CA 1
ATOM 2526 C C . GLY A 1 327 ? -3.992 26.188 -25.876 1.00 71.69 327 GLY A C 1
ATOM 2527 O O . GLY A 1 327 ? -4.789 26.268 -24.948 1.00 71.69 327 GLY A O 1
ATOM 2528 N N . ILE A 1 328 ? -3.003 25.288 -25.890 1.00 57.56 328 ILE A N 1
ATOM 2529 C CA . ILE A 1 328 ? -2.687 24.393 -24.775 1.00 57.56 328 ILE A CA 1
ATOM 2530 C C . ILE A 1 328 ? -1.460 24.959 -24.064 1.00 57.56 328 ILE A C 1
ATOM 2532 O O . ILE A 1 328 ? -0.422 25.166 -24.698 1.00 57.56 328 ILE A O 1
ATOM 2536 N N . ALA A 1 329 ? -1.579 25.231 -22.764 1.00 68.06 329 ALA A N 1
ATOM 2537 C CA . ALA A 1 329 ? -0.440 25.631 -21.945 1.00 68.06 329 ALA A CA 1
ATOM 2538 C C . ALA A 1 329 ? 0.650 24.554 -22.038 1.00 68.06 329 ALA A C 1
ATOM 2540 O O . ALA A 1 329 ? 0.376 23.368 -21.860 1.00 68.06 329 ALA A O 1
ATOM 2541 N N . LEU A 1 330 ? 1.883 24.959 -22.344 1.00 65.50 330 LEU A N 1
ATOM 2542 C CA . LEU A 1 330 ? 3.011 24.029 -22.454 1.00 65.50 330 LEU A CA 1
ATOM 2543 C C . LEU A 1 330 ? 3.377 23.409 -21.095 1.00 65.50 330 LEU A C 1
ATOM 2545 O O . LEU A 1 330 ? 4.010 22.357 -21.050 1.00 65.50 330 LEU A O 1
ATOM 2549 N N . TRP A 1 331 ? 2.949 24.046 -20.003 1.00 63.09 331 TRP A N 1
ATOM 2550 C CA . TRP A 1 331 ? 3.246 23.665 -18.628 1.00 63.09 331 TRP A CA 1
ATOM 2551 C C . TRP A 1 331 ? 2.058 24.024 -17.720 1.00 63.09 331 TRP A C 1
ATOM 2553 O O . TRP A 1 331 ? 1.428 25.064 -17.913 1.00 63.09 331 TRP A O 1
ATOM 2563 N N . ASP A 1 332 ? 1.783 23.195 -16.711 1.00 62.84 332 ASP A N 1
ATOM 2564 C CA . ASP A 1 332 ? 0.874 23.502 -15.596 1.00 62.84 332 ASP A CA 1
ATOM 2565 C C . ASP A 1 332 ? 1.714 23.587 -14.311 1.00 62.84 332 ASP A C 1
ATOM 2567 O O . ASP A 1 332 ? 2.187 22.569 -13.802 1.00 62.84 332 ASP A O 1
ATOM 2571 N N . PHE A 1 333 ? 1.960 24.803 -13.812 1.00 60.06 333 PHE A N 1
ATOM 2572 C CA . PHE A 1 333 ? 2.855 25.059 -12.672 1.00 60.06 333 PHE A CA 1
ATOM 2573 C C . PHE A 1 333 ? 2.172 24.943 -11.299 1.00 60.06 333 PHE A C 1
ATOM 2575 O O . PHE A 1 333 ? 2.619 25.545 -10.324 1.00 60.06 333 PHE A O 1
ATOM 2582 N N . LYS A 1 334 ? 1.116 24.133 -11.170 1.00 57.69 334 LYS A N 1
ATOM 2583 C CA . LYS A 1 334 ? 0.486 23.833 -9.872 1.00 57.69 334 LYS A CA 1
ATOM 2584 C C . LYS A 1 334 ? 1.380 22.939 -9.006 1.00 57.69 334 LYS A C 1
ATOM 2586 O O . LYS A 1 334 ? 1.197 21.721 -8.930 1.00 57.69 334 LYS A O 1
ATOM 2591 N N . ALA A 1 335 ? 2.345 23.548 -8.324 1.00 48.06 335 ALA A N 1
ATOM 2592 C CA . ALA A 1 335 ? 3.205 22.883 -7.354 1.00 48.06 335 ALA A CA 1
ATOM 2593 C C . ALA A 1 335 ? 2.767 23.200 -5.917 1.00 48.06 335 ALA A C 1
ATOM 2595 O O . ALA A 1 335 ? 2.487 24.338 -5.559 1.00 48.06 335 ALA A O 1
ATOM 2596 N N . PHE A 1 336 ? 2.729 22.172 -5.070 1.00 46.47 336 PHE A N 1
ATOM 2597 C CA . PHE A 1 336 ? 2.447 22.321 -3.644 1.00 46.47 336 PHE A CA 1
ATOM 2598 C C . PHE A 1 336 ? 3.784 22.489 -2.925 1.00 46.47 336 PHE A C 1
ATOM 2600 O O . PHE A 1 336 ? 4.545 21.526 -2.811 1.00 46.47 336 PHE A O 1
ATOM 2607 N N . ALA A 1 337 ? 4.097 23.703 -2.480 1.00 48.66 337 ALA A N 1
ATOM 2608 C CA . ALA A 1 337 ? 5.326 23.961 -1.745 1.00 48.66 337 ALA A CA 1
ATOM 2609 C C . ALA A 1 337 ? 5.197 23.429 -0.308 1.00 48.66 337 ALA A C 1
ATOM 2611 O O . ALA A 1 337 ? 4.331 23.860 0.449 1.00 48.66 337 ALA A O 1
ATOM 2612 N N . SER A 1 338 ? 6.071 22.502 0.098 1.00 43.81 338 SER A N 1
ATOM 2613 C CA . SER A 1 338 ? 6.327 22.291 1.527 1.00 43.81 338 SER A CA 1
ATOM 2614 C C . SER A 1 338 ? 7.341 23.338 1.971 1.00 43.81 338 SER A C 1
ATOM 2616 O O . SER A 1 338 ? 8.352 23.504 1.287 1.00 43.81 338 SER A O 1
ATOM 2618 N N . THR A 1 339 ? 7.117 23.990 3.111 1.00 40.09 339 THR A N 1
ATOM 2619 C CA . THR A 1 339 ? 8.057 24.911 3.767 1.00 40.09 339 THR A CA 1
ATOM 2620 C C . THR A 1 339 ? 9.302 24.164 4.259 1.00 40.09 339 THR A C 1
ATOM 2622 O O . THR A 1 339 ? 9.525 23.998 5.457 1.00 40.09 339 THR A O 1
ATOM 2625 N N . LYS A 1 340 ? 10.112 23.644 3.339 1.00 47.38 340 LYS A N 1
ATOM 2626 C CA . LYS A 1 340 ? 11.473 23.220 3.639 1.00 47.38 340 LYS A CA 1
ATOM 2627 C C . LYS A 1 340 ? 12.357 24.449 3.513 1.00 47.38 340 LYS A C 1
ATOM 2629 O O . LYS A 1 340 ? 12.333 25.138 2.498 1.00 47.38 340 LYS A O 1
ATOM 2634 N N . ILE A 1 341 ? 13.113 24.715 4.572 1.00 42.91 341 ILE A N 1
ATOM 2635 C CA . ILE A 1 341 ? 14.161 25.734 4.588 1.00 42.91 341 ILE A CA 1
ATOM 2636 C C . ILE A 1 341 ? 15.109 25.410 3.420 1.00 42.91 341 ILE A C 1
ATOM 2638 O O . ILE A 1 341 ? 15.565 24.263 3.344 1.00 42.91 341 ILE A O 1
ATOM 2642 N N . PRO A 1 342 ? 15.374 26.351 2.496 1.00 50.97 342 PRO A N 1
ATOM 2643 C CA . PRO A 1 342 ? 16.218 26.071 1.349 1.00 50.97 342 PRO A CA 1
ATOM 2644 C C . PRO A 1 342 ? 17.596 25.606 1.819 1.00 50.97 342 PRO A C 1
ATOM 2646 O O . PRO A 1 342 ? 18.168 26.153 2.768 1.00 50.97 342 PRO A O 1
ATOM 2649 N N . ALA A 1 343 ? 18.139 24.590 1.147 1.00 59.47 343 ALA A N 1
ATOM 2650 C CA . ALA A 1 343 ? 19.559 24.294 1.254 1.00 59.47 343 ALA A CA 1
ATOM 2651 C C . ALA A 1 343 ? 20.342 25.588 0.966 1.00 59.47 343 ALA A C 1
ATOM 2653 O O . ALA A 1 343 ? 19.935 26.366 0.105 1.00 59.47 343 ALA A O 1
ATOM 2654 N N . LYS A 1 344 ? 21.440 25.832 1.695 1.00 69.75 344 LYS A N 1
ATOM 2655 C CA . LYS A 1 344 ? 22.341 26.982 1.487 1.00 69.75 344 LYS A CA 1
ATOM 2656 C C . LYS A 1 344 ? 23.062 26.867 0.135 1.00 69.75 344 LYS A C 1
ATOM 2658 O O . LYS A 1 344 ? 24.261 26.609 0.093 1.00 69.75 344 LYS A O 1
ATOM 2663 N N . ILE A 1 345 ? 22.326 27.005 -0.957 1.00 77.00 345 ILE A N 1
ATOM 2664 C CA . ILE A 1 345 ? 22.865 27.165 -2.300 1.00 77.00 345 ILE A CA 1
ATOM 2665 C C . ILE A 1 345 ? 23.039 28.664 -2.498 1.00 77.00 345 ILE A C 1
ATOM 2667 O O . ILE A 1 345 ? 22.141 29.450 -2.200 1.00 77.00 345 ILE A O 1
ATOM 2671 N N . GLU A 1 346 ? 24.230 29.061 -2.920 1.00 83.06 346 GLU A N 1
ATOM 2672 C CA . GLU A 1 346 ? 24.512 30.456 -3.222 1.00 83.06 346 GLU A CA 1
ATOM 2673 C C . GLU A 1 346 ? 23.668 30.908 -4.422 1.00 83.06 346 GLU A C 1
ATOM 2675 O O . GLU A 1 346 ? 23.517 30.152 -5.382 1.00 83.06 346 GLU A O 1
ATOM 2680 N N . GLU A 1 347 ? 23.129 32.129 -4.385 1.00 84.25 347 GLU A N 1
ATOM 2681 C CA . GLU A 1 347 ? 22.308 32.635 -5.488 1.00 84.25 347 GLU A CA 1
ATOM 2682 C C . GLU A 1 347 ? 23.089 32.638 -6.816 1.00 84.25 347 GLU A C 1
ATOM 2684 O O . GLU A 1 347 ? 24.282 33.002 -6.841 1.00 84.25 347 GLU A O 1
ATOM 2689 N N . PRO A 1 348 ? 22.437 32.227 -7.922 1.00 83.75 348 PRO A N 1
ATOM 2690 C CA . PRO A 1 348 ? 23.062 32.220 -9.234 1.00 83.75 348 PRO A CA 1
ATOM 2691 C C . PRO A 1 348 ? 23.375 33.652 -9.678 1.00 83.75 348 PRO A C 1
ATOM 2693 O O . PRO A 1 348 ? 22.611 34.585 -9.439 1.00 83.75 348 PRO A O 1
ATOM 2696 N N . SER A 1 349 ? 24.501 33.834 -10.366 1.00 89.94 349 SER A N 1
ATOM 2697 C CA . SER A 1 349 ? 24.833 35.093 -11.038 1.00 89.94 349 SER A CA 1
ATOM 2698 C C . SER A 1 349 ? 25.438 34.812 -12.407 1.00 89.94 349 SER A C 1
ATOM 2700 O O . SER A 1 349 ? 26.090 33.786 -12.599 1.00 89.94 349 SER A O 1
ATOM 2702 N N . ALA A 1 350 ? 25.251 35.729 -13.360 1.00 84.56 350 ALA A N 1
ATOM 2703 C CA . ALA A 1 350 ? 25.751 35.558 -14.726 1.00 84.56 350 ALA A CA 1
ATOM 2704 C C . ALA A 1 350 ? 27.268 35.294 -14.766 1.00 84.56 350 ALA A C 1
ATOM 2706 O O . ALA A 1 350 ? 27.724 34.418 -15.494 1.00 84.56 350 ALA A O 1
ATOM 2707 N N . GLU A 1 351 ? 28.039 35.993 -13.928 1.00 90.38 351 GLU A N 1
ATOM 2708 C CA . GLU A 1 351 ? 29.488 35.797 -13.807 1.00 90.38 351 GLU A CA 1
ATOM 2709 C C . GLU A 1 351 ? 29.838 34.389 -13.295 1.00 90.38 351 GLU A C 1
ATOM 2711 O O . GLU A 1 351 ? 30.730 33.729 -13.834 1.00 90.38 351 GLU A O 1
ATOM 2716 N N . LYS A 1 352 ? 29.108 33.888 -12.287 1.00 82.00 352 LYS A N 1
ATOM 2717 C CA . LYS A 1 352 ? 29.309 32.536 -11.747 1.00 82.00 352 LYS A CA 1
ATOM 2718 C C . LYS A 1 352 ? 28.936 31.460 -12.760 1.00 82.00 352 LYS A C 1
ATOM 2720 O O . LYS A 1 352 ? 29.700 30.512 -12.921 1.00 82.00 352 LYS A O 1
ATOM 2725 N N . GLU A 1 353 ? 27.813 31.611 -13.460 1.00 85.12 353 GLU A N 1
ATOM 2726 C CA . GLU A 1 353 ? 27.388 30.655 -14.489 1.00 85.12 353 GLU A CA 1
ATOM 2727 C C . GLU A 1 353 ? 28.347 30.648 -15.683 1.00 85.12 353 GLU A C 1
ATOM 2729 O O . GLU A 1 353 ? 28.720 29.581 -16.168 1.00 85.12 353 GLU A O 1
ATOM 2734 N N . GLN A 1 354 ? 28.835 31.818 -16.108 1.00 88.56 354 GLN A N 1
ATOM 2735 C CA . GLN A 1 354 ? 29.847 31.917 -17.159 1.00 88.56 354 GLN A CA 1
ATOM 2736 C C . GLN A 1 354 ? 31.144 31.213 -16.747 1.00 88.56 354 GLN A C 1
ATOM 2738 O O . GLN A 1 354 ? 31.704 30.432 -17.519 1.00 88.56 354 GLN A O 1
ATOM 2743 N N . LYS A 1 355 ? 31.605 31.442 -15.513 1.00 88.12 355 LYS A N 1
ATOM 2744 C CA . LYS A 1 355 ? 32.787 30.766 -14.972 1.00 88.12 355 LYS A CA 1
ATOM 2745 C C . LYS A 1 355 ? 32.575 29.254 -14.866 1.00 88.12 355 LYS A C 1
ATOM 2747 O O . LYS A 1 355 ? 33.461 28.489 -15.238 1.00 88.12 355 LYS A O 1
ATOM 2752 N N . ARG A 1 356 ? 31.403 28.802 -14.411 1.00 87.81 356 ARG A N 1
ATOM 2753 C CA . ARG A 1 356 ? 31.051 27.377 -14.333 1.00 87.81 356 ARG A CA 1
ATOM 2754 C C . ARG A 1 356 ? 31.037 26.724 -15.715 1.00 87.81 356 ARG A C 1
ATOM 2756 O O . ARG A 1 356 ? 31.592 25.639 -15.870 1.00 87.81 356 ARG A O 1
ATOM 2763 N N . ALA A 1 357 ? 30.487 27.397 -16.724 1.00 86.50 357 ALA A N 1
ATOM 2764 C CA . ALA A 1 357 ? 30.503 26.927 -18.106 1.00 86.50 357 ALA A CA 1
ATOM 2765 C C . ALA A 1 357 ? 31.937 26.783 -18.646 1.00 86.50 357 ALA A C 1
ATOM 2767 O O . ALA A 1 357 ? 32.276 25.749 -19.220 1.00 86.50 357 ALA A O 1
ATOM 2768 N N . GLN A 1 358 ? 32.807 27.768 -18.393 1.00 90.75 358 GLN A N 1
ATOM 2769 C CA . GLN A 1 358 ? 34.224 27.703 -18.774 1.00 90.75 358 GLN A CA 1
ATOM 2770 C C . GLN A 1 358 ? 34.949 26.527 -18.106 1.00 90.75 358 GLN A C 1
ATOM 2772 O O . GLN A 1 358 ? 35.678 25.792 -18.773 1.00 90.75 358 GLN A O 1
ATOM 2777 N N . LEU A 1 359 ? 34.719 26.304 -16.807 1.00 88.75 359 LEU A N 1
ATOM 2778 C CA . LEU A 1 359 ? 35.298 2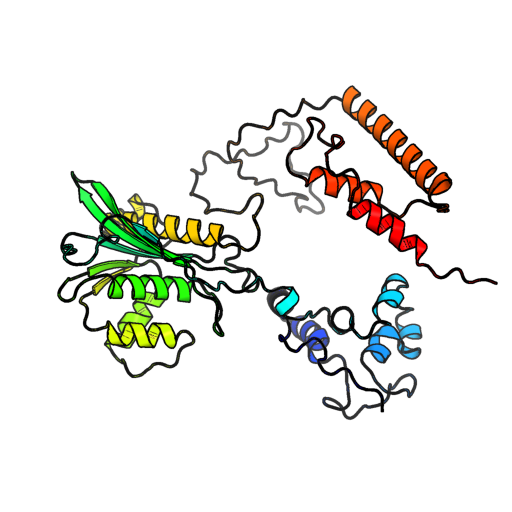5.169 -16.082 1.00 88.75 359 LEU A CA 1
ATOM 2779 C C . LEU A 1 359 ? 34.769 23.826 -16.599 1.00 88.75 359 LEU A C 1
ATOM 2781 O O . LEU A 1 359 ? 35.544 22.883 -16.719 1.00 88.75 359 LEU A O 1
ATOM 2785 N N . MET A 1 360 ? 33.486 23.741 -16.958 1.00 90.19 360 MET A N 1
ATOM 2786 C CA . MET A 1 360 ? 32.897 22.534 -17.545 1.00 90.19 360 MET A CA 1
ATOM 2787 C C . MET A 1 360 ? 33.495 22.219 -18.923 1.00 90.19 360 MET A C 1
ATOM 2789 O O . MET A 1 360 ? 33.792 21.063 -19.222 1.00 90.19 360 MET A O 1
ATOM 2793 N N . MET A 1 361 ? 33.718 23.238 -19.758 1.00 90.69 361 MET A N 1
ATOM 2794 C CA . MET A 1 361 ? 34.398 23.071 -21.046 1.00 90.69 361 MET A CA 1
ATOM 2795 C C . MET A 1 361 ? 35.840 22.588 -20.863 1.00 90.69 361 MET A C 1
ATOM 2797 O O . MET A 1 361 ? 36.258 21.645 -21.535 1.00 90.69 361 MET A O 1
ATOM 2801 N N . LEU A 1 362 ? 36.580 23.194 -19.928 1.00 93.06 362 LEU A N 1
ATOM 2802 C CA . LEU A 1 362 ? 37.942 22.775 -19.599 1.00 93.06 362 LEU A CA 1
ATOM 2803 C C . LEU A 1 362 ? 37.968 21.328 -19.090 1.00 93.06 362 LEU A C 1
ATOM 2805 O O . LEU A 1 362 ? 38.768 20.529 -19.563 1.00 93.06 362 LEU A O 1
ATOM 2809 N N . PHE A 1 363 ? 37.052 20.969 -18.190 1.00 91.62 363 PHE A N 1
ATOM 2810 C CA . PHE A 1 363 ? 36.923 19.612 -17.665 1.00 91.62 363 PHE A CA 1
ATOM 2811 C C . PHE A 1 363 ? 36.673 18.580 -18.773 1.00 91.62 363 PHE A C 1
ATOM 2813 O O . PHE A 1 363 ? 37.357 17.560 -18.826 1.00 91.62 363 PHE A O 1
ATOM 2820 N N . ARG A 1 364 ? 35.752 18.857 -19.707 1.00 94.06 364 ARG A N 1
ATOM 2821 C CA . ARG A 1 364 ? 35.498 17.976 -20.862 1.00 94.06 364 ARG A CA 1
ATOM 2822 C C . ARG A 1 364 ? 36.710 17.854 -21.782 1.00 94.06 364 ARG A C 1
ATOM 2824 O O . ARG A 1 364 ? 36.982 16.763 -22.278 1.00 94.06 364 ARG A O 1
ATOM 2831 N N . SER A 1 365 ? 37.443 18.948 -21.991 1.00 93.94 365 SER A N 1
ATOM 2832 C CA . SER A 1 365 ? 38.684 18.942 -22.772 1.00 93.94 365 SER A CA 1
ATOM 2833 C C . SER A 1 365 ? 39.753 18.062 -22.119 1.00 93.94 365 SER A C 1
ATOM 2835 O O . SER A 1 365 ? 40.357 17.231 -22.794 1.00 93.94 365 SER A O 1
ATOM 2837 N N . GLU A 1 366 ? 39.954 18.196 -20.807 1.00 95.12 366 GLU A N 1
ATOM 2838 C CA . GLU A 1 366 ? 40.912 17.384 -20.047 1.00 95.12 366 GLU A CA 1
ATOM 2839 C C . GLU A 1 366 ? 40.522 15.905 -20.017 1.00 95.12 366 GLU A C 1
ATOM 2841 O O . GLU A 1 366 ? 41.368 15.039 -20.231 1.00 95.12 366 GLU A O 1
ATOM 2846 N N . TYR A 1 367 ? 39.238 15.602 -19.824 1.00 93.75 367 TYR A N 1
ATOM 2847 C CA . TYR A 1 367 ? 38.733 14.233 -19.888 1.00 93.75 367 TYR A CA 1
ATOM 2848 C C . TYR A 1 367 ? 38.940 13.607 -21.277 1.00 93.75 367 TYR A C 1
ATOM 2850 O O . TYR A 1 367 ? 39.393 12.468 -21.377 1.00 93.75 367 TYR A O 1
ATOM 2858 N N . SER A 1 368 ? 38.683 14.362 -22.350 1.00 94.56 368 SER A N 1
ATOM 2859 C CA . SER A 1 368 ? 38.930 13.917 -23.727 1.00 94.56 368 SER A CA 1
ATOM 2860 C C . SER A 1 368 ? 40.407 13.642 -23.992 1.00 94.56 368 SER A C 1
ATOM 2862 O O . SER A 1 368 ? 40.765 12.578 -24.502 1.00 94.56 368 SER A O 1
ATOM 2864 N N . ARG A 1 369 ? 41.282 14.556 -23.555 1.00 96.25 369 ARG A N 1
ATOM 2865 C CA . ARG A 1 369 ? 42.734 14.374 -23.616 1.00 96.25 369 ARG A CA 1
ATOM 2866 C C . ARG A 1 369 ? 43.170 13.114 -22.865 1.00 96.25 369 ARG A C 1
ATOM 2868 O O . ARG A 1 369 ? 43.914 12.316 -23.421 1.00 96.25 369 ARG A O 1
ATOM 2875 N N . PHE A 1 370 ? 42.667 12.902 -21.647 1.00 94.88 370 PHE A N 1
ATOM 2876 C CA . PHE A 1 370 ? 42.973 11.720 -20.839 1.00 94.88 370 PHE A CA 1
ATOM 2877 C C . PHE A 1 370 ? 42.533 10.418 -21.523 1.00 94.88 370 PHE A C 1
ATOM 2879 O O . PHE A 1 370 ? 43.324 9.483 -21.613 1.00 94.88 370 PHE A O 1
ATOM 2886 N N . CYS A 1 371 ? 41.308 10.359 -22.056 1.00 91.62 371 CYS A N 1
ATOM 2887 C CA . CYS A 1 371 ? 40.814 9.182 -22.779 1.00 91.62 371 CYS A CA 1
ATOM 2888 C C . CYS A 1 371 ? 41.700 8.843 -23.984 1.00 91.62 371 CYS A C 1
ATOM 2890 O O . CYS A 1 371 ? 42.022 7.680 -24.213 1.00 91.62 371 CYS A O 1
ATOM 2892 N N . LYS A 1 372 ? 42.157 9.859 -24.718 1.00 92.62 372 LYS A N 1
ATOM 2893 C CA . LYS A 1 372 ? 43.031 9.665 -25.873 1.00 92.62 372 LYS A CA 1
ATOM 2894 C C . LYS A 1 372 ? 44.448 9.239 -25.489 1.00 92.62 372 LYS A C 1
ATOM 2896 O O . LYS A 1 372 ? 44.987 8.306 -26.072 1.00 92.62 372 LYS A O 1
ATOM 2901 N N . GLU A 1 373 ? 45.069 9.933 -24.539 1.00 95.00 373 GLU A N 1
ATOM 2902 C CA . GLU A 1 373 ? 46.484 9.736 -24.196 1.00 95.00 373 GLU A CA 1
ATOM 2903 C C . GLU A 1 373 ? 46.721 8.516 -23.304 1.00 95.00 373 GLU A C 1
ATOM 2905 O O . GLU A 1 373 ? 47.737 7.841 -23.454 1.00 95.00 373 GLU A O 1
ATOM 2910 N N . VAL A 1 374 ? 45.806 8.241 -22.372 1.00 92.31 374 VAL A N 1
ATOM 2911 C CA . VAL A 1 374 ? 45.974 7.185 -21.362 1.00 92.31 374 VAL A CA 1
ATOM 2912 C C . VAL A 1 374 ? 45.270 5.901 -21.774 1.00 92.31 374 VAL A C 1
ATOM 2914 O O . VAL A 1 374 ? 45.841 4.826 -21.620 1.00 92.31 374 VAL A O 1
ATOM 2917 N N . MET A 1 375 ? 44.051 6.010 -22.309 1.00 87.12 375 MET A N 1
ATOM 2918 C CA . MET A 1 375 ? 43.237 4.845 -22.681 1.00 87.12 375 MET A CA 1
ATOM 2919 C C . MET A 1 375 ? 43.351 4.491 -24.171 1.00 87.12 375 MET A C 1
ATOM 2921 O O . MET A 1 375 ? 42.875 3.442 -24.579 1.00 87.12 375 MET A O 1
ATOM 2925 N N . GLY A 1 376 ? 43.973 5.343 -24.995 1.00 91.00 376 GLY A N 1
ATOM 2926 C CA . GLY A 1 376 ? 44.113 5.097 -26.434 1.00 91.00 376 GLY A CA 1
ATOM 2927 C C . GLY A 1 376 ? 42.805 5.208 -27.227 1.00 91.00 376 GLY A C 1
ATOM 2928 O O . GLY A 1 376 ? 42.751 4.746 -28.363 1.00 91.00 376 GLY A O 1
ATOM 2929 N N . LEU A 1 377 ? 41.761 5.816 -26.655 1.00 89.00 377 LEU A N 1
ATOM 2930 C CA . LEU A 1 377 ? 40.460 5.953 -27.310 1.00 89.00 377 LEU A CA 1
ATOM 2931 C C . LEU A 1 377 ? 40.503 7.041 -28.396 1.00 89.00 377 LEU A C 1
ATOM 2933 O O . LEU A 1 377 ? 40.991 8.150 -28.162 1.00 89.00 377 LEU A O 1
ATOM 2937 N N . GLU A 1 378 ? 39.953 6.752 -29.581 1.00 89.25 378 GLU A N 1
ATOM 2938 C CA . GLU A 1 378 ? 39.868 7.731 -30.680 1.00 89.25 378 GLU A CA 1
ATOM 2939 C C . GLU A 1 378 ? 38.900 8.882 -30.361 1.00 89.25 378 GLU A C 1
ATOM 2941 O O . GLU A 1 378 ? 39.140 10.031 -30.744 1.00 89.25 378 GLU A O 1
ATOM 2946 N N . SER A 1 379 ? 37.838 8.589 -29.609 1.00 90.38 379 SER A N 1
ATOM 2947 C CA . SER A 1 379 ? 36.859 9.555 -29.112 1.00 90.38 379 SER A CA 1
ATOM 2948 C C . SER A 1 379 ? 36.359 9.171 -27.722 1.00 90.38 379 SER A C 1
ATOM 2950 O O . SER A 1 379 ? 36.365 8.001 -27.352 1.00 90.38 379 SER A O 1
ATOM 2952 N N . VAL A 1 380 ? 35.894 10.157 -26.951 1.00 91.94 380 VAL A N 1
ATOM 2953 C CA . VAL A 1 380 ? 35.221 9.894 -25.670 1.00 91.94 380 VAL A CA 1
ATOM 2954 C C . VAL A 1 380 ? 33.890 9.164 -25.892 1.00 91.94 380 VAL A C 1
ATOM 2956 O O . VAL A 1 380 ? 33.187 9.508 -26.847 1.00 91.94 380 VAL A O 1
ATOM 2959 N N . PRO A 1 381 ? 33.494 8.224 -25.012 1.00 91.75 381 PRO A N 1
ATOM 2960 C CA . PRO A 1 381 ? 32.176 7.607 -25.102 1.00 91.75 381 PRO A CA 1
ATOM 2961 C C . PRO A 1 381 ? 31.069 8.665 -24.988 1.00 91.75 381 PRO A C 1
ATOM 2963 O O . PRO A 1 381 ? 31.145 9.582 -24.161 1.00 91.75 381 PRO A O 1
ATOM 2966 N N . ALA A 1 382 ? 30.034 8.552 -25.821 1.00 89.69 382 ALA A N 1
ATOM 2967 C CA . ALA A 1 382 ? 28.964 9.545 -25.886 1.00 89.69 382 ALA A CA 1
ATOM 2968 C C . ALA A 1 382 ? 28.246 9.701 -24.530 1.00 89.69 382 ALA A C 1
ATOM 2970 O O . ALA A 1 382 ? 27.852 8.718 -23.897 1.00 89.69 382 ALA A O 1
ATOM 2971 N N . ASP A 1 383 ? 28.074 10.955 -24.104 1.00 90.44 383 ASP A N 1
ATOM 2972 C CA . ASP A 1 383 ? 27.459 11.388 -22.839 1.00 90.44 383 ASP A CA 1
ATOM 2973 C C . ASP A 1 383 ? 28.110 10.841 -21.552 1.00 90.44 383 ASP A C 1
ATOM 2975 O O . ASP A 1 383 ? 27.526 10.961 -20.471 1.00 90.44 383 ASP A O 1
ATOM 2979 N N . SER A 1 384 ? 29.310 10.249 -21.608 1.00 90.44 384 SER A N 1
ATOM 2980 C CA . SER A 1 384 ? 29.935 9.630 -20.425 1.00 90.44 384 SER A CA 1
ATOM 2981 C C . SER A 1 384 ? 30.170 10.629 -19.288 1.00 90.44 384 SER A C 1
ATOM 2983 O O . SER A 1 384 ? 29.953 10.307 -18.119 1.00 90.44 384 SER A O 1
ATOM 2985 N N . VAL A 1 385 ? 30.534 11.869 -19.629 1.00 90.25 385 VAL A N 1
ATOM 2986 C CA . VAL A 1 385 ? 30.691 12.978 -18.676 1.00 90.25 385 VAL A CA 1
ATOM 2987 C C . VAL A 1 385 ? 29.357 13.372 -18.044 1.00 90.25 385 VAL A C 1
ATOM 2989 O O . VAL A 1 385 ? 29.300 13.616 -16.842 1.00 90.25 385 VAL A O 1
ATOM 2992 N N . ASP A 1 386 ? 28.278 13.415 -18.822 1.00 90.38 386 ASP A N 1
ATOM 2993 C CA . ASP A 1 386 ? 26.948 13.790 -18.334 1.00 90.38 386 ASP A CA 1
ATOM 2994 C C . ASP A 1 386 ? 26.390 12.727 -17.382 1.00 90.38 386 ASP A C 1
ATOM 2996 O O . ASP A 1 386 ? 25.904 13.045 -16.295 1.00 90.38 386 ASP A O 1
ATOM 3000 N N . ARG A 1 387 ? 26.550 11.446 -17.734 1.00 87.19 387 ARG A N 1
ATOM 3001 C CA . ARG A 1 387 ? 26.180 10.322 -16.861 1.00 87.19 387 ARG A CA 1
ATOM 3002 C C . ARG A 1 387 ? 27.033 10.284 -15.592 1.00 87.19 387 ARG A C 1
ATOM 3004 O O . ARG A 1 387 ? 26.505 9.995 -14.520 1.00 87.19 387 ARG A O 1
ATOM 3011 N N . TRP A 1 388 ? 28.324 10.610 -15.695 1.00 91.62 388 TRP A N 1
ATOM 3012 C CA . TRP A 1 388 ? 29.204 10.767 -14.537 1.00 91.62 388 TRP A CA 1
ATOM 3013 C C . TRP A 1 388 ? 28.719 11.883 -13.606 1.00 91.62 388 TRP A C 1
ATOM 3015 O O . TRP A 1 388 ? 28.567 11.641 -12.414 1.00 91.62 388 TRP A O 1
ATOM 3025 N N . LEU A 1 389 ? 28.399 13.073 -14.127 1.00 87.50 389 LEU A N 1
ATOM 3026 C CA . LEU A 1 389 ? 27.883 14.185 -13.317 1.00 87.50 389 LEU A CA 1
ATOM 3027 C C . LEU A 1 389 ? 26.612 13.791 -12.552 1.00 87.50 389 LEU A C 1
ATOM 3029 O O . LEU A 1 389 ? 26.518 14.051 -11.354 1.00 87.50 389 LEU A O 1
ATOM 3033 N N . LEU A 1 390 ? 25.669 13.111 -13.213 1.00 86.31 390 LEU A N 1
ATOM 3034 C CA . LEU A 1 390 ? 24.440 12.628 -12.577 1.00 86.31 390 LEU A CA 1
ATOM 3035 C C . LEU A 1 390 ? 24.718 11.614 -11.461 1.00 86.31 390 LEU A C 1
ATOM 3037 O O . LEU A 1 390 ? 24.144 11.726 -10.378 1.00 86.31 390 LEU A O 1
ATOM 3041 N N . GLU A 1 391 ? 25.620 10.655 -11.694 1.00 87.25 391 GLU A N 1
ATOM 3042 C CA . GLU A 1 391 ? 26.034 9.694 -10.666 1.00 87.25 391 GLU A CA 1
ATOM 3043 C C . GLU A 1 391 ? 26.621 10.418 -9.450 1.00 87.25 391 GLU A C 1
ATOM 3045 O O . GLU A 1 391 ? 26.278 10.091 -8.317 1.00 87.25 391 GLU A O 1
ATOM 3050 N N . GLN A 1 392 ? 27.479 11.417 -9.668 1.00 85.69 392 GLN A N 1
ATOM 3051 C CA . GLN A 1 392 ? 28.134 12.134 -8.577 1.00 85.69 392 GLN A CA 1
ATOM 3052 C C . GLN A 1 392 ? 27.173 13.045 -7.797 1.00 85.69 392 GLN A C 1
ATOM 3054 O O . GLN A 1 392 ? 27.298 13.158 -6.574 1.00 85.69 392 GLN A O 1
ATOM 3059 N N . LEU A 1 393 ? 26.196 13.664 -8.468 1.00 83.00 393 LEU A N 1
ATOM 3060 C CA . LEU A 1 393 ? 25.159 14.479 -7.825 1.00 83.00 393 LEU A CA 1
ATOM 3061 C C . LEU A 1 393 ? 24.192 13.635 -6.980 1.00 83.00 393 LEU A C 1
ATOM 3063 O O . LEU A 1 393 ? 23.726 14.110 -5.946 1.00 83.00 393 LEU A O 1
ATOM 3067 N N . ALA A 1 394 ? 23.948 12.378 -7.362 1.00 81.94 394 ALA A N 1
ATOM 3068 C CA . ALA A 1 394 ? 23.090 11.453 -6.617 1.00 81.94 394 ALA A CA 1
ATOM 3069 C C . ALA A 1 394 ? 23.730 10.905 -5.322 1.00 81.94 394 ALA A C 1
ATOM 3071 O O . ALA A 1 394 ? 23.046 10.294 -4.502 1.00 81.94 394 ALA A O 1
ATOM 3072 N N . GLN A 1 395 ? 25.039 11.088 -5.104 1.00 79.88 395 GLN A N 1
ATOM 3073 C CA . GLN A 1 395 ? 25.706 10.556 -3.912 1.00 79.88 395 GLN A CA 1
ATOM 3074 C C . GLN A 1 395 ? 25.444 11.414 -2.653 1.00 79.88 395 GLN A C 1
ATOM 3076 O O . GLN A 1 395 ? 25.602 12.642 -2.693 1.00 79.88 395 GLN A O 1
ATOM 3081 N N . PRO A 1 396 ? 25.227 10.809 -1.466 1.00 75.50 396 PRO A N 1
ATOM 3082 C CA . PRO A 1 396 ? 24.917 11.525 -0.220 1.00 75.50 396 PRO A CA 1
ATOM 3083 C C . PRO A 1 396 ? 26.097 12.355 0.313 1.00 75.50 396 PRO A C 1
ATOM 3085 O O . PRO A 1 396 ? 27.177 11.815 0.541 1.00 75.50 396 PRO A O 1
ATOM 3088 N N . GLY A 1 397 ? 25.900 13.665 0.523 1.00 72.50 397 GLY A N 1
ATOM 3089 C CA . GLY A 1 397 ? 26.943 14.595 1.003 1.00 72.50 397 GLY A CA 1
ATOM 3090 C C . GLY A 1 397 ? 27.399 15.638 -0.027 1.00 72.50 397 GLY A C 1
ATOM 3091 O O . GLY A 1 397 ? 28.601 15.874 -0.169 1.00 72.50 397 GLY A O 1
ATOM 3092 N N . GLY A 1 398 ? 26.446 16.209 -0.777 1.00 66.12 398 GLY A N 1
ATOM 3093 C CA . GLY A 1 398 ? 26.661 17.194 -1.847 1.00 66.12 398 GLY A CA 1
ATOM 3094 C C . GLY A 1 398 ? 27.668 18.290 -1.495 1.00 66.12 398 GLY A C 1
ATOM 3095 O O . GLY A 1 398 ? 27.691 18.800 -0.375 1.00 66.12 398 GLY A O 1
ATOM 3096 N N . GLY A 1 399 ? 28.515 18.654 -2.462 1.00 74.25 399 GLY A N 1
ATOM 3097 C CA . GLY A 1 399 ? 29.303 19.880 -2.361 1.00 74.25 399 GLY A CA 1
ATOM 3098 C C . GLY A 1 399 ? 28.402 21.122 -2.425 1.00 74.25 399 GLY A C 1
ATOM 3099 O O . GLY A 1 399 ? 27.231 21.008 -2.768 1.00 74.25 399 GLY A O 1
ATOM 3100 N N . PRO A 1 400 ? 28.931 22.315 -2.108 1.00 83.06 400 PRO A N 1
ATOM 3101 C CA . PRO A 1 400 ? 28.171 23.560 -2.207 1.00 83.06 400 PRO A CA 1
ATOM 3102 C C . PRO A 1 400 ? 27.916 23.998 -3.658 1.00 83.06 400 PRO A C 1
ATOM 3104 O O . PRO A 1 400 ? 27.091 24.880 -3.872 1.00 83.06 400 PRO A O 1
ATOM 3107 N N . ASP A 1 401 ? 28.628 23.431 -4.643 1.00 86.00 401 ASP A N 1
ATOM 3108 C CA . ASP A 1 401 ? 28.367 23.730 -6.051 1.00 86.00 401 ASP A CA 1
ATOM 3109 C C . ASP A 1 401 ? 27.188 22.879 -6.560 1.00 86.00 401 ASP A C 1
ATOM 3111 O O . ASP A 1 401 ? 27.179 21.666 -6.334 1.00 86.00 401 ASP A O 1
ATOM 3115 N N . PRO A 1 402 ? 26.197 23.489 -7.235 1.00 85.12 402 PRO A N 1
ATOM 3116 C CA . PRO A 1 402 ? 24.998 22.795 -7.696 1.00 85.12 402 PRO A CA 1
ATOM 3117 C C . PRO A 1 402 ? 25.233 21.857 -8.892 1.00 85.12 402 PRO A C 1
ATOM 3119 O O . PRO A 1 402 ? 24.340 21.080 -9.218 1.00 85.12 402 PRO A O 1
ATOM 3122 N N . LEU A 1 403 ? 26.390 21.929 -9.560 1.00 84.88 403 LEU A N 1
ATOM 3123 C CA . LEU A 1 403 ? 26.680 21.157 -10.772 1.00 84.88 403 LEU A CA 1
ATOM 3124 C C . LEU A 1 403 ? 27.931 20.287 -10.635 1.00 84.88 403 LEU A C 1
ATOM 3126 O O . LEU A 1 403 ? 27.938 19.142 -11.079 1.00 84.88 403 LEU A O 1
ATOM 3130 N N . LEU A 1 404 ? 29.006 20.834 -10.068 1.00 83.00 404 LEU A N 1
ATOM 3131 C CA . LEU A 1 404 ? 30.301 20.170 -10.001 1.00 83.00 404 LEU A CA 1
ATOM 3132 C C . LEU A 1 404 ? 30.454 19.410 -8.678 1.00 83.00 404 LEU A C 1
ATOM 3134 O O . LEU A 1 404 ? 30.399 20.012 -7.600 1.00 83.00 404 LEU A O 1
ATOM 3138 N N . PRO A 1 405 ? 30.693 18.091 -8.724 1.00 78.75 405 PRO A N 1
ATOM 3139 C CA . PRO A 1 405 ? 30.851 17.311 -7.511 1.00 78.75 405 PRO A CA 1
ATOM 3140 C C . PRO A 1 405 ? 32.150 17.679 -6.786 1.00 78.75 405 PRO A C 1
ATOM 3142 O O . PRO A 1 405 ? 33.179 17.961 -7.400 1.00 78.75 405 PRO A O 1
ATOM 3145 N N . ARG A 1 406 ? 32.129 17.643 -5.448 1.00 75.00 406 ARG A N 1
ATOM 3146 C CA . ARG A 1 406 ? 33.375 17.657 -4.668 1.00 75.00 406 ARG A CA 1
ATOM 3147 C C . ARG A 1 406 ? 34.111 16.323 -4.849 1.00 75.00 406 ARG A C 1
ATOM 3149 O O . ARG A 1 406 ? 33.437 15.298 -4.934 1.00 75.00 406 ARG A O 1
ATOM 3156 N N . PRO A 1 407 ? 35.455 16.304 -4.803 1.00 58.28 407 PRO A N 1
ATOM 3157 C CA . PRO A 1 407 ? 36.206 15.056 -4.697 1.00 58.28 407 PRO A CA 1
ATOM 3158 C C . PRO A 1 407 ? 35.723 14.278 -3.464 1.00 58.28 407 PRO A C 1
ATOM 3160 O O . PRO A 1 407 ? 35.703 14.832 -2.361 1.00 58.28 407 PRO A O 1
ATOM 3163 N N . ARG A 1 408 ? 35.293 13.024 -3.639 1.00 62.38 408 ARG A N 1
ATOM 3164 C CA . ARG A 1 408 ? 34.853 12.146 -2.543 1.00 62.38 408 ARG A CA 1
ATOM 3165 C C . ARG A 1 408 ? 35.671 10.857 -2.489 1.00 62.38 408 ARG A C 1
ATOM 3167 O O . ARG A 1 408 ? 36.364 10.502 -3.429 1.00 62.38 408 ARG A O 1
ATOM 3174 N N . ILE A 1 409 ? 35.566 10.189 -1.339 1.00 49.25 409 ILE A N 1
ATOM 3175 C CA . ILE A 1 409 ? 36.431 9.110 -0.829 1.00 49.25 409 ILE A CA 1
ATOM 3176 C C . ILE A 1 409 ? 36.425 7.835 -1.698 1.00 49.25 409 ILE A C 1
ATOM 3178 O O . ILE A 1 409 ? 37.373 7.057 -1.639 1.00 49.25 409 ILE A O 1
ATOM 3182 N N . ALA A 1 410 ? 35.403 7.612 -2.528 1.00 53.41 410 ALA A N 1
ATOM 3183 C CA . ALA A 1 410 ? 35.482 6.588 -3.565 1.00 53.41 410 ALA A CA 1
ATOM 3184 C C . ALA A 1 410 ? 36.268 7.164 -4.752 1.00 53.41 410 ALA A C 1
ATOM 3186 O O . ALA A 1 410 ? 35.715 7.908 -5.556 1.00 53.41 410 ALA A O 1
ATOM 3187 N N . GLU A 1 411 ? 37.557 6.831 -4.842 1.00 64.31 411 GLU A N 1
ATOM 3188 C CA . GLU A 1 411 ? 38.497 7.398 -5.826 1.00 64.31 411 GLU A CA 1
ATOM 3189 C C . GLU A 1 411 ? 38.096 7.172 -7.298 1.00 64.31 411 GLU A C 1
ATOM 3191 O O . GLU A 1 411 ? 38.673 7.788 -8.190 1.00 64.31 411 GLU A O 1
ATOM 3196 N N . SER A 1 412 ? 37.105 6.319 -7.584 1.00 76.44 412 SER A N 1
ATOM 3197 C CA . SER A 1 412 ? 36.677 6.003 -8.950 1.00 76.44 412 SER A CA 1
ATOM 3198 C C . SER A 1 412 ? 35.156 5.866 -9.106 1.00 76.44 412 SER A C 1
ATOM 3200 O O . SER A 1 412 ? 34.473 5.180 -8.343 1.00 76.44 412 SER A O 1
ATOM 3202 N N . SER A 1 413 ? 34.622 6.527 -10.139 1.00 85.94 413 SER A N 1
ATOM 3203 C CA . SER A 1 413 ? 33.219 6.432 -10.559 1.00 85.94 413 SER A CA 1
ATOM 3204 C C . SER A 1 413 ? 32.939 5.092 -11.236 1.00 85.94 413 SER A C 1
ATOM 3206 O O . SER A 1 413 ? 33.649 4.702 -12.165 1.00 85.94 413 SER A O 1
ATOM 3208 N N . ARG A 1 414 ? 31.869 4.405 -10.817 1.00 86.81 414 ARG A N 1
ATOM 3209 C CA . ARG A 1 414 ? 31.477 3.116 -11.405 1.00 86.81 414 ARG A CA 1
ATOM 3210 C C . ARG A 1 414 ? 30.850 3.302 -12.778 1.00 86.81 414 ARG A C 1
ATOM 3212 O O . ARG A 1 414 ? 31.124 2.506 -13.671 1.00 86.81 414 ARG A O 1
ATOM 3219 N N . VAL A 1 415 ? 30.036 4.347 -12.945 1.00 84.81 415 VAL A N 1
ATOM 3220 C CA . VAL A 1 415 ? 29.452 4.704 -14.244 1.00 84.81 415 VAL A CA 1
ATOM 3221 C C . VAL A 1 415 ? 30.561 5.017 -15.240 1.00 84.81 415 VAL A C 1
ATOM 3223 O O . VAL A 1 415 ? 30.622 4.381 -16.284 1.00 84.81 415 VAL A O 1
ATOM 3226 N N . LEU A 1 416 ? 31.492 5.906 -14.893 1.00 85.56 416 LEU A N 1
ATOM 3227 C CA . LEU A 1 416 ? 32.570 6.302 -15.796 1.00 85.56 416 LEU A CA 1
ATOM 3228 C C . LEU A 1 416 ? 33.480 5.125 -16.164 1.00 85.56 416 LEU A C 1
ATOM 3230 O O . LEU A 1 416 ? 33.800 4.955 -17.336 1.00 85.56 416 LEU A O 1
ATOM 3234 N N . LEU A 1 417 ? 33.851 4.286 -15.189 1.00 87.19 417 LEU A N 1
ATOM 3235 C CA . LEU A 1 417 ? 34.640 3.078 -15.447 1.00 87.19 417 LEU A CA 1
ATOM 3236 C C . LEU A 1 417 ? 33.922 2.114 -16.394 1.00 87.19 417 LEU A C 1
ATOM 3238 O O . LEU A 1 417 ? 34.547 1.573 -17.297 1.00 87.19 417 LEU A O 1
ATOM 3242 N N . ARG A 1 418 ? 32.614 1.908 -16.216 1.00 88.75 418 ARG A N 1
ATOM 3243 C CA . ARG A 1 418 ? 31.832 1.031 -17.092 1.00 88.75 418 ARG A CA 1
ATOM 3244 C C . ARG A 1 418 ? 31.805 1.546 -18.530 1.00 88.75 418 ARG A C 1
ATOM 3246 O O . ARG A 1 418 ? 32.005 0.752 -19.438 1.00 88.75 418 ARG A O 1
ATOM 3253 N N . GLU A 1 419 ? 31.558 2.840 -18.733 1.00 87.38 419 GLU A N 1
ATOM 3254 C CA . GLU A 1 419 ? 31.508 3.423 -20.084 1.00 87.38 419 GLU A CA 1
ATOM 3255 C C . GLU A 1 419 ? 32.887 3.375 -20.763 1.00 87.38 419 GLU A C 1
ATOM 3257 O O . GLU A 1 419 ? 32.973 3.062 -21.944 1.00 87.38 419 GLU A O 1
ATOM 3262 N N . LEU A 1 420 ? 33.969 3.623 -20.014 1.00 85.00 420 LEU A N 1
ATOM 3263 C CA . LEU A 1 420 ? 35.335 3.546 -20.542 1.00 85.00 420 LEU A CA 1
ATOM 3264 C C . LEU A 1 420 ? 35.750 2.115 -20.911 1.00 85.00 420 LEU A C 1
ATOM 3266 O O . LEU A 1 420 ? 36.401 1.916 -21.929 1.00 85.00 420 LEU A O 1
ATOM 3270 N N . LEU A 1 421 ? 35.369 1.119 -20.107 1.00 83.56 421 LEU A N 1
ATOM 3271 C CA . LEU A 1 421 ? 35.726 -0.285 -20.346 1.00 83.56 421 LEU A CA 1
ATOM 3272 C C . LEU A 1 421 ? 34.825 -0.980 -21.379 1.00 83.56 421 LEU A C 1
ATOM 3274 O O . LEU A 1 421 ? 35.175 -2.055 -21.858 1.00 83.56 421 LEU A O 1
ATOM 3278 N N . ALA A 1 422 ? 33.666 -0.406 -21.712 1.00 80.44 422 ALA A N 1
ATOM 3279 C CA . ALA A 1 422 ? 32.763 -0.968 -22.714 1.00 80.44 422 ALA A CA 1
ATOM 3280 C C . ALA A 1 422 ? 33.311 -0.840 -24.149 1.00 80.44 422 ALA A C 1
ATOM 3282 O O . ALA A 1 422 ? 33.038 -1.707 -24.977 1.00 80.44 422 ALA A O 1
ATOM 3283 N N . GLU A 1 423 ? 34.106 0.196 -24.432 1.00 63.66 423 GLU A N 1
ATOM 3284 C CA . GLU A 1 423 ? 34.721 0.437 -25.750 1.00 63.66 423 GLU A CA 1
ATOM 3285 C C . GLU A 1 423 ? 35.922 -0.493 -26.018 1.00 63.66 423 GLU A C 1
ATOM 3287 O O . GLU A 1 423 ? 36.107 -0.947 -27.146 1.00 63.66 423 GLU A O 1
ATOM 3292 N N . ASP A 1 424 ? 36.678 -0.879 -24.981 1.00 54.78 424 ASP A N 1
ATOM 3293 C CA . ASP A 1 424 ? 37.845 -1.781 -25.093 1.00 54.78 424 ASP A CA 1
ATOM 3294 C C . ASP A 1 424 ? 37.484 -3.219 -25.530 1.00 54.78 424 ASP A C 1
ATOM 3296 O O . ASP A 1 424 ? 38.356 -4.003 -25.911 1.00 54.78 424 ASP A O 1
ATOM 3300 N N . TYR A 1 425 ? 36.199 -3.586 -25.490 1.00 49.19 425 TYR A N 1
ATOM 3301 C CA . TYR A 1 425 ? 35.707 -4.912 -25.881 1.00 49.19 425 TYR A CA 1
ATOM 3302 C C . TYR A 1 425 ? 35.153 -4.988 -27.309 1.00 49.19 425 TYR A C 1
ATOM 3304 O O . TYR A 1 425 ? 34.707 -6.063 -27.722 1.00 49.19 425 TYR A O 1
ATOM 3312 N N . ALA A 1 426 ? 35.206 -3.908 -28.097 1.00 48.62 426 ALA A N 1
ATOM 3313 C CA . ALA A 1 426 ? 34.953 -4.019 -29.529 1.00 48.62 426 ALA A CA 1
ATOM 3314 C C . ALA A 1 426 ? 36.089 -4.853 -30.162 1.00 48.62 426 ALA A C 1
ATOM 3316 O O . ALA A 1 426 ? 37.251 -4.446 -30.098 1.00 48.62 426 ALA A O 1
ATOM 3317 N N . PRO A 1 427 ? 35.816 -6.041 -30.745 1.00 43.06 427 PRO A N 1
ATOM 3318 C CA . PRO A 1 427 ? 36.869 -6.865 -31.316 1.00 43.06 427 PRO A CA 1
ATOM 3319 C C . PRO A 1 427 ? 37.554 -6.075 -32.427 1.00 43.06 427 PRO A C 1
ATOM 3321 O O . PRO A 1 427 ? 36.936 -5.752 -33.441 1.00 43.06 427 PRO A O 1
ATOM 3324 N N . VAL A 1 428 ? 38.841 -5.777 -32.232 1.00 45.19 428 VAL A N 1
ATOM 3325 C CA . VAL A 1 428 ? 39.713 -5.251 -33.280 1.00 45.19 428 VAL A CA 1
ATOM 3326 C C . VAL A 1 428 ? 39.655 -6.246 -34.432 1.00 45.19 428 VAL A C 1
ATOM 3328 O O . VAL A 1 428 ? 40.269 -7.315 -34.376 1.00 45.19 428 VAL A O 1
ATOM 3331 N N . VAL A 1 429 ? 38.886 -5.915 -35.468 1.00 48.66 429 VAL A N 1
ATOM 3332 C CA . VAL A 1 429 ? 38.916 -6.617 -36.747 1.00 48.66 429 VAL A CA 1
ATOM 3333 C C . VAL A 1 429 ? 40.304 -6.354 -37.317 1.00 48.66 429 VAL A C 1
ATOM 3335 O O . VAL A 1 429 ? 40.553 -5.334 -37.953 1.00 48.66 429 VAL A O 1
ATOM 3338 N N . ARG A 1 430 ? 41.250 -7.241 -36.996 1.00 39.72 430 ARG A N 1
ATOM 3339 C CA . ARG A 1 430 ? 42.575 -7.252 -37.611 1.00 39.72 430 ARG A CA 1
ATOM 3340 C C . ARG A 1 430 ? 42.373 -7.598 -39.083 1.00 39.72 430 ARG A C 1
ATOM 3342 O O . ARG A 1 430 ? 41.976 -8.719 -39.393 1.00 39.72 430 ARG A O 1
ATOM 3349 N N . SER A 1 431 ? 42.587 -6.600 -39.937 1.00 49.19 431 SER A N 1
ATOM 3350 C CA . SER A 1 431 ? 42.692 -6.726 -41.394 1.00 49.19 431 SER A CA 1
ATOM 3351 C C . SER A 1 431 ? 43.819 -7.660 -41.806 1.00 49.19 431 SER A C 1
ATOM 3353 O O . SER A 1 431 ? 44.898 -7.536 -41.174 1.00 49.19 431 SER A O 1
#

Foldseek 3Di:
DPPQPPQDQQPQHWPCVVVVVVLVVDPPVCSVVSCCLAPNVFDDVVNHVPQADPQAGHGGDLLQVQANPPRCCVVVNHDPPVCVVQSVDPSSCCCVSRNIHHLVVQADDWAADFPKDKDACLVCVVPDDCQQKAKEKFKDQALCQVPQRQTWMKIKMWIWHQDPNDTDTRMMIITTDGDDPFGRHRLLRRLVRVLVVLVSHDAPHAYHYAYQDPSNVVLLVVCLVPVPPQDDSNSVSSVSVNVRNNHHYDYDHDHPPDDLVRCVVVVHDSNNVVNHVVRVVRRRVNRQVPGSDNDPPRPPDPPVPPPVQFPDPDDPPPDPDADDDPPHRPDDPRDRDDPDDDDPAPDDDPVVVVVVVVVVVVVVVVVQVCCCPPVVDPGQQPCLVVVQQVQQQPDPDADSDNGDGDDDDPNDDPSNVCSSVVVVPPPPPDD